Protein AF-0000000079067329 (afdb_homodimer)

Organism: Streptomyces microflavus (NCBI:txid1919)

pLDDT: mean 88.13, std 10.64, range [53.41, 98.62]

Solvent-accessible surface area (backbone atoms only — not comparable to full-atom values): 29256 Å² total; per-residue (Å²): 102,68,38,48,52,32,36,52,42,24,53,51,49,38,21,49,51,13,26,51,37,46,73,70,42,62,38,49,94,55,27,45,59,27,30,35,30,38,20,53,66,47,13,36,13,28,32,38,17,58,58,32,32,71,40,70,74,80,58,54,78,34,72,60,43,52,26,51,51,49,18,28,49,51,27,21,46,54,43,37,50,47,33,45,74,74,64,60,47,53,68,41,46,35,46,54,46,16,42,47,8,33,40,49,23,37,72,76,46,30,33,43,30,22,40,56,70,66,68,37,49,71,73,32,51,43,56,45,47,48,39,51,67,45,52,46,37,53,49,50,37,50,43,63,68,52,53,97,76,73,83,68,49,69,64,50,62,67,44,40,40,67,65,33,46,45,34,41,19,26,52,51,8,40,51,34,27,74,68,67,56,76,75,55,62,51,64,45,49,35,34,48,44,39,14,46,28,15,64,43,28,39,34,26,28,52,14,25,57,57,51,85,49,72,69,80,66,72,54,99,56,36,69,59,40,50,48,27,26,43,27,19,32,47,48,16,18,49,41,17,40,48,41,24,42,66,77,66,59,38,54,59,66,62,31,39,51,43,23,52,56,35,19,33,23,27,32,65,62,52,37,41,51,18,53,73,69,69,34,56,41,68,58,38,48,46,32,28,53,50,12,47,62,51,14,51,63,43,42,52,49,48,42,66,71,40,67,111,100,68,38,48,52,34,36,53,43,23,54,52,48,39,20,50,49,14,27,50,36,45,72,70,42,61,37,49,92,54,28,46,61,28,29,36,30,36,20,53,66,46,13,36,12,28,30,38,17,56,57,31,31,72,41,68,73,81,57,55,76,35,72,60,42,52,26,49,51,48,16,29,49,50,26,22,47,53,43,37,50,47,32,44,73,74,64,61,48,53,68,40,46,34,47,55,46,16,41,47,8,33,40,48,23,37,71,74,45,29,33,45,30,22,40,57,70,67,68,39,49,71,74,34,51,43,56,46,47,47,41,51,66,46,49,45,36,53,48,52,38,51,43,64,68,51,52,96,75,71,82,68,49,69,63,50,62,66,44,40,40,67,64,34,45,46,35,42,20,26,52,51,8,42,51,34,27,74,68,67,55,76,75,54,62,52,65,44,48,35,34,48,43,38,14,46,30,16,64,42,28,39,34,26,27,52,14,25,57,55,50,87,51,71,71,80,67,73,56,101,54,36,67,59,39,51,49,26,26,42,26,19,32,48,48,16,18,49,42,16,40,48,40,25,41,67,74,66,60,38,54,57,67,62,32,38,50,43,23,51,56,34,18,32,22,26,33,65,61,52,38,42,52,19,52,74,70,70,35,53,42,68,58,40,49,46,32,29,52,49,12,46,62,51,15,52,63,43,41,51,48,48,44,66,72,41,65,110

Radius of gyration: 26.15 Å; Cα contacts (8 Å, |Δi|>4): 1042; chains: 2; bounding box: 50×71×67 Å

InterPro domains:
  IPR004776 Membrane transport PIN-like [PF03547] (11-299)

Structure (mmCIF, N/CA/C/O backbone):
data_AF-0000000079067329-model_v1
#
loop_
_entity.id
_entity.type
_entity.pdbx_description
1 polymer 'AEC family transporter'
#
loop_
_atom_site.group_PDB
_atom_site.id
_atom_site.type_symbol
_atom_site.label_atom_id
_atom_site.label_alt_id
_atom_site.label_comp_id
_atom_site.label_asym_id
_atom_site.label_entity_id
_atom_site.label_seq_id
_atom_site.pdbx_PDB_ins_code
_atom_site.Cartn_x
_atom_site.Cartn_y
_atom_site.Cartn_z
_atom_site.occupancy
_atom_site.B_iso_or_equiv
_atom_site.auth_seq_id
_atom_site.auth_comp_id
_atom_site.auth_asym_id
_atom_site.auth_atom_id
_atom_site.pdbx_PDB_model_num
ATOM 1 N N . MET A 1 1 ? 18.953 -20.828 3.828 1 66 1 MET A N 1
ATOM 2 C CA . MET A 1 1 ? 17.688 -21.438 4.246 1 66 1 MET A CA 1
ATOM 3 C C . MET A 1 1 ? 16.891 -20.469 5.117 1 66 1 MET A C 1
ATOM 5 O O . MET A 1 1 ? 15.664 -20.391 4.988 1 66 1 MET A O 1
ATOM 9 N N . GLN A 1 2 ? 17.625 -19.625 5.762 1 69.31 2 GLN A N 1
ATOM 10 C CA . GLN A 1 2 ? 16.969 -18.625 6.605 1 69.31 2 GLN A CA 1
ATOM 11 C C . GLN A 1 2 ? 16.219 -17.594 5.762 1 69.31 2 GLN A C 1
ATOM 13 O O . GLN A 1 2 ? 15.117 -17.188 6.113 1 69.31 2 GLN A O 1
ATOM 18 N N . GLY A 1 3 ? 16.766 -17.359 4.621 1 68.38 3 GLY A N 1
ATOM 19 C CA . GLY A 1 3 ? 16.109 -16.406 3.734 1 68.38 3 GLY A CA 1
ATOM 20 C C . GLY A 1 3 ? 14.812 -16.938 3.152 1 68.38 3 GLY A C 1
ATOM 21 O O . GLY A 1 3 ? 13.836 -16.203 3.033 1 68.38 3 GLY A O 1
ATOM 22 N N . VAL A 1 4 ? 14.836 -18.234 2.893 1 74.12 4 VAL A N 1
ATOM 23 C CA . VAL A 1 4 ? 13.648 -18.875 2.354 1 74.12 4 VAL A CA 1
ATOM 24 C C . VAL A 1 4 ? 12.523 -18.828 3.387 1 74.12 4 VAL A C 1
ATOM 26 O O . VAL A 1 4 ? 11.398 -18.422 3.074 1 74.12 4 VAL A O 1
ATOM 29 N N . LEU A 1 5 ? 12.867 -19.109 4.562 1 81.19 5 LEU A N 1
ATOM 30 C CA . LEU A 1 5 ? 11.867 -19.172 5.625 1 81.19 5 LEU A CA 1
ATOM 31 C C . LEU A 1 5 ? 11.344 -17.766 5.953 1 81.19 5 LEU A C 1
ATOM 33 O O . LEU A 1 5 ? 10.164 -17.609 6.297 1 81.19 5 LEU A O 1
ATOM 37 N N . THR A 1 6 ? 12.203 -16.797 5.746 1 79.62 6 THR A N 1
ATOM 38 C CA . THR A 1 6 ? 11.797 -15.414 6 1 79.62 6 THR A CA 1
ATOM 39 C C . THR A 1 6 ? 10.711 -14.984 5.02 1 79.62 6 THR A C 1
ATOM 41 O O . THR A 1 6 ? 9.703 -14.398 5.418 1 79.62 6 THR A O 1
ATOM 44 N N . GLY A 1 7 ? 10.891 -15.328 3.771 1 81.94 7 GLY A N 1
ATOM 45 C CA . GLY A 1 7 ? 9.891 -14.984 2.773 1 81.94 7 GLY A CA 1
ATOM 46 C C . GLY A 1 7 ? 8.539 -15.617 3.043 1 81.94 7 GLY A C 1
ATOM 47 O O . GLY A 1 7 ? 7.508 -14.945 2.975 1 81.94 7 GLY A O 1
ATOM 48 N N . PHE A 1 8 ? 8.617 -16.844 3.424 1 89.19 8 PHE A N 1
ATOM 49 C CA . PHE A 1 8 ? 7.383 -17.578 3.699 1 89.19 8 PHE A CA 1
ATOM 50 C C . PHE A 1 8 ? 6.703 -17.031 4.953 1 89.19 8 PHE A C 1
ATOM 52 O O . PHE A 1 8 ? 5.477 -16.938 5.008 1 89.19 8 PHE A O 1
ATOM 59 N N . THR A 1 9 ? 7.488 -16.703 5.879 1 88.19 9 THR A N 1
ATOM 60 C CA . THR A 1 9 ? 6.941 -16.188 7.129 1 88.19 9 THR A CA 1
ATOM 61 C C . THR A 1 9 ? 6.281 -14.828 6.902 1 88.19 9 THR A C 1
ATOM 63 O O . THR A 1 9 ? 5.23 -14.539 7.477 1 88.19 9 THR A O 1
ATOM 66 N N . VAL A 1 10 ? 6.871 -14 6.07 1 88 10 VAL A N 1
ATOM 67 C CA . VAL A 1 10 ? 6.324 -12.68 5.766 1 88 10 VAL A CA 1
ATOM 68 C C . VAL A 1 10 ? 4.945 -12.828 5.129 1 88 10 VAL A C 1
ATOM 70 O O . VAL A 1 10 ? 3.98 -12.195 5.562 1 88 10 VAL A O 1
ATOM 73 N N . ILE A 1 11 ? 4.832 -13.68 4.191 1 89.5 11 ILE A N 1
ATOM 74 C CA . ILE A 1 11 ? 3.578 -13.914 3.482 1 89.5 11 ILE A CA 1
ATOM 75 C C . ILE A 1 11 ? 2.537 -14.477 4.445 1 89.5 11 ILE A C 1
ATOM 77 O O . ILE A 1 11 ? 1.407 -13.984 4.504 1 89.5 11 ILE A O 1
ATOM 81 N N . ALA A 1 12 ? 2.973 -15.469 5.203 1 91.31 12 ALA A N 1
ATOM 82 C CA . ALA A 1 12 ? 2.066 -16.109 6.156 1 91.31 12 ALA A CA 1
ATOM 83 C C . ALA A 1 12 ? 1.552 -15.102 7.184 1 91.31 12 ALA A C 1
ATOM 85 O O . ALA A 1 12 ? 0.375 -15.133 7.551 1 91.31 12 ALA A O 1
ATOM 86 N N . THR A 1 13 ? 2.389 -14.25 7.59 1 92.94 13 THR A N 1
ATOM 87 C CA . THR A 1 13 ? 2.016 -13.266 8.602 1 92.94 13 THR A CA 1
ATOM 88 C C . THR A 1 13 ? 0.999 -12.273 8.047 1 92.94 13 THR A C 1
ATOM 90 O O . THR A 1 13 ? -0.002 -11.969 8.695 1 92.94 13 THR A O 1
ATOM 93 N N . VAL A 1 14 ? 1.204 -11.766 6.863 1 93.75 14 VAL A N 1
ATOM 94 C CA . VAL A 1 14 ? 0.284 -10.797 6.277 1 93.75 14 VAL A CA 1
ATOM 95 C C . VAL A 1 14 ? -1.066 -11.453 6.016 1 93.75 14 VAL A C 1
ATOM 97 O O . VAL A 1 14 ? -2.117 -10.844 6.234 1 93.75 14 VAL A O 1
ATOM 100 N N . ILE A 1 15 ? -1.042 -12.711 5.582 1 93.5 15 ILE A N 1
ATOM 101 C CA . ILE A 1 15 ? -2.273 -13.461 5.375 1 93.5 15 ILE A CA 1
ATOM 102 C C . ILE A 1 15 ? -3.002 -13.633 6.707 1 93.5 15 ILE A C 1
ATOM 104 O O . ILE A 1 15 ? -4.223 -13.469 6.777 1 93.5 15 ILE A O 1
ATOM 108 N N . ALA A 1 16 ? -2.25 -13.945 7.75 1 94.5 16 ALA A N 1
ATOM 109 C CA . ALA A 1 16 ? -2.838 -14.094 9.078 1 94.5 16 ALA A CA 1
ATOM 110 C C . ALA A 1 16 ? -3.479 -12.789 9.539 1 94.5 16 ALA A C 1
ATOM 112 O O . ALA A 1 16 ? -4.559 -12.797 10.141 1 94.5 16 ALA A O 1
ATOM 113 N N . VAL A 1 17 ? -2.84 -11.695 9.289 1 94.88 17 VAL A N 1
ATOM 114 C CA . VAL A 1 17 ? -3.41 -10.391 9.609 1 94.88 17 VAL A CA 1
ATOM 115 C C . VAL A 1 17 ? -4.711 -10.188 8.828 1 94.88 17 VAL A C 1
ATOM 117 O O . VAL A 1 17 ? -5.703 -9.711 9.383 1 94.88 17 VAL A O 1
ATOM 120 N N . GLY A 1 18 ? -4.648 -10.555 7.559 1 95.19 18 GLY A N 1
ATOM 121 C CA . GLY A 1 18 ? -5.875 -10.508 6.777 1 95.19 18 GLY A CA 1
ATOM 122 C C . GLY A 1 18 ? -6.996 -11.336 7.379 1 95.19 18 GLY A C 1
ATOM 123 O O . GLY A 1 18 ? -8.148 -10.891 7.414 1 95.19 18 GLY A O 1
ATOM 124 N N . TYR A 1 19 ? -6.645 -12.484 7.832 1 94.94 19 TYR A N 1
ATOM 125 C CA . TYR A 1 19 ? -7.625 -13.359 8.461 1 94.94 19 TYR A CA 1
ATOM 126 C C . TYR A 1 19 ? -8.227 -12.703 9.703 1 94.94 19 TYR A C 1
ATOM 128 O O . TYR A 1 19 ? -9.445 -12.719 9.891 1 94.94 19 TYR A O 1
ATOM 136 N N . VAL A 1 20 ? -7.449 -12.109 10.5 1 95 20 VAL A N 1
ATOM 137 C CA . VAL A 1 20 ? -7.898 -11.438 11.719 1 95 20 VAL A CA 1
ATOM 138 C C . VAL A 1 20 ? -8.773 -10.242 11.359 1 95 20 VAL A C 1
ATOM 140 O O . VAL A 1 20 ? -9.797 -10 11.992 1 95 20 VAL A O 1
ATOM 143 N N . ILE A 1 21 ? -8.367 -9.492 10.398 1 94.38 21 ILE A N 1
ATOM 144 C CA . ILE A 1 21 ? -9.133 -8.352 9.922 1 94.38 21 ILE A CA 1
ATOM 145 C C . ILE A 1 21 ? -10.523 -8.805 9.492 1 94.38 21 ILE A C 1
ATOM 147 O O . ILE A 1 21 ? -11.523 -8.148 9.805 1 94.38 21 ILE A O 1
ATOM 151 N N . GLY A 1 22 ? -10.555 -9.906 8.75 1 93.12 22 GLY A N 1
ATOM 152 C CA . GLY A 1 22 ? -11.836 -10.461 8.344 1 93.12 22 GLY A CA 1
ATOM 153 C C . GLY A 1 22 ? -12.695 -10.914 9.508 1 93.12 22 GLY A C 1
ATOM 154 O O . GLY A 1 22 ? -13.898 -10.664 9.539 1 93.12 22 GLY A O 1
ATOM 155 N N . ARG A 1 23 ? -12.117 -11.531 10.461 1 92.75 23 ARG A N 1
ATOM 156 C CA . ARG A 1 23 ? -12.828 -12.055 11.617 1 92.75 23 ARG A CA 1
ATOM 157 C C . ARG A 1 23 ? -13.375 -10.922 12.484 1 92.75 23 ARG A C 1
ATOM 159 O O . ARG A 1 23 ? -14.477 -11.023 13.023 1 92.75 23 ARG A O 1
ATOM 166 N N . ARG A 1 24 ? -12.672 -9.82 12.586 1 92.69 24 ARG A N 1
ATOM 167 C CA . ARG A 1 24 ? -13.047 -8.711 13.469 1 92.69 24 ARG A CA 1
ATOM 168 C C . ARG A 1 24 ? -13.875 -7.676 12.719 1 92.69 24 ARG A C 1
ATOM 170 O O . ARG A 1 24 ? -14.445 -6.77 13.328 1 92.69 24 ARG A O 1
ATOM 177 N N . GLY A 1 25 ? -13.812 -7.758 11.469 1 91.44 25 GLY A N 1
ATOM 178 C CA . GLY A 1 25 ? -14.609 -6.852 10.656 1 91.44 25 GLY A CA 1
ATOM 179 C C . GLY A 1 25 ? -14.031 -5.453 10.586 1 91.44 25 GLY A C 1
ATOM 180 O O . GLY A 1 25 ? -14.773 -4.473 10.5 1 91.44 25 GLY A O 1
ATOM 181 N N . TYR A 1 26 ? -12.797 -5.332 10.625 1 90.25 26 TYR A N 1
ATOM 182 C CA . TYR A 1 26 ? -12.125 -4.039 10.711 1 90.25 26 TYR A CA 1
ATOM 183 C C . TYR A 1 26 ? -12.312 -3.246 9.422 1 90.25 26 TYR A C 1
ATOM 185 O O . TYR A 1 26 ? -12.188 -2.02 9.422 1 90.25 26 TYR A O 1
ATOM 193 N N . LEU A 1 27 ? -12.562 -3.898 8.266 1 93.5 27 LEU A N 1
ATOM 194 C CA . LEU A 1 27 ? -12.711 -3.199 6.996 1 93.5 27 LEU A CA 1
ATOM 195 C C . LEU A 1 27 ? -14.164 -3.211 6.535 1 93.5 27 LEU A C 1
ATOM 197 O O . LEU A 1 27 ? -14.484 -2.697 5.461 1 93.5 27 LEU A O 1
ATOM 201 N N . GLY A 1 28 ? -15.047 -3.814 7.352 1 89.94 28 GLY A N 1
ATOM 202 C CA . GLY A 1 28 ? -16.453 -3.934 6.98 1 89.94 28 GLY A CA 1
ATOM 203 C C . GLY A 1 28 ? -16.719 -5.098 6.047 1 89.94 28 GLY A C 1
ATOM 204 O O . GLY A 1 28 ? -15.805 -5.848 5.695 1 89.94 28 GLY A O 1
ATOM 205 N N . GLN A 1 29 ? -17.922 -5.219 5.551 1 89.06 29 GLN A N 1
ATOM 206 C CA . GLN A 1 29 ? -18.375 -6.359 4.762 1 89.06 29 GLN A CA 1
ATOM 207 C C . GLN A 1 29 ? -17.781 -6.332 3.359 1 89.06 29 GLN A C 1
ATOM 209 O O . GLN A 1 29 ? -17.578 -7.379 2.744 1 89.06 29 GLN A O 1
ATOM 214 N N . ASP A 1 30 ? -17.406 -5.164 2.932 1 92.81 30 ASP A N 1
ATOM 215 C CA . ASP A 1 30 ? -16.938 -5.031 1.556 1 92.81 30 ASP A CA 1
ATOM 216 C C . ASP A 1 30 ? -15.406 -4.969 1.499 1 92.81 30 ASP A C 1
ATOM 218 O O . ASP A 1 30 ? -14.828 -4.703 0.441 1 92.81 30 ASP A O 1
ATOM 222 N N . GLY A 1 31 ? -14.82 -5.199 2.611 1 94.75 31 GLY A N 1
ATOM 223 C CA . GLY A 1 31 ? -13.367 -5.074 2.686 1 94.75 31 GLY A CA 1
ATOM 224 C C . GLY A 1 31 ? -12.641 -5.926 1.666 1 94.75 31 GLY A C 1
ATOM 225 O O . GLY A 1 31 ? -11.773 -5.438 0.945 1 94.75 31 GLY A O 1
ATOM 226 N N . ARG A 1 32 ? -13.031 -7.195 1.583 1 93.56 32 ARG A N 1
ATOM 227 C CA . ARG A 1 32 ? -12.383 -8.125 0.666 1 93.56 32 ARG A CA 1
ATOM 228 C C . ARG A 1 32 ? -12.57 -7.688 -0.783 1 93.56 32 ARG A C 1
ATOM 230 O O . ARG A 1 32 ? -11.609 -7.656 -1.558 1 93.56 32 ARG A O 1
ATOM 237 N N . ALA A 1 33 ? -13.758 -7.309 -1.135 1 94.19 33 ALA A N 1
ATOM 238 C CA . ALA A 1 33 ? -14.086 -6.926 -2.504 1 94.19 33 ALA A CA 1
ATOM 239 C C . ALA A 1 33 ? -13.328 -5.668 -2.92 1 94.19 33 ALA A C 1
ATOM 241 O O . ALA A 1 33 ? -12.789 -5.602 -4.027 1 94.19 33 ALA A O 1
ATOM 242 N N . VAL A 1 34 ? -13.258 -4.727 -2.062 1 95.44 34 VAL A N 1
ATOM 243 C CA . VAL A 1 34 ? -12.602 -3.461 -2.375 1 95.44 34 VAL A CA 1
ATOM 244 C C . VAL A 1 34 ? -11.094 -3.672 -2.502 1 95.44 34 VAL A C 1
ATOM 246 O O . VAL A 1 34 ? -10.453 -3.109 -3.393 1 95.44 34 VAL A O 1
ATOM 249 N N . LEU A 1 35 ? -10.555 -4.473 -1.579 1 95.75 35 LEU A N 1
ATOM 250 C CA . LEU A 1 35 ? -9.125 -4.766 -1.672 1 95.75 35 LEU A CA 1
ATOM 251 C C . LEU A 1 35 ? -8.805 -5.492 -2.975 1 95.75 35 LEU A C 1
ATOM 253 O O . LEU A 1 35 ? -7.77 -5.234 -3.594 1 95.75 35 LEU A O 1
ATOM 257 N N . THR A 1 36 ? -9.648 -6.375 -3.363 1 92.88 36 THR A N 1
ATOM 258 C CA . THR A 1 36 ? -9.461 -7.102 -4.613 1 92.88 36 THR A CA 1
ATOM 259 C C . THR A 1 36 ? -9.531 -6.156 -5.809 1 92.88 36 THR A C 1
ATOM 261 O O . THR A 1 36 ? -8.688 -6.211 -6.699 1 92.88 36 THR A O 1
ATOM 264 N N . ARG A 1 37 ? -10.477 -5.309 -5.816 1 94.5 37 ARG A N 1
ATOM 265 C CA . ARG A 1 37 ? -10.625 -4.332 -6.891 1 94.5 37 ARG A CA 1
ATOM 266 C C . ARG A 1 37 ? -9.438 -3.373 -6.918 1 94.5 37 ARG A C 1
ATOM 268 O O . ARG A 1 37 ? -8.945 -3.018 -7.988 1 94.5 37 ARG A O 1
ATOM 275 N N . LEU A 1 38 ? -9.055 -2.975 -5.758 1 95.44 38 LEU A N 1
ATOM 276 C CA . LEU A 1 38 ? -7.887 -2.105 -5.652 1 95.44 38 LEU A CA 1
ATOM 277 C C . LEU A 1 38 ? -6.652 -2.773 -6.254 1 95.44 38 LEU A C 1
ATOM 279 O O . LEU A 1 38 ? -5.922 -2.154 -7.027 1 95.44 38 LEU A O 1
ATOM 283 N N . ALA A 1 39 ? -6.457 -4.02 -5.824 1 93.81 39 ALA A N 1
ATOM 284 C CA . ALA A 1 39 ? -5.297 -4.762 -6.312 1 93.81 39 ALA A CA 1
ATOM 285 C C . ALA A 1 39 ? -5.359 -4.941 -7.824 1 93.81 39 ALA A C 1
ATOM 287 O O . ALA A 1 39 ? -4.387 -4.676 -8.531 1 93.81 39 ALA A O 1
ATOM 288 N N . PHE A 1 40 ? -6.492 -5.27 -8.352 1 91.56 40 PHE A N 1
ATOM 289 C CA . PHE A 1 40 ? -6.633 -5.633 -9.75 1 91.56 40 PHE A CA 1
ATOM 290 C C . PHE A 1 40 ? -6.66 -4.391 -10.633 1 91.56 40 PHE A C 1
ATOM 292 O O . PHE A 1 40 ? -6.008 -4.352 -11.68 1 91.56 40 PHE A O 1
ATOM 299 N N . ASN A 1 41 ? -7.363 -3.363 -10.25 1 92.44 41 ASN A N 1
ATOM 300 C CA . ASN A 1 41 ? -7.656 -2.244 -11.133 1 92.44 41 ASN A CA 1
ATOM 301 C C . ASN A 1 41 ? -6.621 -1.132 -10.992 1 92.44 41 ASN A C 1
ATOM 303 O O . ASN A 1 41 ? -6.449 -0.318 -11.906 1 92.44 41 ASN A O 1
ATOM 307 N N . VAL A 1 42 ? -5.945 -1.112 -9.859 1 94.62 42 VAL A N 1
ATOM 308 C CA . VAL A 1 42 ? -5.18 0.104 -9.609 1 94.62 42 VAL A CA 1
ATOM 309 C C . VAL A 1 42 ? -3.748 -0.257 -9.211 1 94.62 42 VAL A C 1
ATOM 311 O O . VAL A 1 42 ? -2.801 0.058 -9.938 1 94.62 42 VAL A O 1
ATOM 314 N N . ALA A 1 43 ? -3.59 -1.027 -8.141 1 94.75 43 ALA A N 1
ATOM 315 C CA . ALA A 1 43 ? -2.289 -1.201 -7.496 1 94.75 43 ALA A CA 1
ATOM 316 C C . ALA A 1 43 ? -1.395 -2.127 -8.312 1 94.75 43 ALA A C 1
ATOM 318 O O . ALA A 1 43 ? -0.216 -1.834 -8.523 1 94.75 43 ALA A O 1
ATOM 319 N N . THR A 1 44 ? -1.936 -3.217 -8.758 1 92 44 THR A N 1
ATOM 320 C CA . THR A 1 44 ? -1.108 -4.184 -9.469 1 92 44 THR A CA 1
ATOM 321 C C . THR A 1 44 ? -0.687 -3.633 -10.828 1 92 44 THR A C 1
ATOM 323 O O . THR A 1 44 ? 0.467 -3.785 -11.234 1 92 44 THR A O 1
ATOM 326 N N . PRO A 1 45 ? -1.575 -2.998 -11.562 1 92.31 45 PRO A N 1
ATOM 327 C CA . PRO A 1 45 ? -1.13 -2.363 -12.805 1 92.31 45 PRO A CA 1
ATOM 328 C C . PRO A 1 45 ? 0.013 -1.375 -12.586 1 92.31 45 PRO A C 1
ATOM 330 O O . PRO A 1 45 ? 0.956 -1.33 -13.375 1 92.31 45 PRO A O 1
ATOM 333 N N . ALA A 1 46 ? -0.105 -0.605 -11.547 1 94.19 46 ALA A N 1
ATOM 334 C CA . ALA A 1 46 ? 0.966 0.336 -11.227 1 94.19 46 ALA A CA 1
ATOM 335 C C . ALA A 1 46 ? 2.258 -0.399 -10.883 1 94.19 46 ALA A C 1
ATOM 337 O O . ALA A 1 46 ? 3.344 0.015 -11.297 1 94.19 46 ALA A O 1
ATOM 338 N N . LEU A 1 47 ? 2.168 -1.443 -10.141 1 91.12 47 LEU A N 1
ATOM 339 C CA . LEU A 1 47 ? 3.328 -2.248 -9.773 1 91.12 47 LEU A CA 1
ATOM 340 C C . LEU A 1 47 ? 3.982 -2.852 -11.016 1 91.12 47 LEU A C 1
ATOM 342 O O . LEU A 1 47 ? 5.203 -2.793 -11.164 1 91.12 47 LEU A O 1
ATOM 346 N N . LEU A 1 48 ? 3.121 -3.424 -11.875 1 88.31 48 LEU A N 1
ATOM 347 C CA . LEU A 1 48 ? 3.635 -4.027 -13.094 1 88.31 48 LEU A CA 1
ATOM 348 C C . LEU A 1 48 ? 4.344 -2.99 -13.961 1 88.31 48 LEU A C 1
ATOM 350 O O . LEU A 1 48 ? 5.41 -3.262 -14.516 1 88.31 48 LEU A O 1
ATOM 354 N N . PHE A 1 49 ? 3.754 -1.831 -14.094 1 92.44 49 PHE A N 1
ATOM 355 C CA . PHE A 1 49 ? 4.375 -0.753 -14.852 1 92.44 49 PHE A CA 1
ATOM 356 C C . PHE A 1 49 ? 5.762 -0.434 -14.305 1 92.44 49 PHE A C 1
ATOM 358 O O . PHE A 1 49 ? 6.734 -0.382 -15.055 1 92.44 49 PHE A O 1
ATOM 365 N N . THR A 1 50 ? 5.863 -0.249 -13.023 1 91.19 50 THR A N 1
ATOM 366 C CA . THR A 1 50 ? 7.129 0.163 -12.43 1 91.19 50 THR A CA 1
ATOM 367 C C . THR A 1 50 ? 8.164 -0.957 -12.523 1 91.19 50 THR A C 1
ATOM 369 O O . THR A 1 50 ? 9.344 -0.698 -12.742 1 91.19 50 THR A O 1
ATOM 372 N N . MET A 1 51 ? 7.738 -2.148 -12.352 1 84.12 51 MET A N 1
ATOM 373 C CA . MET A 1 51 ? 8.641 -3.295 -12.445 1 84.12 51 MET A CA 1
ATOM 374 C C . MET A 1 51 ? 9.195 -3.441 -13.859 1 84.12 51 MET A C 1
ATOM 376 O O . MET A 1 51 ? 10.383 -3.711 -14.039 1 84.12 51 MET A O 1
ATOM 380 N N . LEU A 1 52 ? 8.359 -3.199 -14.82 1 86.25 52 LEU A N 1
ATOM 381 C CA . LEU A 1 52 ? 8.734 -3.461 -16.203 1 86.25 52 LEU A CA 1
ATOM 382 C C . LEU A 1 52 ? 9.43 -2.25 -16.812 1 86.25 52 LEU A C 1
ATOM 384 O O . LEU A 1 52 ? 10.273 -2.398 -17.703 1 86.25 52 LEU A O 1
ATOM 388 N N . ALA A 1 53 ? 9.047 -1.09 -16.359 1 88.62 53 ALA A N 1
ATOM 389 C CA . ALA A 1 53 ? 9.648 0.126 -16.891 1 88.62 53 ALA A CA 1
ATOM 390 C C . ALA A 1 53 ? 11.156 0.148 -16.625 1 88.62 53 ALA A C 1
ATOM 392 O O . ALA A 1 53 ? 11.914 0.733 -17.406 1 88.62 53 ALA A O 1
ATOM 393 N N . GLY A 1 54 ? 11.617 -0.49 -15.609 1 83 54 GLY A N 1
ATOM 394 C CA . GLY A 1 54 ? 13.039 -0.519 -15.289 1 83 54 GLY A CA 1
ATOM 395 C C . GLY A 1 54 ? 13.711 -1.823 -15.68 1 83 54 GLY A C 1
ATOM 396 O O . GLY A 1 54 ? 14.875 -2.051 -15.344 1 83 54 GLY A O 1
ATOM 397 N N . ALA A 1 55 ? 13.039 -2.652 -16.375 1 79.5 55 ALA A N 1
ATOM 398 C CA . ALA A 1 55 ? 13.547 -3.982 -16.688 1 79.5 55 ALA A CA 1
ATOM 399 C C . ALA A 1 55 ? 14.516 -3.936 -1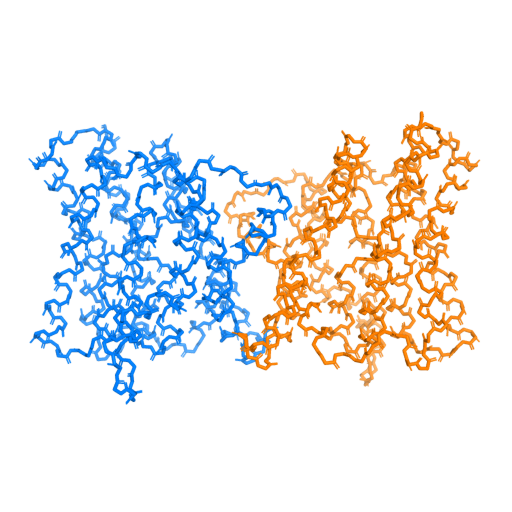7.859 1 79.5 55 ALA A C 1
ATOM 401 O O . ALA A 1 55 ? 14.367 -3.104 -18.766 1 79.5 55 ALA A O 1
ATOM 402 N N . ASP A 1 56 ? 15.539 -4.77 -17.734 1 79.25 56 ASP A N 1
ATOM 403 C CA . ASP A 1 56 ? 16.422 -5.016 -18.875 1 79.25 56 ASP A CA 1
ATOM 404 C C . ASP A 1 56 ? 15.828 -6.082 -19.797 1 79.25 56 ASP A C 1
ATOM 406 O O . ASP A 1 56 ? 15.898 -7.277 -19.5 1 79.25 56 ASP A O 1
ATOM 410 N N . LEU A 1 57 ? 15.328 -5.664 -20.906 1 77.31 57 LEU A N 1
ATOM 411 C CA . LEU A 1 57 ? 14.609 -6.555 -21.812 1 77.31 57 LEU A CA 1
ATOM 412 C C . LEU A 1 57 ? 15.586 -7.461 -22.562 1 77.31 57 LEU A C 1
ATOM 414 O O . LEU A 1 57 ? 15.172 -8.445 -23.172 1 77.31 57 LEU A O 1
ATOM 418 N N . SER A 1 58 ? 16.891 -7.156 -22.453 1 74.19 58 SER A N 1
ATOM 419 C CA . SER A 1 58 ? 17.875 -7.953 -23.172 1 74.19 58 SER A CA 1
ATOM 420 C C . SER A 1 58 ? 18.062 -9.312 -22.5 1 74.19 58 SER A C 1
ATOM 422 O O . SER A 1 58 ? 18.562 -10.25 -23.141 1 74.19 58 SER A O 1
ATOM 424 N N . VAL A 1 59 ? 17.625 -9.344 -21.281 1 66.12 59 VAL A N 1
ATOM 425 C CA . VAL A 1 59 ? 17.844 -10.57 -20.531 1 66.12 59 VAL A CA 1
ATOM 426 C C . VAL A 1 59 ? 16.734 -11.57 -20.828 1 66.12 59 VAL A C 1
ATOM 428 O O . VAL A 1 59 ? 16.844 -12.75 -20.484 1 66.12 59 VAL A O 1
ATOM 431 N N . VAL A 1 60 ? 15.648 -11.219 -21.422 1 63.16 60 VAL A N 1
ATOM 432 C CA . VAL A 1 60 ? 14.477 -12.055 -21.672 1 63.16 60 VAL A CA 1
ATOM 433 C C . VAL A 1 60 ? 14.852 -13.242 -22.547 1 63.16 60 VAL A C 1
ATOM 435 O O . VAL A 1 60 ? 14.297 -14.336 -22.391 1 63.16 60 VAL A O 1
ATOM 438 N N . LEU A 1 61 ? 15.914 -13.195 -23.203 1 68.25 61 LEU A N 1
ATOM 439 C CA . LEU A 1 61 ? 16.156 -14.328 -24.094 1 68.25 61 LEU A CA 1
ATOM 440 C C . LEU A 1 61 ? 17.312 -15.18 -23.578 1 68.25 61 LEU A C 1
ATOM 442 O O . LEU A 1 61 ? 18.188 -15.57 -24.359 1 68.25 61 LEU A O 1
ATOM 446 N N . SER A 1 62 ? 17.203 -15.57 -22.438 1 81.38 62 SER A N 1
ATOM 447 C CA . SER A 1 62 ? 18.234 -16.422 -21.859 1 81.38 62 SER A CA 1
ATOM 448 C C . SER A 1 62 ? 17.781 -17.875 -21.797 1 81.38 62 SER A C 1
ATOM 450 O O . SER A 1 62 ? 16.578 -18.172 -21.938 1 81.38 62 SER A O 1
ATOM 452 N N . GLN A 1 63 ? 18.719 -18.797 -21.781 1 85.5 63 GLN A N 1
ATOM 453 C CA . GLN A 1 63 ? 18.422 -20.219 -21.641 1 85.5 63 GLN A CA 1
ATOM 454 C C . GLN A 1 63 ? 17.609 -20.5 -20.375 1 85.5 63 GLN A C 1
ATOM 456 O O . GLN A 1 63 ? 16.734 -21.359 -20.391 1 85.5 63 GLN A O 1
ATOM 461 N N . ARG A 1 64 ? 17.875 -19.734 -19.422 1 87.25 64 ARG A N 1
ATOM 462 C CA . ARG A 1 64 ? 17.156 -19.891 -18.172 1 87.25 64 ARG A CA 1
ATOM 463 C C . ARG A 1 64 ? 15.672 -19.578 -18.344 1 87.25 64 ARG A C 1
ATOM 465 O O . ARG A 1 64 ? 14.812 -20.281 -17.812 1 87.25 64 ARG A O 1
ATOM 472 N N . LEU A 1 65 ? 15.453 -18.594 -19.141 1 89.25 65 LEU A N 1
ATOM 473 C CA . LEU A 1 65 ? 14.062 -18.203 -19.375 1 89.25 65 LEU A CA 1
ATOM 474 C C . LEU A 1 65 ? 13.336 -19.266 -20.188 1 89.25 65 LEU A C 1
ATOM 476 O O . LEU A 1 65 ? 12.148 -19.516 -19.953 1 89.25 65 LEU A O 1
ATOM 480 N N . LEU A 1 66 ? 14.047 -19.812 -21.109 1 91.69 66 LEU A N 1
ATOM 481 C CA . LEU A 1 66 ? 13.445 -20.844 -21.922 1 91.69 66 LEU A CA 1
ATOM 482 C C . LEU A 1 66 ? 13.07 -22.062 -21.078 1 91.69 66 LEU A C 1
ATOM 484 O O . LEU A 1 66 ? 12.023 -22.672 -21.281 1 91.69 66 LEU A O 1
ATOM 488 N N . VAL A 1 67 ? 13.906 -22.406 -20.156 1 94.56 67 VAL A N 1
ATOM 489 C CA . VAL A 1 67 ? 13.633 -23.516 -19.25 1 94.56 67 VAL A CA 1
ATOM 490 C C . VAL A 1 67 ? 12.391 -23.203 -18.422 1 94.56 67 VAL A C 1
ATOM 492 O O . VAL A 1 67 ? 11.5 -24.047 -18.281 1 94.56 67 VAL A O 1
ATOM 495 N N . THR A 1 68 ? 12.352 -22 -17.922 1 93.44 68 THR A N 1
ATOM 496 C CA . THR A 1 68 ? 11.211 -21.578 -17.125 1 93.44 68 THR A CA 1
ATOM 497 C C . THR A 1 68 ? 9.93 -21.594 -17.953 1 93.44 68 THR A C 1
ATOM 499 O O . THR A 1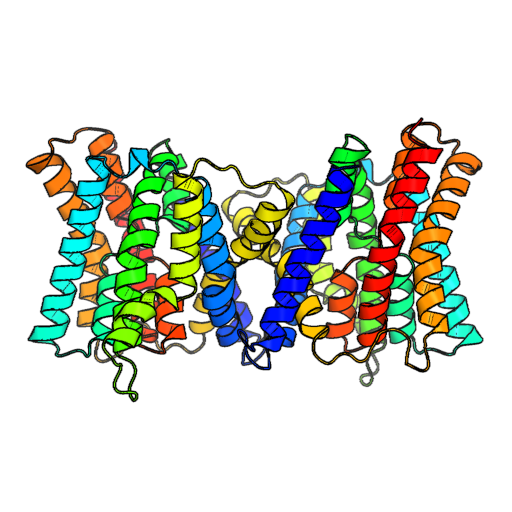 68 ? 8.891 -22.078 -17.5 1 93.44 68 THR A O 1
ATOM 502 N N . ALA A 1 69 ? 10.016 -21.094 -19.172 1 94.69 69 ALA A N 1
ATOM 503 C CA . ALA A 1 69 ? 8.867 -21.078 -20.078 1 94.69 69 ALA A CA 1
ATOM 504 C C . ALA A 1 69 ? 8.383 -22.484 -20.375 1 94.69 69 ALA A C 1
ATOM 506 O O . ALA A 1 69 ? 7.176 -22.75 -20.391 1 94.69 69 ALA A O 1
ATOM 507 N N . MET A 1 70 ? 9.305 -23.359 -20.578 1 96.31 70 MET A N 1
ATOM 508 C CA . MET A 1 70 ? 8.961 -24.75 -20.891 1 96.31 70 MET A CA 1
ATOM 509 C C . MET A 1 70 ? 8.305 -25.438 -19.688 1 96.31 70 MET A C 1
ATOM 511 O O . MET A 1 70 ? 7.316 -26.156 -19.844 1 96.31 70 MET A O 1
ATOM 515 N N . ALA A 1 71 ? 8.898 -25.219 -18.531 1 97.69 71 ALA A N 1
ATOM 516 C CA . ALA A 1 71 ? 8.336 -25.828 -17.328 1 97.69 71 ALA A CA 1
ATOM 517 C C . ALA A 1 71 ? 6.926 -25.297 -17.062 1 97.69 71 ALA A C 1
ATOM 519 O O . ALA A 1 71 ? 6.023 -26.062 -16.719 1 97.69 71 ALA A O 1
ATOM 520 N N . THR A 1 72 ? 6.738 -24 -17.219 1 97.38 72 THR A N 1
ATOM 521 C CA . THR A 1 72 ? 5.438 -23.359 -17.031 1 97.38 72 THR A CA 1
ATOM 522 C C . THR A 1 72 ? 4.43 -23.891 -18.047 1 97.38 72 THR A C 1
ATOM 524 O O . THR A 1 72 ? 3.314 -24.266 -17.688 1 97.38 72 THR A O 1
ATOM 527 N N . ALA A 1 73 ? 4.828 -23.922 -19.312 1 97.62 73 ALA A N 1
ATOM 528 C CA . ALA A 1 73 ? 3.951 -24.391 -20.375 1 97.62 73 ALA A CA 1
ATOM 529 C C . ALA A 1 73 ? 3.576 -25.859 -20.188 1 97.62 73 ALA A C 1
ATOM 531 O O . ALA A 1 73 ? 2.434 -26.25 -20.438 1 97.62 73 ALA A O 1
ATOM 532 N N . ALA A 1 74 ? 4.531 -26.641 -19.797 1 98.31 74 ALA A N 1
ATOM 533 C CA . ALA A 1 74 ? 4.297 -28.078 -19.609 1 98.31 74 ALA A CA 1
ATOM 534 C C . ALA A 1 74 ? 3.271 -28.328 -18.516 1 98.31 74 ALA A C 1
ATOM 536 O O . ALA A 1 74 ? 2.314 -29.078 -18.719 1 98.31 74 ALA A O 1
ATOM 537 N N . THR A 1 75 ? 3.436 -27.719 -17.391 1 98.5 75 THR A N 1
ATOM 538 C CA . THR A 1 75 ? 2.535 -27.953 -16.266 1 98.5 75 THR A CA 1
ATOM 539 C C . THR A 1 75 ? 1.168 -27.328 -16.531 1 98.5 75 THR A C 1
ATOM 541 O O . THR A 1 75 ? 0.137 -27.922 -16.203 1 98.5 75 THR A O 1
ATOM 544 N N . ALA A 1 76 ? 1.156 -26.125 -17.062 1 98.25 76 ALA A N 1
ATOM 545 C CA . ALA A 1 76 ? -0.116 -25.531 -17.469 1 98.25 76 ALA A CA 1
ATOM 546 C C . ALA A 1 76 ? -0.83 -26.406 -18.484 1 98.25 76 ALA A C 1
ATOM 548 O O . ALA A 1 76 ? -2.041 -26.625 -18.391 1 98.25 76 ALA A O 1
ATOM 549 N N . GLY A 1 77 ? -0.052 -26.891 -19.469 1 98.12 77 GLY A N 1
ATOM 550 C CA . GLY A 1 77 ? -0.613 -27.734 -20.5 1 98.12 77 GLY A CA 1
ATOM 551 C C . GLY A 1 77 ? -1.221 -29.016 -19.969 1 98.12 77 GLY A C 1
ATOM 552 O O . GLY A 1 77 ? -2.318 -29.406 -20.375 1 98.12 77 GLY A O 1
ATOM 553 N N . VAL A 1 78 ? -0.506 -29.719 -19.109 1 98.31 78 VAL A N 1
ATOM 554 C CA . VAL A 1 78 ? -1.018 -30.938 -18.516 1 98.31 78 VAL A CA 1
ATOM 555 C C . VAL A 1 78 ? -2.334 -30.656 -17.781 1 98.31 78 VAL A C 1
ATOM 557 O O . VAL A 1 78 ? -3.301 -31.406 -17.938 1 98.31 78 VAL A O 1
ATOM 560 N N . PHE A 1 79 ? -2.4 -29.594 -17 1 98.31 79 PHE A N 1
ATOM 561 C CA . PHE A 1 79 ? -3.621 -29.266 -16.266 1 98.31 79 PHE A CA 1
ATOM 562 C C . PHE A 1 79 ? -4.77 -28.984 -17.234 1 98.31 79 PHE A C 1
ATOM 564 O O . PHE A 1 79 ? -5.895 -29.438 -17.016 1 98.31 79 PHE A O 1
ATOM 571 N N . VAL A 1 80 ? -4.488 -28.219 -18.25 1 97.44 80 VAL A N 1
ATOM 572 C CA . VAL A 1 80 ? -5.516 -27.859 -19.234 1 97.44 80 VAL A CA 1
ATOM 573 C C . VAL A 1 80 ? -6.078 -29.125 -19.875 1 97.44 80 VAL A C 1
ATOM 575 O O . VAL A 1 80 ? -7.297 -29.281 -19.984 1 97.44 80 VAL A O 1
ATOM 578 N N . VAL A 1 81 ? -5.219 -30 -20.266 1 97.31 81 VAL A N 1
ATOM 579 C CA . VAL A 1 81 ? -5.641 -31.234 -20.922 1 97.31 81 VAL A CA 1
ATOM 580 C C . VAL A 1 81 ? -6.492 -32.062 -19.984 1 97.31 81 VAL A C 1
ATOM 582 O O . VAL A 1 81 ? -7.582 -32.531 -20.344 1 97.31 81 VAL A O 1
ATOM 585 N N . VAL A 1 82 ? -6.07 -32.219 -18.766 1 96.56 82 VAL A N 1
ATOM 586 C CA . VAL A 1 82 ? -6.797 -33.062 -17.797 1 96.56 82 VAL A CA 1
ATOM 587 C C . VAL A 1 82 ? -8.133 -32.406 -17.469 1 96.56 82 VAL A C 1
ATOM 589 O O . VAL A 1 82 ? -9.18 -33.031 -17.5 1 96.56 82 VAL A O 1
ATOM 592 N N . ALA A 1 83 ? -8.125 -31.109 -17.188 1 94.88 83 ALA A N 1
ATOM 593 C CA . ALA A 1 83 ? -9.32 -30.391 -16.75 1 94.88 83 ALA A CA 1
ATOM 594 C C . ALA A 1 83 ? -10.344 -30.312 -17.875 1 94.88 83 ALA A C 1
ATOM 596 O O . ALA A 1 83 ? -11.555 -30.422 -17.641 1 94.88 83 ALA A O 1
ATOM 597 N N . ARG A 1 84 ? -9.844 -30.094 -19.094 1 92.88 84 ARG A N 1
ATOM 598 C CA . ARG A 1 84 ? -10.758 -29.922 -20.203 1 92.88 84 ARG A CA 1
ATOM 599 C C . ARG A 1 84 ? -11.266 -31.266 -20.703 1 92.88 84 ARG A C 1
ATOM 601 O O . ARG A 1 84 ? -12.461 -31.438 -20.953 1 92.88 84 ARG A O 1
ATOM 608 N N . LEU A 1 85 ? -10.461 -32.188 -20.844 1 92.81 85 LEU A N 1
ATOM 609 C CA . LEU A 1 85 ? -10.812 -33.438 -21.516 1 92.81 85 LEU A CA 1
ATOM 610 C C . LEU A 1 85 ? -11.398 -34.438 -20.531 1 92.81 85 LEU A C 1
ATOM 612 O O . LEU A 1 85 ? -12.281 -35.219 -20.891 1 92.81 85 LEU A O 1
ATOM 616 N N . PHE A 1 86 ? -10.93 -34.438 -19.375 1 92.12 86 PHE A N 1
ATOM 617 C CA . PHE A 1 86 ? -11.352 -35.5 -18.453 1 92.12 86 PHE A CA 1
ATOM 618 C C . PHE A 1 86 ? -12.359 -34.938 -17.438 1 92.12 86 PHE A C 1
ATOM 620 O O . PHE A 1 86 ? -13.281 -35.656 -17.031 1 92.12 86 PHE A O 1
ATOM 627 N N . LEU A 1 87 ? -12.234 -33.688 -17.109 1 91.75 87 LEU A N 1
ATOM 628 C CA . LEU A 1 87 ? -13.102 -33.125 -16.078 1 91.75 87 LEU A CA 1
ATOM 629 C C . LEU A 1 87 ? -14.148 -32.188 -16.672 1 91.75 87 LEU A C 1
ATOM 631 O O . LEU A 1 87 ? -15.094 -31.812 -15.984 1 91.75 87 LEU A O 1
ATOM 635 N N . HIS A 1 88 ? -13.984 -31.781 -17.875 1 93.69 88 HIS A N 1
ATOM 636 C CA . HIS A 1 88 ? -14.93 -30.969 -18.641 1 93.69 88 HIS A CA 1
ATOM 637 C C . HIS A 1 88 ? -15.188 -29.625 -17.969 1 93.69 88 HIS A C 1
ATOM 639 O O . HIS A 1 88 ? -16.328 -29.188 -17.875 1 93.69 88 HIS A O 1
ATOM 645 N N . TRP A 1 89 ? -14.125 -29.094 -17.438 1 93.5 89 TRP A N 1
ATOM 646 C CA . TRP A 1 89 ? -14.227 -27.766 -16.844 1 93.5 89 TRP A CA 1
ATOM 647 C C . TRP A 1 89 ? -14.43 -26.703 -17.922 1 93.5 89 TRP A C 1
ATOM 649 O O . TRP A 1 89 ? -14.008 -26.891 -19.078 1 93.5 89 TRP A O 1
ATOM 659 N N . GLU A 1 90 ? -15.164 -25.656 -17.562 1 93.38 90 GLU A N 1
ATOM 660 C CA . GLU A 1 90 ? -15.305 -24.5 -18.438 1 93.38 90 GLU A CA 1
ATOM 661 C C . GLU A 1 90 ? -13.992 -23.719 -18.531 1 93.38 90 GLU A C 1
ATOM 663 O O . GLU A 1 90 ? -13.109 -23.875 -17.688 1 93.38 90 GLU A O 1
ATOM 668 N N . ALA A 1 91 ? -13.867 -22.891 -19.5 1 93.38 91 ALA A N 1
ATOM 669 C CA . ALA A 1 91 ? -12.633 -22.188 -19.859 1 93.38 91 ALA A CA 1
ATOM 670 C C . ALA A 1 91 ? -12.109 -21.375 -18.688 1 93.38 91 ALA A C 1
ATOM 672 O O . ALA A 1 91 ? -10.906 -21.344 -18.422 1 93.38 91 ALA A O 1
ATOM 673 N N . GLY A 1 92 ? -13.031 -20.703 -18.031 1 93.88 92 GLY A N 1
ATOM 674 C CA . GLY A 1 92 ? -12.617 -19.891 -16.891 1 93.88 92 GLY A CA 1
ATOM 675 C C . GLY A 1 92 ? -11.984 -20.688 -15.781 1 93.88 92 GLY A C 1
ATOM 676 O O . GLY A 1 92 ? -10.914 -20.328 -15.281 1 93.88 92 GLY A O 1
ATOM 677 N N . ARG A 1 93 ? -12.578 -21.75 -15.461 1 95.12 93 ARG A N 1
ATOM 678 C CA . ARG A 1 93 ? -12.078 -22.609 -14.398 1 95.12 93 ARG A CA 1
ATOM 679 C C . ARG A 1 93 ? -10.758 -23.25 -14.805 1 95.12 93 ARG A C 1
ATOM 681 O O . ARG A 1 93 ? -9.836 -23.359 -13.992 1 95.12 93 ARG A O 1
ATOM 688 N N . VAL A 1 94 ? -10.695 -23.656 -16.016 1 96.5 94 VAL A N 1
ATOM 689 C CA . VAL A 1 94 ? -9.484 -24.266 -16.547 1 96.5 94 VAL A CA 1
ATOM 690 C C . VAL A 1 94 ? -8.328 -23.266 -16.484 1 96.5 94 VAL A C 1
ATOM 692 O O . VAL A 1 94 ? -7.207 -23.625 -16.109 1 96.5 94 VAL A O 1
ATOM 695 N N . THR A 1 95 ? -8.578 -22.031 -16.797 1 97.06 95 THR A N 1
ATOM 696 C CA . THR A 1 95 ? -7.555 -20.984 -16.828 1 97.06 95 THR A CA 1
ATOM 697 C C . THR A 1 95 ? -6.996 -20.75 -15.422 1 97.06 95 THR A C 1
ATOM 699 O O . THR A 1 95 ? -5.781 -20.719 -15.234 1 97.06 95 THR A O 1
ATOM 702 N N . ILE A 1 96 ? -7.891 -20.625 -14.469 1 96.88 96 ILE A N 1
ATOM 703 C CA . ILE A 1 96 ? -7.453 -20.422 -13.094 1 96.88 96 ILE A CA 1
ATOM 704 C C . ILE A 1 96 ? -6.668 -21.625 -12.609 1 96.88 96 ILE A C 1
ATOM 706 O O . ILE A 1 96 ? -5.621 -21.484 -11.969 1 96.88 96 ILE A O 1
ATOM 710 N N . GLY A 1 97 ? -7.16 -22.781 -12.945 1 97.44 97 GLY A N 1
ATOM 711 C CA . GLY A 1 97 ? -6.457 -24 -12.555 1 97.44 97 GLY A CA 1
ATOM 712 C C . GLY A 1 97 ? -5.086 -24.125 -13.188 1 97.44 97 GLY A C 1
ATOM 713 O O . GLY A 1 97 ? -4.125 -24.531 -12.531 1 97.44 97 GLY A O 1
ATOM 714 N N . ALA A 1 98 ? -4.988 -23.812 -14.422 1 98.19 98 ALA A N 1
ATOM 715 C CA . ALA A 1 98 ? -3.717 -23.859 -15.141 1 98.19 98 ALA A CA 1
ATOM 716 C C . ALA A 1 98 ? -2.713 -22.891 -14.531 1 98.19 98 ALA A C 1
ATOM 718 O O . ALA A 1 98 ? -1.532 -23.203 -14.383 1 98.19 98 ALA A O 1
ATOM 719 N N . LEU A 1 99 ? -3.201 -21.719 -14.234 1 98 99 LEU A N 1
ATOM 720 C CA . LEU A 1 99 ? -2.348 -20.719 -13.594 1 98 99 LEU A CA 1
ATOM 721 C C . LEU A 1 99 ? -1.848 -21.203 -12.242 1 98 99 LEU A C 1
ATOM 723 O O . LEU A 1 99 ? -0.652 -21.125 -11.953 1 98 99 LEU A O 1
ATOM 727 N N . CYS A 1 100 ? -2.701 -21.781 -11.453 1 98.12 100 CYS A N 1
ATOM 728 C CA . CYS A 1 100 ? -2.338 -22.281 -10.133 1 98.12 100 CYS A CA 1
ATOM 729 C C . CYS A 1 100 ? -1.348 -23.438 -10.242 1 98.12 100 CYS A C 1
ATOM 731 O O . CYS A 1 100 ? -0.603 -23.703 -9.297 1 98.12 100 CYS A O 1
ATOM 733 N N . SER A 1 101 ? -1.274 -24.078 -11.375 1 98.44 101 SER A N 1
ATOM 734 C CA . SER A 1 101 ? -0.436 -25.25 -11.562 1 98.44 101 SER A CA 1
ATOM 735 C C . SER A 1 101 ? 0.913 -24.891 -12.172 1 98.44 101 SER A C 1
ATOM 737 O O . SER A 1 101 ? 1.781 -25.75 -12.344 1 98.44 101 SER A O 1
ATOM 739 N N . SER A 1 102 ? 1.067 -23.625 -12.508 1 98.31 102 SER A N 1
ATOM 740 C CA . SER A 1 102 ? 2.25 -23.344 -13.32 1 98.31 102 SER A CA 1
ATOM 741 C C . SER A 1 102 ? 2.838 -21.984 -13 1 98.31 102 SER A C 1
ATOM 743 O O . SER A 1 102 ? 4.031 -21.75 -13.203 1 98.31 102 SER A O 1
ATOM 745 N N . TYR A 1 103 ? 2.045 -21 -12.578 1 97.38 103 TYR A N 1
ATOM 746 C CA . TYR A 1 103 ? 2.457 -19.625 -12.328 1 97.38 103 TYR A CA 1
ATOM 747 C C . TYR A 1 103 ? 3.176 -19.5 -10.984 1 97.38 103 TYR A C 1
ATOM 749 O O . TYR A 1 103 ? 2.627 -19.859 -9.945 1 97.38 103 TYR A O 1
ATOM 757 N N . VAL A 1 104 ? 4.371 -19.031 -11.039 1 96.25 104 VAL A N 1
ATOM 758 C CA . VAL A 1 104 ? 5.199 -19.062 -9.836 1 96.25 104 VAL A CA 1
ATOM 759 C C . VAL A 1 104 ? 5.109 -17.719 -9.117 1 96.25 104 VAL A C 1
ATOM 761 O O . VAL A 1 104 ? 4.914 -16.672 -9.75 1 96.25 104 VAL A O 1
ATOM 764 N N . ASN A 1 105 ? 5.27 -17.703 -7.867 1 94.69 105 ASN A N 1
ATOM 765 C CA . ASN A 1 105 ? 5.336 -16.516 -7.039 1 94.69 105 ASN A CA 1
ATOM 766 C C . ASN A 1 105 ? 6.707 -15.844 -7.117 1 94.69 105 ASN A C 1
ATOM 768 O O . ASN A 1 105 ? 7.414 -15.75 -6.113 1 94.69 105 ASN A O 1
ATOM 772 N N . ALA A 1 106 ? 6.988 -15.367 -8.242 1 89.25 106 ALA A N 1
ATOM 773 C CA . ALA A 1 106 ? 8.312 -14.812 -8.531 1 89.25 106 ALA A CA 1
ATOM 774 C C . ALA A 1 106 ? 8.5 -13.469 -7.824 1 89.25 106 ALA A C 1
ATOM 776 O O . ALA A 1 106 ? 9.625 -13.117 -7.441 1 89.25 106 ALA A O 1
ATOM 777 N N . GLY A 1 107 ? 7.527 -12.781 -7.641 1 82.94 107 GLY A N 1
ATOM 778 C CA . GLY A 1 107 ? 7.621 -11.453 -7.059 1 82.94 107 GLY A CA 1
ATOM 779 C C . GLY A 1 107 ? 7.809 -11.469 -5.555 1 82.94 107 GLY A C 1
ATOM 780 O O . GLY A 1 107 ? 8.828 -11.008 -5.043 1 82.94 107 GLY A O 1
ATOM 781 N N . ASN A 1 108 ? 6.953 -12.055 -4.816 1 83.06 108 ASN A N 1
ATOM 782 C CA . ASN A 1 108 ? 6.93 -11.992 -3.357 1 83.06 108 ASN A CA 1
ATOM 783 C C . ASN A 1 108 ? 7.91 -12.992 -2.744 1 83.06 108 ASN A C 1
ATOM 785 O O . ASN A 1 108 ? 8.633 -12.656 -1.806 1 83.06 108 ASN A O 1
ATOM 789 N N . LEU A 1 109 ? 7.973 -14.156 -3.297 1 85.31 109 LEU A N 1
ATOM 790 C CA . LEU A 1 109 ? 8.836 -15.18 -2.715 1 85.31 109 LEU A CA 1
ATOM 791 C C . LEU A 1 109 ? 10.094 -15.375 -3.557 1 85.31 109 LEU A C 1
ATOM 793 O O . LEU A 1 109 ? 11.148 -15.734 -3.029 1 85.31 109 LEU A O 1
ATOM 797 N N . GLY A 1 110 ? 9.945 -15.102 -4.789 1 87.12 110 GLY A N 1
ATOM 798 C CA . GLY A 1 110 ? 11.07 -15.32 -5.68 1 87.12 110 GLY A CA 1
ATOM 799 C C . GLY A 1 110 ? 12.242 -14.391 -5.402 1 87.12 110 GLY A C 1
ATOM 800 O O . GLY A 1 110 ? 13.398 -14.82 -5.406 1 87.12 110 GLY A O 1
ATOM 801 N N . ILE A 1 111 ? 11.961 -13.219 -5.121 1 78.31 111 ILE A N 1
ATOM 802 C CA . ILE A 1 111 ? 13.016 -12.227 -4.945 1 78.31 111 ILE A CA 1
ATOM 803 C C . ILE A 1 111 ? 13.805 -12.531 -3.672 1 78.31 111 ILE A C 1
ATOM 805 O O . ILE A 1 111 ? 15.031 -12.672 -3.711 1 78.31 111 ILE A O 1
ATOM 809 N N . PRO A 1 112 ? 13.188 -12.711 -2.582 1 77.75 112 PRO A N 1
ATOM 810 C CA . PRO A 1 112 ? 13.961 -13.062 -1.389 1 77.75 112 PRO A CA 1
ATOM 811 C C . PRO A 1 112 ? 14.727 -14.375 -1.546 1 77.75 112 PRO A C 1
ATOM 813 O O . PRO A 1 112 ? 15.859 -14.484 -1.084 1 77.75 112 PRO A O 1
ATOM 816 N N . ILE A 1 113 ? 14.172 -15.281 -2.174 1 83.31 113 ILE A N 1
ATOM 817 C CA . ILE A 1 113 ? 14.828 -16.562 -2.354 1 83.31 113 ILE A CA 1
ATOM 818 C C . ILE A 1 113 ? 16.016 -16.406 -3.295 1 83.31 113 ILE A C 1
ATOM 820 O O . ILE A 1 113 ? 17.078 -17 -3.068 1 83.31 113 ILE A O 1
ATOM 824 N N . ALA A 1 114 ? 15.859 -15.609 -4.312 1 83.75 114 ALA A N 1
ATOM 825 C CA . ALA A 1 114 ? 16.969 -15.352 -5.238 1 83.75 114 ALA A CA 1
ATOM 826 C C . ALA A 1 114 ? 18.125 -14.648 -4.531 1 83.75 114 ALA A C 1
ATOM 828 O O . ALA A 1 114 ? 19.281 -14.969 -4.777 1 83.75 114 ALA A O 1
ATOM 829 N N . VAL A 1 115 ? 17.859 -13.844 -3.697 1 76.94 115 VAL A N 1
ATOM 830 C CA . VAL A 1 115 ? 18.891 -13.109 -2.979 1 76.94 115 VAL A CA 1
ATOM 831 C C . VAL A 1 115 ? 19.562 -14.016 -1.949 1 76.94 115 VAL A C 1
ATOM 833 O O . VAL A 1 115 ? 20.781 -14.156 -1.931 1 76.94 115 VAL A O 1
ATOM 836 N N . TYR A 1 116 ? 18.766 -14.75 -1.188 1 74.88 116 TYR A N 1
ATOM 837 C CA . TYR A 1 116 ? 19.312 -15.43 -0.018 1 74.88 116 TYR A CA 1
ATOM 838 C C . TYR A 1 116 ? 19.812 -16.812 -0.382 1 74.88 116 TYR A C 1
ATOM 840 O O . TYR A 1 116 ? 20.734 -17.328 0.256 1 74.88 116 TYR A O 1
ATOM 848 N N . VAL A 1 117 ? 19.188 -17.406 -1.382 1 75.62 117 VAL A N 1
ATOM 849 C CA . VAL A 1 117 ? 19.562 -18.781 -1.713 1 75.62 117 VAL A CA 1
ATOM 850 C C . VAL A 1 117 ? 20.453 -18.797 -2.949 1 75.62 117 VAL A C 1
ATOM 852 O O . VAL A 1 117 ? 21.453 -19.516 -2.992 1 75.62 117 VAL A O 1
ATOM 855 N N . LEU A 1 118 ? 20.172 -17.938 -3.85 1 80.75 118 LEU A N 1
ATOM 856 C CA . LEU A 1 118 ? 20.859 -18 -5.129 1 80.75 118 LEU A CA 1
ATOM 857 C C . LEU A 1 118 ? 21.922 -16.906 -5.223 1 80.75 118 LEU A C 1
ATOM 859 O O . LEU A 1 118 ? 22.797 -16.938 -6.098 1 80.75 118 LEU A O 1
ATOM 863 N N . GLY A 1 119 ? 21.859 -15.93 -4.348 1 74.81 119 GLY A N 1
ATOM 864 C CA . GLY A 1 119 ? 22.875 -14.891 -4.258 1 74.81 119 GLY A CA 1
ATOM 865 C C . GLY A 1 119 ? 22.703 -13.797 -5.293 1 74.81 119 GLY A C 1
ATOM 866 O O . GLY A 1 119 ? 23.547 -12.922 -5.43 1 74.81 119 GLY A O 1
ATOM 867 N N . ASP A 1 120 ? 21.578 -13.914 -6.098 1 78.94 120 ASP A N 1
ATOM 868 C CA . ASP A 1 120 ? 21.391 -12.961 -7.188 1 78.94 120 ASP A CA 1
ATOM 869 C C . ASP A 1 120 ? 19.906 -12.695 -7.438 1 78.94 120 ASP A C 1
ATOM 871 O O . ASP A 1 120 ? 19.234 -13.5 -8.094 1 78.94 120 ASP A O 1
ATOM 875 N N . ALA A 1 121 ? 19.484 -11.492 -7.078 1 75.62 121 ALA A N 1
ATOM 876 C CA . ALA A 1 121 ? 18.078 -11.109 -7.203 1 75.62 121 ALA A CA 1
ATOM 877 C C . ALA A 1 121 ? 17.672 -10.984 -8.672 1 75.62 121 ALA A C 1
ATOM 879 O O . ALA A 1 121 ? 16.484 -11.078 -9.008 1 75.62 121 ALA A O 1
ATOM 880 N N . SER A 1 122 ? 18.656 -10.758 -9.5 1 76.44 122 SER A N 1
ATOM 881 C CA . SER A 1 122 ? 18.359 -10.484 -10.906 1 76.44 122 SER A CA 1
ATOM 882 C C . SER A 1 122 ? 17.859 -11.734 -11.625 1 76.44 122 SER A C 1
ATOM 884 O O . SER A 1 122 ? 17.297 -11.641 -12.719 1 76.44 122 SER A O 1
ATOM 886 N N . LEU A 1 123 ? 18 -12.859 -11 1 80.5 123 LEU A N 1
ATOM 887 C CA . LEU A 1 123 ? 17.625 -14.125 -11.617 1 80.5 123 LEU A CA 1
ATOM 888 C C . LEU A 1 123 ? 16.109 -14.258 -11.742 1 80.5 123 LEU A C 1
ATOM 890 O O . LEU A 1 123 ? 15.617 -15.078 -12.516 1 80.5 123 LEU A O 1
ATOM 894 N N . VAL A 1 124 ? 15.367 -13.398 -11.023 1 85.88 124 VAL A N 1
ATOM 895 C CA . VAL A 1 124 ? 13.914 -13.523 -10.984 1 85.88 124 VAL A CA 1
ATOM 896 C C . VAL A 1 124 ? 13.281 -12.602 -12.031 1 85.88 124 VAL A C 1
ATOM 898 O O . VAL A 1 124 ? 12.141 -12.812 -12.445 1 85.88 124 VAL A O 1
ATOM 901 N N . ALA A 1 125 ? 14.062 -11.633 -12.477 1 78.62 125 ALA A N 1
ATOM 902 C CA . ALA A 1 125 ? 13.539 -10.586 -13.359 1 78.62 125 ALA A CA 1
ATOM 903 C C . ALA A 1 125 ? 13 -11.188 -14.648 1 78.62 125 ALA A C 1
ATOM 905 O O . ALA A 1 125 ? 11.875 -10.875 -15.062 1 78.62 125 ALA A O 1
ATOM 906 N N . PRO A 1 126 ? 13.664 -12.102 -15.281 1 81.56 126 PRO A N 1
ATOM 907 C CA . PRO A 1 126 ? 13.141 -12.656 -16.531 1 81.56 126 PRO A CA 1
ATOM 908 C C . PRO A 1 126 ? 11.844 -13.438 -16.328 1 81.56 126 PRO A C 1
ATOM 910 O O . PRO A 1 126 ? 10.969 -13.422 -17.203 1 81.56 126 PRO A O 1
ATOM 913 N N . VAL A 1 127 ? 11.711 -14.094 -15.258 1 88.88 127 VAL A N 1
ATOM 914 C CA . VAL A 1 127 ? 10.523 -14.875 -14.953 1 88.88 127 VAL A CA 1
ATOM 915 C C . VAL A 1 127 ? 9.328 -13.945 -14.75 1 88.88 127 VAL A C 1
ATOM 917 O O . VAL A 1 127 ? 8.227 -14.211 -15.234 1 88.88 127 VAL A O 1
ATOM 920 N N . LEU A 1 128 ? 9.625 -12.883 -14.039 1 86.06 128 LEU A N 1
ATOM 921 C CA . LEU A 1 128 ? 8.586 -11.883 -13.82 1 86.06 128 LEU A CA 1
ATOM 922 C C . LEU A 1 128 ? 8.109 -11.297 -15.148 1 86.06 128 LEU A C 1
ATOM 924 O O . LEU A 1 128 ? 6.906 -11.133 -15.359 1 86.06 128 LEU A O 1
ATOM 928 N N . LEU A 1 129 ? 9.047 -11.078 -15.992 1 82.75 129 LEU A N 1
ATOM 929 C CA . LEU A 1 129 ? 8.711 -10.508 -17.297 1 82.75 129 LEU A CA 1
ATOM 930 C C . LEU A 1 129 ? 7.879 -11.484 -18.109 1 82.75 129 LEU A C 1
ATOM 932 O O . LEU A 1 129 ? 6.863 -11.102 -18.703 1 82.75 129 LEU A O 1
ATOM 936 N N . LEU A 1 130 ? 8.289 -12.688 -18.141 1 87.81 130 LEU A N 1
ATOM 937 C CA . LEU A 1 130 ? 7.547 -13.703 -18.875 1 87.81 130 LEU A CA 1
ATOM 938 C C . LEU A 1 130 ? 6.113 -13.805 -18.375 1 87.81 130 LEU A C 1
ATOM 940 O O . LEU A 1 130 ? 5.168 -13.82 -19.156 1 87.81 130 LEU A O 1
ATOM 944 N N . GLN A 1 131 ? 5.977 -13.859 -17.125 1 91.62 131 GLN A N 1
ATOM 945 C CA . GLN A 1 131 ? 4.66 -14.023 -16.516 1 91.62 131 GLN A CA 1
ATOM 946 C C . GLN A 1 131 ? 3.793 -12.789 -16.75 1 91.62 131 GLN A C 1
ATOM 948 O O . GLN A 1 131 ? 2.621 -12.906 -17.109 1 91.62 131 GLN A O 1
ATOM 953 N N . GLN A 1 132 ? 4.363 -11.648 -16.641 1 84.88 132 GLN A N 1
ATOM 954 C CA . GLN A 1 132 ? 3.584 -10.414 -16.672 1 84.88 132 GLN A CA 1
ATOM 955 C C . GLN A 1 132 ? 3.338 -9.961 -18.109 1 84.88 132 GLN A C 1
ATOM 957 O O . GLN A 1 132 ? 2.336 -9.305 -18.391 1 84.88 132 GLN A O 1
ATOM 962 N N . ILE A 1 133 ? 4.184 -10.352 -19.016 1 83.12 133 ILE A N 1
ATOM 963 C CA . ILE A 1 133 ? 4.059 -9.883 -20.391 1 83.12 133 ILE A CA 1
ATOM 964 C C . ILE A 1 133 ? 3.293 -10.906 -21.219 1 83.12 133 ILE A C 1
ATOM 966 O O . ILE A 1 133 ? 2.561 -10.547 -22.156 1 83.12 133 ILE A O 1
ATOM 970 N N . LEU A 1 134 ? 3.412 -12.094 -20.875 1 88.75 134 LEU A N 1
ATOM 971 C CA . LEU A 1 134 ? 2.855 -13.125 -21.75 1 88.75 134 LEU A CA 1
ATOM 972 C C . LEU A 1 134 ? 1.775 -13.922 -21.016 1 88.75 134 LEU A C 1
ATOM 974 O O . LEU A 1 134 ? 0.602 -13.867 -21.391 1 88.75 134 LEU A O 1
ATOM 978 N N . VAL A 1 135 ? 2.105 -14.5 -19.953 1 92.88 135 VAL A N 1
ATOM 979 C CA . VAL A 1 135 ? 1.221 -15.469 -19.312 1 92.88 135 VAL A CA 1
ATOM 980 C C . VAL A 1 135 ? -0.023 -14.758 -18.781 1 92.88 135 VAL A C 1
ATOM 982 O O . VAL A 1 135 ? -1.15 -15.172 -19.078 1 92.88 135 VAL A O 1
ATOM 985 N N . THR A 1 136 ? 0.18 -13.68 -18.047 1 90.69 136 THR A N 1
ATOM 986 C CA . THR A 1 136 ? -0.927 -12.977 -17.391 1 90.69 136 THR A CA 1
ATOM 987 C C . THR A 1 136 ? -1.869 -12.383 -18.438 1 90.69 136 THR A C 1
ATOM 989 O O . THR A 1 136 ? -3.074 -12.648 -18.422 1 90.69 136 THR A O 1
ATOM 992 N N . PRO A 1 137 ? -1.393 -11.633 -19.391 1 86.06 137 PRO A N 1
ATOM 993 C CA . PRO A 1 137 ? -2.314 -11.094 -20.391 1 86.06 137 PRO A CA 1
ATOM 994 C C . PRO A 1 137 ? -3.072 -12.18 -21.156 1 86.06 137 PRO A C 1
ATOM 996 O O . PRO A 1 137 ? -4.262 -12.031 -21.438 1 86.06 137 PRO A O 1
ATOM 999 N N . LEU A 1 138 ? -2.432 -13.281 -21.469 1 89.31 138 LEU A N 1
ATOM 1000 C CA . LEU A 1 138 ? -3.1 -14.383 -22.156 1 89.31 138 LEU A CA 1
ATOM 1001 C C . LEU A 1 138 ? -4.195 -14.984 -21.281 1 89.31 138 LEU A C 1
ATOM 1003 O O . LEU A 1 138 ? -5.316 -15.211 -21.75 1 89.31 138 LEU A O 1
ATOM 1007 N N . ALA A 1 139 ? -3.844 -15.234 -20.062 1 92.94 139 ALA A N 1
ATOM 1008 C CA . ALA A 1 139 ? -4.805 -15.82 -19.125 1 92.94 139 ALA A CA 1
ATOM 1009 C C . ALA A 1 139 ? -5.996 -14.891 -18.922 1 92.94 139 ALA A C 1
ATOM 1011 O O . ALA A 1 139 ? -7.145 -15.328 -18.922 1 92.94 139 ALA A O 1
ATOM 1012 N N . LEU A 1 140 ? -5.746 -13.633 -18.719 1 89 140 LEU A N 1
ATOM 1013 C CA . LEU A 1 140 ? -6.816 -12.68 -18.469 1 89 140 LEU A CA 1
ATOM 1014 C C . LEU A 1 140 ? -7.695 -12.5 -19.703 1 89 140 LEU A C 1
ATOM 1016 O O . LEU A 1 140 ? -8.898 -12.281 -19.578 1 89 140 LEU A O 1
ATOM 1020 N N . THR A 1 141 ? -7.059 -12.594 -20.859 1 87.19 141 THR A N 1
ATOM 1021 C CA . THR A 1 141 ? -7.836 -12.547 -22.094 1 87.19 141 THR A CA 1
ATOM 1022 C C . THR A 1 141 ? -8.812 -13.719 -22.156 1 87.19 141 THR A C 1
ATOM 1024 O O . THR A 1 141 ? -9.984 -13.539 -22.5 1 87.19 141 THR A O 1
ATOM 1027 N N . VAL A 1 142 ? -8.367 -14.875 -21.812 1 90.31 142 VAL A N 1
ATOM 1028 C CA . VAL A 1 142 ? -9.234 -16.047 -21.797 1 90.31 142 VAL A CA 1
ATOM 1029 C C . VAL A 1 142 ? -10.359 -15.852 -20.781 1 90.31 142 VAL A C 1
ATOM 1031 O O . VAL A 1 142 ? -11.523 -16.156 -21.062 1 90.31 142 VAL A O 1
ATOM 1034 N N . LEU A 1 143 ? -10.039 -15.328 -19.641 1 90.06 143 LEU A N 1
ATOM 1035 C CA . LEU A 1 143 ? -11.023 -15.094 -18.594 1 90.06 143 LEU A CA 1
ATOM 1036 C C . LEU A 1 143 ? -12.055 -14.062 -19.031 1 90.06 143 LEU A C 1
ATOM 1038 O O . LEU A 1 143 ? -13.242 -14.203 -18.75 1 90.06 143 LEU A O 1
ATOM 1042 N N . ASP A 1 144 ? -11.609 -13.055 -19.734 1 85.38 144 ASP A N 1
ATOM 1043 C CA . ASP A 1 144 ? -12.5 -12.016 -20.234 1 85.38 144 ASP A CA 1
ATOM 1044 C C . ASP A 1 144 ? -13.469 -12.562 -21.266 1 85.38 144 ASP A C 1
ATOM 1046 O O . ASP A 1 144 ? -14.641 -12.18 -21.297 1 85.38 144 ASP A O 1
ATOM 1050 N N . LEU A 1 145 ? -12.961 -13.469 -22.016 1 84.31 145 LEU A N 1
ATOM 1051 C CA . LEU A 1 145 ? -13.758 -14.016 -23.109 1 84.31 145 LEU A CA 1
ATOM 1052 C C . LEU A 1 145 ? -14.695 -15.109 -22.594 1 84.31 145 LEU A C 1
ATOM 1054 O O . LEU A 1 145 ? -15.664 -15.469 -23.266 1 84.31 145 LEU A O 1
ATOM 1058 N N . SER A 1 146 ? -14.414 -15.664 -21.469 1 80.81 146 SER A N 1
ATOM 1059 C CA . SER A 1 146 ? -15.227 -16.75 -20.938 1 80.81 146 SER A CA 1
ATOM 1060 C C . SER A 1 146 ? -16.406 -16.219 -20.141 1 80.81 146 SER A C 1
ATOM 1062 O O . SER A 1 146 ? -17.25 -16.984 -19.656 1 80.81 146 SER A O 1
ATOM 1064 N N . ARG A 1 147 ? -16.594 -14.93 -19.891 1 73.44 147 ARG A N 1
ATOM 1065 C CA . ARG A 1 147 ? -17.719 -14.359 -19.156 1 73.44 147 ARG A CA 1
ATOM 1066 C C . ARG A 1 147 ? -19.016 -14.539 -19.938 1 73.44 147 ARG A C 1
ATOM 1068 O O . ARG A 1 147 ? -19.047 -14.383 -21.156 1 73.44 147 ARG A O 1
ATOM 1075 N N . PRO A 1 148 ? -20.172 -15.141 -18.969 1 60.19 148 PRO A N 1
ATOM 1076 C CA . PRO A 1 148 ? -21.484 -15.352 -19.562 1 60.19 148 PRO A CA 1
ATOM 1077 C C . PRO A 1 148 ? -22.125 -14.062 -20.078 1 60.19 148 PRO A C 1
ATOM 1079 O O . PRO A 1 148 ? -21.969 -13.008 -19.453 1 60.19 148 PRO A O 1
ATOM 1082 N N . GLY A 1 149 ? -22.422 -13.812 -21.578 1 56.66 149 GLY A N 1
ATOM 1083 C CA . GLY A 1 149 ? -23.312 -12.82 -22.156 1 56.66 149 GLY A CA 1
ATOM 1084 C C . GLY A 1 149 ? -22.922 -12.414 -23.562 1 56.66 149 GLY A C 1
ATOM 1085 O O . GLY A 1 149 ? -23.656 -12.68 -24.516 1 56.66 149 GLY A O 1
ATOM 1086 N N . GLU A 1 150 ? -22.141 -11.344 -23.688 1 53.41 150 GLU A N 1
ATOM 1087 C CA . GLU A 1 150 ? -22.234 -10.664 -24.984 1 53.41 150 GLU A CA 1
ATOM 1088 C C . GLU A 1 150 ? -21.359 -11.352 -26.031 1 53.41 150 GLU A C 1
ATOM 1090 O O . GLU A 1 150 ? -20.266 -11.82 -25.719 1 53.41 150 GLU A O 1
ATOM 1095 N N . PRO A 1 151 ? -21.984 -11.82 -27.062 1 55.53 151 PRO A N 1
ATOM 1096 C CA . PRO A 1 151 ? -21.234 -12.242 -28.25 1 55.53 151 PRO A CA 1
ATOM 1097 C C . PRO A 1 151 ? -20.031 -11.359 -28.516 1 55.53 151 PRO A C 1
ATOM 1099 O O . PRO A 1 151 ? -20.141 -10.125 -28.5 1 55.53 151 PRO A O 1
ATOM 1102 N N . VAL A 1 152 ? -18.938 -11.773 -28.062 1 59.69 152 VAL A N 1
ATOM 1103 C CA . VAL A 1 152 ? -17.766 -10.898 -28.141 1 59.69 152 VAL A CA 1
ATOM 1104 C C . VAL A 1 152 ? -17.266 -10.828 -29.594 1 59.69 152 VAL A C 1
ATOM 1106 O O . VAL A 1 152 ? -17.016 -11.859 -30.203 1 59.69 152 VAL A O 1
ATOM 1109 N N . SER A 1 153 ? -17.594 -9.812 -30.312 1 60.44 153 SER A N 1
ATOM 1110 C CA . SER A 1 153 ? -17.031 -9.539 -31.625 1 60.44 153 SER A CA 1
ATOM 1111 C C . SER A 1 153 ? -15.516 -9.742 -31.625 1 60.44 153 SER A C 1
ATOM 1113 O O . SER A 1 153 ? -14.875 -9.688 -30.578 1 60.44 153 SER A O 1
ATOM 1115 N N . VAL A 1 154 ? -15.031 -10.242 -32.688 1 59.69 154 VAL A N 1
ATOM 1116 C CA . VAL A 1 154 ? -13.609 -10.477 -32.906 1 59.69 154 VAL A CA 1
ATOM 1117 C C . VAL A 1 154 ? -12.812 -9.266 -32.406 1 59.69 154 VAL A C 1
ATOM 1119 O O . VAL A 1 154 ? -11.742 -9.414 -31.812 1 59.69 154 VAL A O 1
ATOM 1122 N N . VAL A 1 155 ? -13.359 -8.125 -32.656 1 60.28 155 VAL A N 1
ATOM 1123 C CA . VAL A 1 155 ? -12.688 -6.887 -32.281 1 60.28 155 VAL A CA 1
ATOM 1124 C C . VAL A 1 155 ? -12.602 -6.793 -30.75 1 60.28 155 VAL A C 1
ATOM 1126 O O . VAL A 1 155 ? -11.57 -6.402 -30.203 1 60.28 155 VAL A O 1
ATOM 1129 N N . ARG A 1 156 ? -13.594 -7.152 -30.203 1 61.12 156 ARG A N 1
ATOM 1130 C CA . ARG A 1 156 ? -13.609 -7.121 -28.75 1 61.12 156 ARG A CA 1
ATOM 1131 C C . ARG A 1 156 ? -12.633 -8.141 -28.172 1 61.12 156 ARG A C 1
ATOM 1133 O O . ARG A 1 156 ? -11.953 -7.867 -27.172 1 61.12 156 ARG A O 1
ATOM 1140 N N . ARG A 1 157 ? -12.578 -9.234 -28.859 1 60.88 157 ARG A N 1
ATOM 1141 C CA . ARG A 1 157 ? -11.648 -10.273 -28.438 1 60.88 157 ARG A CA 1
ATOM 1142 C C . ARG A 1 157 ? -10.203 -9.789 -28.547 1 60.88 157 ARG A C 1
ATOM 1144 O O . ARG A 1 157 ? -9.375 -10.094 -27.688 1 60.88 157 ARG A O 1
ATOM 1151 N N . LEU A 1 158 ? -10.039 -8.992 -29.594 1 62.62 158 LEU A N 1
ATOM 1152 C CA . LEU A 1 158 ? -8.672 -8.555 -29.844 1 62.62 158 LEU A CA 1
ATOM 1153 C C . LEU A 1 158 ? -8.32 -7.348 -28.984 1 62.62 158 LEU A C 1
ATOM 1155 O O . LEU A 1 158 ? -7.148 -7.121 -28.672 1 62.62 158 LEU A O 1
ATOM 1159 N N . THR A 1 159 ? -9.297 -6.645 -28.594 1 66.94 159 THR A N 1
ATOM 1160 C CA . THR A 1 159 ? -9.008 -5.418 -27.859 1 66.94 159 THR A CA 1
ATOM 1161 C C . THR A 1 159 ? -9.148 -5.641 -26.359 1 66.94 159 THR A C 1
ATOM 1163 O O . THR A 1 159 ? -8.789 -4.773 -25.562 1 66.94 159 THR A O 1
ATOM 1166 N N . THR A 1 160 ? -9.586 -6.789 -26.078 1 62.53 160 THR A N 1
ATOM 1167 C CA . THR A 1 160 ? -9.844 -7.102 -24.672 1 62.53 160 THR A CA 1
ATOM 1168 C C . THR A 1 160 ? -8.555 -7.023 -23.859 1 62.53 160 THR A C 1
ATOM 1170 O O . THR A 1 160 ? -8.539 -6.445 -22.766 1 62.53 160 THR A O 1
ATOM 1173 N N . PRO A 1 161 ? -7.523 -7.648 -24.484 1 62.84 161 PRO A N 1
ATOM 1174 C CA . PRO A 1 161 ? -6.301 -7.523 -23.688 1 62.84 161 PRO A CA 1
ATOM 1175 C C . PRO A 1 161 ? -5.91 -6.066 -23.438 1 62.84 161 PRO A C 1
ATOM 1177 O O . PRO A 1 161 ? -5.285 -5.762 -22.406 1 62.84 161 PRO A O 1
ATOM 1180 N N . LEU A 1 162 ? -6.297 -5.285 -24.281 1 70.25 162 LEU A N 1
ATOM 1181 C CA . LEU A 1 162 ? -5.898 -3.887 -24.172 1 70.25 162 LEU A CA 1
ATOM 1182 C C . LEU A 1 162 ? -6.812 -3.143 -23.203 1 70.25 162 LEU A C 1
ATOM 1184 O O . LEU A 1 162 ? -6.527 -2.004 -22.828 1 70.25 162 LEU A O 1
ATOM 1188 N N . ARG A 1 163 ? -7.746 -3.807 -22.859 1 76.88 163 ARG A N 1
ATOM 1189 C CA . ARG A 1 163 ? -8.664 -3.146 -21.938 1 76.88 163 ARG A CA 1
ATOM 1190 C C . ARG A 1 163 ? -8.422 -3.609 -20.5 1 76.88 163 ARG A C 1
ATOM 1192 O O . ARG A 1 163 ? -8.961 -3.027 -19.547 1 76.88 163 ARG A O 1
ATOM 1199 N N . ASN A 1 164 ? -7.703 -4.648 -20.375 1 83.75 164 ASN A N 1
ATOM 1200 C CA . ASN A 1 164 ? -7.34 -5.152 -19.062 1 83.75 164 ASN A CA 1
ATOM 1201 C C . ASN A 1 164 ? -6.289 -4.273 -18.391 1 83.75 164 ASN A C 1
ATOM 1203 O O . ASN A 1 164 ? -5.219 -4.039 -18.953 1 83.75 164 ASN A O 1
ATOM 1207 N N . PRO A 1 165 ? -6.641 -3.756 -17.234 1 87 165 PRO A N 1
ATOM 1208 C CA . PRO A 1 165 ? -5.711 -2.826 -16.578 1 87 165 PRO A CA 1
ATOM 1209 C C . PRO A 1 165 ? -4.328 -3.434 -16.359 1 87 165 PRO A C 1
ATOM 1211 O O . PRO A 1 165 ? -3.32 -2.73 -16.438 1 87 165 PRO A O 1
ATOM 1214 N N . MET A 1 166 ? -4.305 -4.68 -16.078 1 86.31 166 MET A N 1
ATOM 1215 C CA . MET A 1 166 ? -3.018 -5.332 -15.859 1 86.31 166 MET A CA 1
ATOM 1216 C C . MET A 1 166 ? -2.201 -5.375 -17.141 1 86.31 166 MET A C 1
ATOM 1218 O O . MET A 1 166 ? -0.992 -5.141 -17.125 1 86.31 166 MET A O 1
ATOM 1222 N N . ALA A 1 167 ? -2.895 -5.668 -18.188 1 83.81 167 ALA A N 1
ATOM 1223 C CA . ALA A 1 167 ? -2.23 -5.668 -19.5 1 83.81 167 ALA A CA 1
ATOM 1224 C C . ALA A 1 167 ? -1.735 -4.27 -19.859 1 83.81 167 ALA A C 1
ATOM 1226 O O . ALA A 1 167 ? -0.611 -4.105 -20.344 1 83.81 167 ALA A O 1
ATOM 1227 N N . ILE A 1 168 ? -2.529 -3.311 -19.594 1 88.56 168 ILE A N 1
ATOM 1228 C CA . ILE A 1 168 ? -2.174 -1.93 -19.891 1 88.56 168 ILE A CA 1
ATOM 1229 C C . ILE A 1 168 ? -0.943 -1.523 -19.078 1 88.56 168 ILE A C 1
ATOM 1231 O O . ILE A 1 168 ? -0.001 -0.941 -19.625 1 88.56 168 ILE A O 1
ATOM 1235 N N . GLY A 1 169 ? -0.958 -1.813 -17.797 1 89.94 169 GLY A N 1
ATOM 1236 C CA . GLY A 1 169 ? 0.191 -1.51 -16.953 1 89.94 169 GLY A CA 1
ATOM 1237 C C . GLY A 1 169 ? 1.466 -2.188 -17.422 1 89.94 169 GLY A C 1
ATOM 1238 O O . GLY A 1 169 ? 2.523 -1.559 -17.484 1 89.94 169 GLY A O 1
ATOM 1239 N N . SER A 1 170 ? 1.342 -3.424 -17.781 1 86.69 170 SER A N 1
ATOM 1240 C CA . SER A 1 170 ? 2.5 -4.195 -18.219 1 86.69 170 SER A CA 1
ATOM 1241 C C . SER A 1 170 ? 3.025 -3.684 -19.562 1 86.69 170 SER A C 1
ATOM 1243 O O . SER A 1 170 ? 4.227 -3.443 -19.703 1 86.69 170 SER A O 1
ATOM 1245 N N . LEU A 1 171 ? 2.162 -3.486 -20.5 1 87 171 LEU A N 1
ATOM 1246 C CA . LEU A 1 171 ? 2.561 -3.059 -21.828 1 87 171 LEU A CA 1
ATOM 1247 C C . LEU A 1 171 ? 3.129 -1.644 -21.797 1 87 171 LEU A C 1
ATOM 1249 O O . LEU A 1 171 ? 4.09 -1.342 -22.516 1 87 171 LEU A O 1
ATOM 1253 N N . ALA A 1 172 ? 2.557 -0.785 -21 1 92.25 172 ALA A N 1
ATOM 1254 C CA . ALA A 1 172 ? 3.096 0.565 -20.859 1 92.25 172 ALA A CA 1
ATOM 1255 C C . ALA A 1 172 ? 4.496 0.535 -20.25 1 92.25 172 ALA A C 1
ATOM 1257 O O . ALA A 1 172 ? 5.383 1.271 -20.688 1 92.25 172 ALA A O 1
ATOM 1258 N N . GLY A 1 173 ? 4.668 -0.283 -19.25 1 91.19 173 GLY A N 1
ATOM 1259 C CA . GLY A 1 173 ? 5.992 -0.44 -18.656 1 91.19 173 GLY A CA 1
ATOM 1260 C C . GLY A 1 173 ? 7.023 -0.945 -19.641 1 91.19 173 GLY A C 1
ATOM 1261 O O . GLY A 1 173 ? 8.141 -0.428 -19.703 1 91.19 173 GLY A O 1
ATOM 1262 N N . VAL A 1 174 ? 6.656 -1.906 -20.453 1 87.44 174 VAL A N 1
ATOM 1263 C CA . VAL A 1 174 ? 7.543 -2.467 -21.469 1 87.44 174 VAL A CA 1
ATOM 1264 C C . VAL A 1 174 ? 7.883 -1.397 -22.5 1 87.44 174 VAL A C 1
ATOM 1266 O O . VAL A 1 174 ? 9.023 -1.305 -22.953 1 87.44 174 VAL A O 1
ATOM 1269 N N . ALA A 1 175 ? 6.855 -0.633 -22.875 1 92 175 ALA A N 1
ATOM 1270 C CA . ALA A 1 175 ? 7.074 0.44 -23.844 1 92 175 ALA A CA 1
ATOM 1271 C C . ALA A 1 175 ? 8.109 1.438 -23.328 1 92 175 ALA A C 1
ATOM 1273 O O . ALA A 1 175 ? 8.984 1.878 -24.078 1 92 175 ALA A O 1
ATOM 1274 N N . VAL A 1 176 ? 8.055 1.725 -22.094 1 93.19 176 VAL A N 1
ATOM 1275 C CA . VAL A 1 176 ? 9.016 2.643 -21.5 1 93.19 176 VAL A CA 1
ATOM 1276 C C . VAL A 1 176 ? 10.398 1.991 -21.453 1 93.19 176 VAL A C 1
ATOM 1278 O O . VAL A 1 176 ? 11.398 2.621 -21.812 1 93.19 176 VAL A O 1
ATOM 1281 N N . ALA A 1 177 ? 10.461 0.769 -21.062 1 89.12 177 ALA A N 1
ATOM 1282 C CA . ALA A 1 177 ? 11.727 0.046 -21.016 1 89.12 177 ALA A CA 1
ATOM 1283 C C . ALA A 1 177 ? 12.367 -0.036 -22.406 1 89.12 177 ALA A C 1
ATOM 1285 O O . ALA A 1 177 ? 13.578 0.156 -22.547 1 89.12 177 ALA A O 1
ATOM 1286 N N . ALA A 1 178 ? 11.609 -0.286 -23.406 1 89 178 ALA A N 1
ATOM 1287 C CA . ALA A 1 178 ? 12.094 -0.446 -24.781 1 89 178 ALA A CA 1
ATOM 1288 C C . ALA A 1 178 ? 12.555 0.887 -25.344 1 89 178 ALA A C 1
ATOM 1290 O O . ALA A 1 178 ? 13.461 0.926 -26.188 1 89 178 ALA A O 1
ATOM 1291 N N . SER A 1 179 ? 11.93 1.938 -24.922 1 92 179 SER A N 1
ATOM 1292 C CA . SER A 1 179 ? 12.281 3.256 -25.438 1 92 179 SER A CA 1
ATOM 1293 C C . SER A 1 179 ? 13.594 3.75 -24.844 1 92 179 SER A C 1
ATOM 1295 O O . SER A 1 179 ? 14.211 4.676 -25.375 1 92 179 SER A O 1
ATOM 1297 N N . GLY A 1 180 ? 13.984 3.152 -23.75 1 87.56 180 GLY A N 1
ATOM 1298 C CA . GLY A 1 180 ? 15.18 3.604 -23.062 1 87.56 180 GLY A CA 1
ATOM 1299 C C . GLY A 1 180 ? 14.953 4.859 -22.234 1 87.56 180 GLY A C 1
ATOM 1300 O O . GLY A 1 180 ? 15.891 5.402 -21.656 1 87.56 180 GLY A O 1
ATOM 1301 N N . TRP A 1 181 ? 13.727 5.285 -22.203 1 88 181 TRP A N 1
ATOM 1302 C CA . TRP A 1 181 ? 13.391 6.5 -21.469 1 88 181 TRP A CA 1
ATOM 1303 C C . TRP A 1 181 ? 13.367 6.238 -19.953 1 88 181 TRP A C 1
ATOM 1305 O O . TRP A 1 181 ? 12.844 5.215 -19.516 1 88 181 TRP A O 1
ATOM 1315 N N . THR A 1 182 ? 14.055 7.098 -19.219 1 86.44 182 THR A N 1
ATOM 1316 C CA . THR A 1 182 ? 13.961 7.047 -17.766 1 86.44 182 THR A CA 1
ATOM 1317 C C . THR A 1 182 ? 12.891 8.008 -17.25 1 86.44 182 THR A C 1
ATOM 1319 O O . THR A 1 182 ? 12.984 9.219 -17.453 1 86.44 182 THR A O 1
ATOM 1322 N N . LEU A 1 183 ? 11.914 7.488 -16.688 1 88 183 LEU A N 1
ATOM 1323 C CA . LEU A 1 183 ? 10.828 8.32 -16.188 1 88 183 LEU A CA 1
ATOM 1324 C C . LEU A 1 183 ? 11.305 9.211 -15.047 1 88 183 LEU A C 1
ATOM 1326 O O . LEU A 1 183 ? 12 8.75 -14.141 1 88 183 LEU A O 1
ATOM 1330 N N . PRO A 1 184 ? 10.914 10.477 -15.164 1 86.5 184 PRO A N 1
ATOM 1331 C CA . PRO A 1 184 ? 11.273 11.375 -14.062 1 86.5 184 PRO A CA 1
ATOM 1332 C C . PRO A 1 184 ? 10.602 11 -12.75 1 86.5 184 PRO A C 1
ATOM 1334 O O . PRO A 1 184 ? 9.547 10.359 -12.75 1 86.5 184 PRO A O 1
ATOM 1337 N N . GLY A 1 185 ? 11.125 11.367 -11.656 1 82.75 185 GLY A N 1
ATOM 1338 C CA . GLY A 1 185 ? 10.695 11.062 -10.305 1 82.75 185 GLY A CA 1
ATOM 1339 C C . GLY A 1 185 ? 9.234 11.383 -10.055 1 82.75 185 GLY A C 1
ATOM 1340 O O . GLY A 1 185 ? 8.477 10.531 -9.586 1 82.75 185 GLY A O 1
ATOM 1341 N N . PRO A 1 186 ? 8.828 12.555 -10.477 1 82.31 186 PRO A N 1
ATOM 1342 C CA . PRO A 1 186 ? 7.457 12.969 -10.195 1 82.31 186 PRO A CA 1
ATOM 1343 C C . PRO A 1 186 ? 6.418 12.078 -10.875 1 82.31 186 PRO A C 1
ATOM 1345 O O . PRO A 1 186 ? 5.262 12.031 -10.453 1 82.31 186 PRO A O 1
ATOM 1348 N N . LEU A 1 187 ? 6.797 11.398 -11.891 1 86 187 LEU A N 1
ATOM 1349 C CA . LEU A 1 187 ? 5.895 10.484 -12.578 1 86 187 LEU A CA 1
ATOM 1350 C C . LEU A 1 187 ? 6.023 9.07 -12.023 1 86 187 LEU A C 1
ATOM 1352 O O . LEU A 1 187 ? 5.027 8.352 -11.891 1 86 187 LEU A O 1
ATOM 1356 N N . LEU A 1 188 ? 7.195 8.695 -11.664 1 90.38 188 LEU A N 1
ATOM 1357 C CA . LEU A 1 188 ? 7.473 7.328 -11.227 1 90.38 188 LEU A CA 1
ATOM 1358 C C . LEU A 1 188 ? 7.066 7.137 -9.766 1 90.38 188 LEU A C 1
ATOM 1360 O O . LEU A 1 188 ? 6.512 6.094 -9.406 1 90.38 188 LEU A O 1
ATOM 1364 N N . GLU A 1 189 ? 7.227 8.117 -8.992 1 90.12 189 GLU A N 1
ATOM 1365 C CA . GLU A 1 189 ? 7.035 7.984 -7.555 1 90.12 189 GLU A CA 1
ATOM 1366 C C . GLU A 1 189 ? 5.574 7.703 -7.215 1 90.12 189 GLU A C 1
ATOM 1368 O O . GLU A 1 189 ? 5.281 6.832 -6.395 1 90.12 189 GLU A O 1
ATOM 1373 N N . PRO A 1 190 ? 4.645 8.422 -7.875 1 92.56 190 PRO A N 1
ATOM 1374 C CA . PRO A 1 190 ? 3.246 8.07 -7.602 1 92.56 190 PRO A CA 1
ATOM 1375 C C . PRO A 1 190 ? 2.916 6.625 -7.961 1 92.56 190 PRO A C 1
ATOM 1377 O O . PRO A 1 190 ? 2.158 5.965 -7.246 1 92.56 190 PRO A O 1
ATOM 1380 N N . LEU A 1 191 ? 3.477 6.191 -9.039 1 94.25 191 LEU A N 1
ATOM 1381 C CA . LEU A 1 191 ? 3.234 4.82 -9.477 1 94.25 191 LEU A CA 1
ATOM 1382 C C . LEU A 1 191 ? 3.846 3.82 -8.5 1 94.25 191 LEU A C 1
ATOM 1384 O O . LEU A 1 191 ? 3.252 2.775 -8.227 1 94.25 191 LEU A O 1
ATOM 1388 N N . VAL A 1 192 ? 4.941 4.164 -7.98 1 92.19 192 VAL A N 1
ATOM 1389 C CA . VAL A 1 192 ? 5.594 3.314 -6.988 1 92.19 192 VAL A CA 1
ATOM 1390 C C . VAL A 1 192 ? 4.77 3.287 -5.707 1 92.19 192 VAL A C 1
ATOM 1392 O O . VAL A 1 192 ? 4.531 2.221 -5.137 1 92.19 192 VAL A O 1
ATOM 1395 N N . LEU A 1 193 ? 4.348 4.449 -5.332 1 91.44 193 LEU A N 1
ATOM 1396 C CA . LEU A 1 193 ? 3.547 4.57 -4.117 1 91.44 193 LEU A CA 1
ATOM 1397 C C . LEU A 1 193 ? 2.277 3.73 -4.219 1 91.44 193 LEU A C 1
ATOM 1399 O O . LEU A 1 193 ? 1.959 2.965 -3.307 1 91.44 193 LEU A O 1
ATOM 1403 N N . ILE A 1 194 ? 1.611 3.799 -5.258 1 95.38 194 ILE A N 1
ATOM 1404 C CA . ILE A 1 194 ? 0.373 3.061 -5.48 1 95.38 194 ILE A CA 1
ATOM 1405 C C . ILE A 1 194 ? 0.684 1.575 -5.656 1 95.38 194 ILE A C 1
ATOM 1407 O O . ILE A 1 194 ? -0.019 0.718 -5.117 1 95.38 194 ILE A O 1
ATOM 1411 N N . GLY A 1 195 ? 1.704 1.29 -6.434 1 94.81 195 GLY A N 1
ATOM 1412 C CA . GLY A 1 195 ? 2.1 -0.088 -6.676 1 94.81 195 GLY A CA 1
ATOM 1413 C C . GLY A 1 195 ? 2.434 -0.846 -5.406 1 94.81 195 GLY A C 1
ATOM 1414 O O . GLY A 1 195 ? 2.217 -2.057 -5.324 1 94.81 195 GLY A O 1
ATOM 1415 N N . ASN A 1 196 ? 2.916 -0.146 -4.41 1 92.38 196 ASN A N 1
ATOM 1416 C CA . ASN A 1 196 ? 3.299 -0.769 -3.148 1 92.38 196 ASN A CA 1
ATOM 1417 C C . ASN A 1 196 ? 2.086 -1.31 -2.398 1 92.38 196 ASN A C 1
ATOM 1419 O O . ASN A 1 196 ? 2.229 -2.094 -1.458 1 92.38 196 ASN A O 1
ATOM 1423 N N . MET A 1 197 ? 0.958 -0.95 -2.838 1 95.19 197 MET A N 1
ATOM 1424 C CA . MET A 1 197 ? -0.257 -1.452 -2.203 1 95.19 197 MET A CA 1
ATOM 1425 C C . MET A 1 197 ? -0.619 -2.834 -2.736 1 95.19 197 MET A C 1
ATOM 1427 O O . MET A 1 197 ? -1.445 -3.535 -2.15 1 95.19 197 MET A O 1
ATOM 1431 N N . SER A 1 198 ? -0.055 -3.199 -3.857 1 93.94 198 SER A N 1
ATOM 1432 C CA . SER A 1 198 ? -0.496 -4.391 -4.57 1 93.94 198 SER A CA 1
ATOM 1433 C C . SER A 1 198 ? -0.298 -5.645 -3.727 1 93.94 198 SER A C 1
ATOM 1435 O O . SER A 1 198 ? -1.264 -6.332 -3.389 1 93.94 198 SER A O 1
ATOM 1437 N N . VAL A 1 199 ? 0.883 -5.898 -3.244 1 92.38 199 VAL A N 1
ATOM 1438 C CA . VAL A 1 199 ? 1.238 -7.145 -2.572 1 92.38 199 VAL A CA 1
ATOM 1439 C C . VAL A 1 199 ? 0.443 -7.277 -1.275 1 92.38 199 VAL A C 1
ATOM 1441 O O . VAL A 1 199 ? -0.255 -8.273 -1.066 1 92.38 199 VAL A O 1
ATOM 1444 N N . PRO A 1 200 ? 0.472 -6.273 -0.454 1 94.81 200 PRO A N 1
ATOM 1445 C CA . PRO A 1 200 ? -0.287 -6.445 0.787 1 94.81 200 PRO A CA 1
ATOM 1446 C C . PRO A 1 200 ? -1.796 -6.48 0.556 1 94.81 200 PRO A C 1
ATOM 1448 O O . PRO A 1 200 ? -2.521 -7.156 1.294 1 94.81 200 PRO A O 1
ATOM 1451 N N . ALA A 1 201 ? -2.307 -5.738 -0.405 1 95.69 201 ALA A N 1
ATOM 1452 C CA . ALA A 1 201 ? -3.736 -5.809 -0.694 1 95.69 201 ALA A CA 1
ATOM 1453 C C . ALA A 1 201 ? -4.148 -7.223 -1.092 1 95.69 201 ALA A C 1
ATOM 1455 O O . ALA A 1 201 ? -5.168 -7.734 -0.621 1 95.69 201 ALA A O 1
ATOM 1456 N N . VAL A 1 202 ? -3.375 -7.855 -1.921 1 93.19 202 VAL A N 1
ATOM 1457 C CA . VAL A 1 202 ? -3.656 -9.211 -2.389 1 93.19 202 VAL A CA 1
ATOM 1458 C C . VAL A 1 202 ? -3.6 -10.188 -1.215 1 93.19 202 VAL A C 1
ATOM 1460 O O . VAL A 1 202 ? -4.496 -11.016 -1.043 1 93.19 202 VAL A O 1
ATOM 1463 N N . LEU A 1 203 ? -2.607 -10.07 -0.373 1 94.19 203 LEU A N 1
ATOM 1464 C CA . LEU A 1 203 ? -2.404 -10.984 0.741 1 94.19 203 LEU A CA 1
ATOM 1465 C C . LEU A 1 203 ? -3.48 -10.797 1.805 1 94.19 203 LEU A C 1
ATOM 1467 O O . LEU A 1 203 ? -3.98 -11.773 2.367 1 94.19 203 LEU A O 1
ATOM 1471 N N . LEU A 1 204 ? -3.816 -9.539 2.074 1 95.44 204 LEU A N 1
ATOM 1472 C CA . LEU A 1 204 ? -4.871 -9.273 3.047 1 95.44 204 LEU A CA 1
ATOM 1473 C C . LEU A 1 204 ? -6.215 -9.789 2.545 1 95.44 204 LEU A C 1
ATOM 1475 O O . LEU A 1 204 ? -6.977 -10.398 3.303 1 95.44 204 LEU A O 1
ATOM 1479 N N . ALA A 1 205 ? -6.523 -9.469 1.272 1 94.31 205 ALA A N 1
ATOM 1480 C CA . ALA A 1 205 ? -7.762 -9.984 0.698 1 94.31 205 ALA A CA 1
ATOM 1481 C C . ALA A 1 205 ? -7.812 -11.508 0.78 1 94.31 205 ALA A C 1
ATOM 1483 O O . ALA A 1 205 ? -8.852 -12.086 1.102 1 94.31 205 ALA A O 1
ATOM 1484 N N . PHE A 1 206 ? -6.695 -12.141 0.476 1 92.88 206 PHE A N 1
ATOM 1485 C CA . PHE A 1 206 ? -6.57 -13.586 0.587 1 92.88 206 PHE A CA 1
ATOM 1486 C C . PHE A 1 206 ? -6.848 -14.047 2.014 1 92.88 206 PHE A C 1
ATOM 1488 O O . PHE A 1 206 ? -7.637 -14.969 2.23 1 92.88 206 PHE A O 1
ATOM 1495 N N . GLY A 1 207 ? -6.246 -13.43 2.959 1 93.88 207 GLY A N 1
ATOM 1496 C CA . GLY A 1 207 ? -6.457 -13.758 4.359 1 93.88 207 GLY A CA 1
ATOM 1497 C C . GLY A 1 207 ? -7.902 -13.602 4.801 1 93.88 207 GLY A C 1
ATOM 1498 O O . GLY A 1 207 ? -8.438 -14.453 5.516 1 93.88 207 GLY A O 1
ATOM 1499 N N . ILE A 1 208 ? -8.492 -12.508 4.43 1 94.31 208 ILE A N 1
ATOM 1500 C CA . ILE A 1 208 ? -9.891 -12.266 4.762 1 94.31 208 ILE A CA 1
ATOM 1501 C C . ILE A 1 208 ? -10.758 -13.383 4.195 1 94.31 208 ILE A C 1
ATOM 1503 O O . ILE A 1 208 ? -11.727 -13.805 4.832 1 94.31 208 ILE A O 1
ATOM 1507 N N . SER A 1 209 ? -10.445 -13.883 3.018 1 91.69 209 SER A N 1
ATOM 1508 C CA . SER A 1 209 ? -11.242 -14.898 2.34 1 91.69 209 SER A CA 1
ATOM 1509 C C . SER A 1 209 ? -11.188 -16.234 3.088 1 91.69 209 SER A C 1
ATOM 1511 O O . SER A 1 209 ? -12.016 -17.109 2.848 1 91.69 209 SER A O 1
ATOM 1513 N N . LEU A 1 210 ? -10.195 -16.406 3.873 1 90.75 210 LEU A N 1
ATOM 1514 C CA . LEU A 1 210 ? -10.047 -17.656 4.613 1 90.75 210 LEU A CA 1
ATOM 1515 C C . LEU A 1 210 ? -11.094 -17.75 5.719 1 90.75 210 LEU A C 1
ATOM 1517 O O . LEU A 1 210 ? -11.336 -18.844 6.242 1 90.75 210 LEU A O 1
ATOM 1521 N N . ARG A 1 211 ? -11.633 -16.5 5.965 1 83.06 211 ARG A N 1
ATOM 1522 C CA . ARG A 1 211 ? -12.672 -16.516 6.992 1 83.06 211 ARG A CA 1
ATOM 1523 C C . ARG A 1 211 ? -13.914 -17.25 6.508 1 83.06 211 ARG A C 1
ATOM 1525 O O . ARG A 1 211 ? -14.445 -16.953 5.434 1 83.06 211 ARG A O 1
ATOM 1532 N N . GLY A 1 212 ? -14.367 -18.219 7.254 1 67.81 212 GLY A N 1
ATOM 1533 C CA . GLY A 1 212 ? -15.586 -18.953 6.941 1 67.81 212 GLY A CA 1
ATOM 1534 C C . GLY A 1 212 ? -15.375 -20.047 5.91 1 67.81 212 GLY A C 1
ATOM 1535 O O . GLY A 1 212 ? -16.344 -20.641 5.426 1 67.81 212 GLY A O 1
ATOM 1536 N N . GLY A 1 213 ? -14.219 -19.938 5.34 1 61.72 213 GLY A N 1
ATOM 1537 C CA . GLY A 1 213 ? -13.961 -20.969 4.344 1 61.72 213 GLY A CA 1
ATOM 1538 C C . GLY A 1 213 ? -14.031 -22.375 4.91 1 61.72 213 GLY A C 1
ATOM 1539 O O . GLY A 1 213 ? -13.805 -22.578 6.102 1 61.72 213 GLY A O 1
ATOM 1540 N N . GLU A 1 214 ? -14.781 -23.188 4.293 1 58.25 214 GLU A N 1
ATOM 1541 C CA . GLU A 1 214 ? -14.797 -24.609 4.648 1 58.25 214 GLU A CA 1
ATOM 1542 C C . GLU A 1 214 ? -13.398 -25.219 4.535 1 58.25 214 GLU A C 1
ATOM 1544 O O . GLU A 1 214 ? -12.539 -24.672 3.84 1 58.25 214 GLU A O 1
ATOM 1549 N N . ARG A 1 215 ? -13.109 -26.141 5.406 1 56.94 215 ARG A N 1
ATOM 1550 C CA . ARG A 1 215 ? -11.836 -26.844 5.418 1 56.94 215 ARG A CA 1
ATOM 1551 C C . ARG A 1 215 ? -11.406 -27.234 4.008 1 56.94 215 ARG A C 1
ATOM 1553 O O . ARG A 1 215 ? -12.234 -27.688 3.205 1 56.94 215 ARG A O 1
ATOM 1560 N N . PRO A 1 216 ? -10.102 -26.922 3.744 1 56.78 216 PRO A N 1
ATOM 1561 C CA . PRO A 1 216 ? -9.555 -27.328 2.443 1 56.78 216 PRO A CA 1
ATOM 1562 C C . PRO A 1 216 ? -9.844 -28.781 2.107 1 56.78 216 PRO A C 1
ATOM 1564 O O . PRO A 1 216 ? -9.844 -29.641 3 1 56.78 216 PRO A O 1
ATOM 1567 N N . GLY A 1 217 ? -10.156 -29.25 0.928 1 54.06 217 GLY A N 1
ATOM 1568 C CA . GLY A 1 217 ? -10.227 -30.625 0.488 1 54.06 217 GLY A CA 1
ATOM 1569 C C . GLY A 1 217 ? -11.633 -31.203 0.545 1 54.06 217 GLY A C 1
ATOM 1570 O O . GLY A 1 217 ? -11.844 -32.375 0.217 1 54.06 217 GLY A O 1
ATOM 1571 N N . ARG A 1 218 ? -12.531 -30.641 1.242 1 55.53 218 ARG A N 1
ATOM 1572 C CA . ARG A 1 218 ? -13.812 -31.312 1.438 1 55.53 218 ARG A CA 1
ATOM 1573 C C . ARG A 1 218 ? -14.719 -31.109 0.225 1 55.53 218 ARG A C 1
ATOM 1575 O O . ARG A 1 218 ? -15.789 -31.719 0.141 1 55.53 218 ARG A O 1
ATOM 1582 N N . GLY A 1 219 ? -14.273 -30.375 -0.661 1 56.66 219 GLY A N 1
ATOM 1583 C CA . GLY A 1 219 ? -15.242 -30.266 -1.741 1 56.66 219 GLY A CA 1
ATOM 1584 C C . GLY A 1 219 ? -14.977 -31.25 -2.875 1 56.66 219 GLY A C 1
ATOM 1585 O O . GLY A 1 219 ? -14.023 -32.031 -2.822 1 56.66 219 GLY A O 1
ATOM 1586 N N . GLU A 1 220 ? -15.914 -31.516 -3.834 1 59.91 220 GLU A N 1
ATOM 1587 C CA . GLU A 1 220 ? -15.953 -32.406 -5 1 59.91 220 GLU A CA 1
ATOM 1588 C C . GLU A 1 220 ? -14.695 -32.25 -5.848 1 59.91 220 GLU A C 1
ATOM 1590 O O . GLU A 1 220 ? -14.328 -33.156 -6.594 1 59.91 220 GLU A O 1
ATOM 1595 N N . ASP A 1 221 ? -13.727 -31.281 -5.527 1 79.06 221 ASP A N 1
ATOM 1596 C CA . ASP A 1 221 ? -12.625 -31.031 -6.457 1 79.06 221 ASP A CA 1
ATOM 1597 C C . ASP A 1 221 ?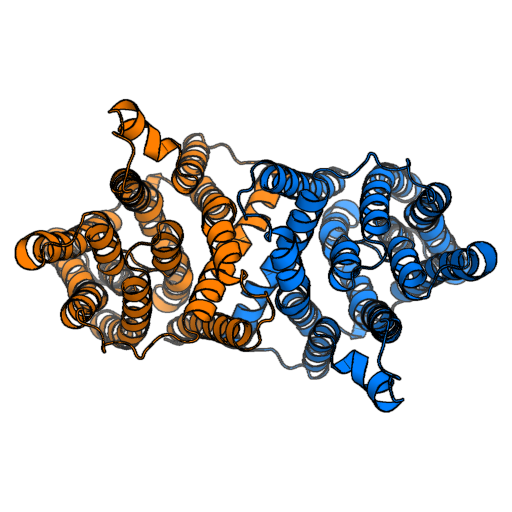 -11.273 -31.266 -5.777 1 79.06 221 ASP A C 1
ATOM 1599 O O . ASP A 1 221 ? -10.281 -30.625 -6.129 1 79.06 221 ASP A O 1
ATOM 1603 N N . ARG A 1 222 ? -11.273 -32.281 -4.852 1 86.69 222 ARG A N 1
ATOM 1604 C CA . ARG A 1 222 ? -10.039 -32.531 -4.121 1 86.69 222 ARG A CA 1
ATOM 1605 C C . ARG A 1 222 ? -8.945 -33.062 -5.047 1 86.69 222 ARG A C 1
ATOM 1607 O O . ARG A 1 222 ? -7.789 -32.656 -4.949 1 86.69 222 ARG A O 1
ATOM 1614 N N . GLY A 1 223 ? -9.312 -33.969 -5.895 1 90.94 223 GLY A N 1
ATOM 1615 C CA . GLY A 1 223 ? -8.359 -34.531 -6.836 1 90.94 223 GLY A CA 1
ATOM 1616 C C . GLY A 1 223 ? -7.703 -33.469 -7.711 1 90.94 223 GLY A C 1
ATOM 1617 O O . GLY A 1 223 ? -6.488 -33.5 -7.918 1 90.94 223 GLY A O 1
ATOM 1618 N N . THR A 1 224 ? -8.508 -32.594 -8.148 1 93.88 224 THR A N 1
ATOM 1619 C CA . THR A 1 224 ? -8.016 -31.547 -9.016 1 93.88 224 THR A CA 1
ATOM 1620 C C . THR A 1 224 ? -7.113 -30.578 -8.242 1 93.88 224 THR A C 1
ATOM 1622 O O . THR A 1 224 ? -6.145 -30.047 -8.797 1 93.88 224 THR A O 1
ATOM 1625 N N . LEU A 1 225 ? -7.477 -30.422 -7.02 1 94.75 225 LEU A N 1
ATOM 1626 C CA . LEU A 1 225 ? -6.66 -29.594 -6.145 1 94.75 225 LEU A CA 1
ATOM 1627 C C . LEU A 1 225 ? -5.27 -30.188 -5.961 1 94.75 225 LEU A C 1
ATOM 1629 O O . LEU A 1 225 ? -4.262 -29.5 -6.086 1 94.75 225 LEU A O 1
ATOM 1633 N N . TYR A 1 226 ? -5.25 -31.484 -5.727 1 95.5 226 TYR A N 1
ATOM 1634 C CA . TYR A 1 226 ? -3.973 -32.156 -5.547 1 95.5 226 TYR A CA 1
ATOM 1635 C C . TYR A 1 226 ? -3.189 -32.188 -6.855 1 95.5 226 TYR A C 1
ATOM 1637 O O . TYR A 1 226 ? -1.96 -32.094 -6.852 1 95.5 226 TYR A O 1
ATOM 1645 N N . LEU A 1 227 ? -3.91 -32.344 -7.891 1 96.38 227 LEU A N 1
ATOM 1646 C CA . LEU A 1 227 ? -3.256 -32.312 -9.195 1 96.38 227 LEU A CA 1
ATOM 1647 C C . LEU A 1 227 ? -2.553 -30.953 -9.406 1 96.38 227 LEU A C 1
ATOM 1649 O O . LEU A 1 227 ? -1.391 -30.922 -9.812 1 96.38 227 LEU A O 1
ATOM 1653 N N . SER A 1 228 ? -3.262 -29.906 -9.156 1 97.56 228 SER A N 1
ATOM 1654 C CA . SER A 1 228 ? -2.697 -28.578 -9.297 1 97.56 228 SER A CA 1
ATOM 1655 C C . SER A 1 228 ? -1.462 -28.391 -8.422 1 97.56 228 SER A C 1
ATOM 1657 O O . SER A 1 228 ? -0.434 -27.891 -8.883 1 97.56 228 SER A O 1
ATOM 1659 N N . ALA A 1 229 ? -1.557 -28.844 -7.199 1 97.25 229 ALA A N 1
ATOM 1660 C CA . ALA A 1 229 ? -0.464 -28.688 -6.246 1 97.25 229 ALA A CA 1
ATOM 1661 C C . ALA A 1 229 ? 0.754 -29.5 -6.66 1 97.25 229 ALA A C 1
ATOM 1663 O O . ALA A 1 229 ? 1.889 -29.031 -6.574 1 97.25 229 ALA A O 1
ATOM 1664 N N . VAL A 1 230 ? 0.538 -30.688 -7.102 1 97.62 230 VAL A N 1
ATOM 1665 C CA . VAL A 1 230 ? 1.624 -31.578 -7.496 1 97.62 230 VAL A CA 1
ATOM 1666 C C . VAL A 1 230 ? 2.289 -31.062 -8.766 1 97.62 230 VAL A C 1
ATOM 1668 O O . VAL A 1 230 ? 3.514 -31.109 -8.898 1 97.62 230 VAL A O 1
ATOM 1671 N N . LEU A 1 231 ? 1.498 -30.609 -9.688 1 98.5 231 LEU A N 1
ATOM 1672 C CA . LEU A 1 231 ? 2.053 -30.031 -10.906 1 98.5 231 LEU A CA 1
ATOM 1673 C C . LEU A 1 231 ? 2.916 -28.812 -10.586 1 98.5 231 LEU A C 1
ATOM 1675 O O . LEU A 1 231 ? 4.023 -28.672 -11.102 1 98.5 231 LEU A O 1
ATOM 1679 N N . LYS A 1 232 ? 2.449 -28 -9.68 1 98.44 232 LYS A N 1
ATOM 1680 C CA . LYS A 1 232 ? 3.131 -26.75 -9.352 1 98.44 232 LYS A CA 1
ATOM 1681 C C . LYS A 1 232 ? 4.402 -27.016 -8.547 1 98.44 232 LYS A C 1
ATOM 1683 O O . LYS A 1 232 ? 5.43 -26.375 -8.773 1 98.44 232 LYS A O 1
ATOM 1688 N N . THR A 1 233 ? 4.383 -27.969 -7.637 1 98 233 THR A N 1
ATOM 1689 C CA . THR A 1 233 ? 5.449 -28.031 -6.641 1 98 233 THR A CA 1
ATOM 1690 C C . THR A 1 233 ? 6.418 -29.156 -6.957 1 98 233 THR A C 1
ATOM 1692 O O . THR A 1 233 ? 7.57 -29.141 -6.527 1 98 233 THR A O 1
ATOM 1695 N N . VAL A 1 234 ? 5.992 -30.125 -7.68 1 97.94 234 VAL A N 1
ATOM 1696 C CA . VAL A 1 234 ? 6.855 -31.266 -7.945 1 97.94 234 VAL A CA 1
ATOM 1697 C C . VAL A 1 234 ? 7.141 -31.375 -9.445 1 97.94 234 VAL A C 1
ATOM 1699 O O . VAL A 1 234 ? 8.297 -31.344 -9.867 1 97.94 234 VAL A O 1
ATOM 1702 N N . ALA A 1 235 ? 6.117 -31.406 -10.25 1 98.62 235 ALA A N 1
ATOM 1703 C CA . ALA A 1 235 ? 6.289 -31.625 -11.68 1 98.62 235 ALA A CA 1
ATOM 1704 C C . ALA A 1 235 ? 7.055 -30.469 -12.32 1 98.62 235 ALA A C 1
ATOM 1706 O O . ALA A 1 235 ? 7.945 -30.688 -13.148 1 98.62 235 ALA A O 1
ATOM 1707 N N . GLN A 1 236 ? 6.68 -29.25 -11.984 1 98.56 236 GLN A N 1
ATOM 1708 C CA . GLN A 1 236 ? 7.285 -28.094 -12.617 1 98.56 236 GLN A CA 1
ATOM 1709 C C . GLN A 1 236 ? 8.789 -28.031 -12.344 1 98.56 236 GLN A C 1
ATOM 1711 O O . GLN A 1 236 ? 9.586 -27.891 -13.273 1 98.56 236 GLN A O 1
ATOM 1716 N N . PRO A 1 237 ? 9.25 -28.172 -11.094 1 98.19 237 PRO A N 1
ATOM 1717 C CA . PRO A 1 237 ? 10.703 -28.188 -10.875 1 98.19 237 PRO A CA 1
ATOM 1718 C C . PRO A 1 237 ? 11.383 -29.391 -11.531 1 98.19 237 PRO A C 1
ATOM 1720 O O . PRO A 1 237 ? 12.523 -29.281 -11.977 1 98.19 237 PRO A O 1
ATOM 1723 N N . VAL A 1 238 ? 10.727 -30.516 -11.602 1 98.31 238 VAL A N 1
ATOM 1724 C CA . VAL A 1 238 ? 11.305 -31.688 -12.258 1 98.31 238 VAL A CA 1
ATOM 1725 C C . VAL A 1 238 ? 11.461 -31.422 -13.75 1 98.31 238 VAL A C 1
ATOM 1727 O O . VAL A 1 238 ? 12.484 -31.781 -14.344 1 98.31 238 VAL A O 1
ATOM 1730 N N . VAL A 1 239 ? 10.445 -30.828 -14.344 1 98.38 239 VAL A N 1
ATOM 1731 C CA . VAL A 1 239 ? 10.516 -30.484 -15.758 1 98.38 239 VAL A CA 1
ATOM 1732 C C . VAL A 1 239 ? 11.633 -29.453 -15.984 1 98.38 239 VAL A C 1
ATOM 1734 O O . VAL A 1 239 ? 12.375 -29.547 -16.969 1 98.38 239 VAL A O 1
ATOM 1737 N N . ALA A 1 240 ? 11.688 -28.453 -15.117 1 97.94 240 ALA A N 1
ATOM 1738 C CA . ALA A 1 240 ? 12.766 -27.469 -15.219 1 97.94 240 ALA A CA 1
ATOM 1739 C C . ALA A 1 240 ? 14.133 -28.141 -15.133 1 97.94 240 ALA A C 1
ATOM 1741 O O . ALA A 1 240 ? 15.047 -27.797 -15.883 1 97.94 240 ALA A O 1
ATOM 1742 N N . TRP A 1 241 ? 14.234 -29.078 -14.219 1 97.69 241 TRP A N 1
ATOM 1743 C CA . TRP A 1 241 ? 15.484 -29.812 -14.07 1 97.69 241 TRP A CA 1
ATOM 1744 C C . TRP A 1 241 ? 15.805 -30.594 -15.336 1 97.69 241 TRP A C 1
ATOM 1746 O O . TRP A 1 241 ? 16.938 -30.547 -15.844 1 97.69 241 TRP A O 1
ATOM 1756 N N . ALA A 1 242 ? 14.844 -31.344 -15.82 1 98 242 ALA A N 1
ATOM 1757 C CA . ALA A 1 242 ? 15.039 -32.188 -17 1 98 242 ALA A CA 1
ATOM 1758 C C . ALA A 1 242 ? 15.391 -31.328 -18.219 1 98 242 ALA A C 1
ATOM 1760 O O . ALA A 1 242 ? 16.297 -31.672 -18.984 1 98 242 ALA A O 1
ATOM 1761 N N . ALA A 1 243 ? 14.664 -30.266 -18.422 1 97.38 243 ALA A N 1
ATOM 1762 C CA . ALA A 1 243 ? 14.93 -29.375 -19.547 1 97.38 243 ALA A CA 1
ATOM 1763 C C . ALA A 1 243 ? 16.266 -28.672 -19.391 1 97.38 243 ALA A C 1
ATOM 1765 O O . ALA A 1 243 ? 17.047 -28.578 -20.344 1 97.38 243 ALA A O 1
ATOM 1766 N N . GLY A 1 244 ? 16.5 -28.125 -18.203 1 96.69 244 GLY A N 1
ATOM 1767 C CA . GLY A 1 244 ? 17.75 -27.422 -17.938 1 96.69 244 GLY A CA 1
ATOM 1768 C C . GLY A 1 244 ? 18.984 -28.312 -18.094 1 96.69 244 GLY A C 1
ATOM 1769 O O . GLY A 1 244 ? 19.906 -27.969 -18.844 1 96.69 244 GLY A O 1
ATOM 1770 N N . ALA A 1 245 ? 18.953 -29.469 -17.453 1 96.19 245 ALA A N 1
ATOM 1771 C CA . ALA A 1 245 ? 20.094 -30.375 -17.484 1 96.19 245 ALA A CA 1
ATOM 1772 C C . ALA A 1 245 ? 20.156 -31.125 -18.812 1 96.19 245 ALA A C 1
ATOM 1774 O O . ALA A 1 245 ? 21.234 -31.297 -19.375 1 96.19 245 ALA A O 1
ATOM 1775 N N . GLY A 1 246 ? 19.078 -31.562 -19.25 1 96.5 246 GLY A N 1
ATOM 1776 C CA . GLY A 1 246 ? 19.047 -32.438 -20.391 1 96.5 246 GLY A CA 1
ATOM 1777 C C . GLY A 1 246 ? 19.094 -31.719 -21.719 1 96.5 246 GLY A C 1
ATOM 1778 O O . GLY A 1 246 ? 19.922 -32.031 -22.578 1 96.5 246 GLY A O 1
ATOM 1779 N N . LEU A 1 247 ? 18.203 -30.766 -21.938 1 94.94 247 LEU A N 1
ATOM 1780 C CA . LEU A 1 247 ? 18.062 -30.109 -23.219 1 94.94 247 LEU A CA 1
ATOM 1781 C C . LEU A 1 247 ? 19.078 -28.969 -23.359 1 94.94 247 LEU A C 1
ATOM 1783 O O . LEU A 1 247 ? 19.609 -28.734 -24.453 1 94.94 247 LEU A O 1
ATOM 1787 N N . PHE A 1 248 ? 19.406 -28.312 -22.25 1 94.81 248 PHE A N 1
ATOM 1788 C CA . PHE A 1 248 ? 20.219 -27.109 -22.375 1 94.81 248 PHE A CA 1
ATOM 1789 C C . PHE A 1 248 ? 21.578 -27.312 -21.719 1 94.81 248 PHE A C 1
ATOM 1791 O O . PHE A 1 248 ? 22.453 -26.438 -21.797 1 94.81 248 PHE A O 1
ATOM 1798 N N . GLY A 1 249 ? 21.75 -28.344 -21.016 1 94.94 249 GLY A N 1
ATOM 1799 C CA . GLY A 1 249 ? 23.047 -28.688 -20.438 1 94.94 249 GLY A CA 1
ATOM 1800 C C . GLY A 1 249 ? 23.422 -27.781 -19.266 1 94.94 249 GLY A C 1
ATOM 1801 O O . GLY A 1 249 ? 24.609 -27.531 -19.047 1 94.94 249 GLY A O 1
ATOM 1802 N N . LEU A 1 250 ? 22.469 -27.25 -18.625 1 94.5 250 LEU A N 1
ATOM 1803 C CA . LEU A 1 250 ? 22.766 -26.422 -17.469 1 94.5 250 LEU A CA 1
ATOM 1804 C C . LEU A 1 250 ? 23.328 -27.281 -16.312 1 94.5 250 LEU A C 1
ATOM 1806 O O . LEU A 1 250 ? 22.891 -28.406 -16.125 1 94.5 250 LEU A O 1
ATOM 1810 N N . ARG A 1 251 ? 24.344 -26.688 -15.688 1 93.69 251 ARG A N 1
ATOM 1811 C CA . ARG A 1 251 ? 24.953 -27.359 -14.539 1 93.69 251 ARG A CA 1
ATOM 1812 C C . ARG A 1 251 ? 25.188 -26.375 -13.391 1 93.69 251 ARG A C 1
ATOM 1814 O O . ARG A 1 251 ? 25.062 -25.172 -13.57 1 93.69 251 ARG A O 1
ATOM 1821 N N . GLY A 1 252 ? 25.375 -26.938 -12.234 1 92.19 252 GLY A N 1
ATOM 1822 C CA . GLY A 1 252 ? 25.75 -26.125 -11.086 1 92.19 252 GLY A CA 1
ATOM 1823 C C . GLY A 1 252 ? 24.719 -25.094 -10.719 1 92.19 252 GLY A C 1
ATOM 1824 O O . GLY A 1 252 ? 23.531 -25.422 -10.562 1 92.19 252 GLY A O 1
ATOM 1825 N N . GLU A 1 253 ? 25.219 -23.844 -10.68 1 90.62 253 GLU A N 1
ATOM 1826 C CA . GLU A 1 253 ? 24.391 -22.75 -10.195 1 90.62 253 GLU A CA 1
ATOM 1827 C C . GLU A 1 253 ? 23.25 -22.438 -11.172 1 90.62 253 GLU A C 1
ATOM 1829 O O . GLU A 1 253 ? 22.141 -22.109 -10.758 1 90.62 253 GLU A O 1
ATOM 1834 N N . ALA A 1 254 ? 23.609 -22.562 -12.383 1 91.38 254 ALA A N 1
ATOM 1835 C CA . ALA A 1 254 ? 22.594 -22.25 -13.398 1 91.38 254 ALA A CA 1
ATOM 1836 C C . ALA A 1 254 ? 21.422 -23.219 -13.312 1 91.38 254 ALA A C 1
ATOM 1838 O O . ALA A 1 254 ? 20.266 -22.812 -13.438 1 91.38 254 ALA A O 1
ATOM 1839 N N . LEU A 1 255 ? 21.734 -24.5 -13.109 1 94.62 255 LEU A N 1
ATOM 1840 C CA . LEU A 1 255 ? 20.688 -25.5 -12.961 1 94.62 255 LEU A CA 1
ATOM 1841 C C . LEU A 1 255 ? 19.922 -25.297 -11.664 1 94.62 255 LEU A C 1
ATOM 1843 O O . LEU A 1 255 ? 18.688 -25.406 -11.648 1 94.62 255 LEU A O 1
ATOM 1847 N N . LEU A 1 256 ? 20.625 -24.984 -10.625 1 94.25 256 LEU A N 1
ATOM 1848 C CA . LEU A 1 256 ? 19.984 -24.703 -9.344 1 94.25 256 LEU A CA 1
ATOM 1849 C C . LEU A 1 256 ? 19.016 -23.531 -9.469 1 94.25 256 LEU A C 1
ATOM 1851 O O . LEU A 1 256 ? 17.906 -23.578 -8.93 1 94.25 256 LEU A O 1
ATOM 1855 N N . ASP A 1 257 ? 19.422 -22.516 -10.188 1 92.31 257 ASP A N 1
ATOM 1856 C CA . ASP A 1 257 ? 18.625 -21.297 -10.344 1 92.31 257 ASP A CA 1
ATOM 1857 C C . ASP A 1 257 ? 17.266 -21.625 -10.953 1 92.31 257 ASP A C 1
ATOM 1859 O O . ASP A 1 257 ? 16.219 -21.219 -10.406 1 92.31 257 ASP A O 1
ATOM 1863 N N . VAL A 1 258 ? 17.25 -22.328 -12.062 1 94.31 258 VAL A N 1
ATOM 1864 C CA . VAL A 1 258 ? 16.016 -22.547 -12.789 1 94.31 258 VAL A CA 1
ATOM 1865 C C . VAL A 1 258 ? 15.117 -23.516 -12.023 1 94.31 258 VAL A C 1
ATOM 1867 O O . VAL A 1 258 ? 13.891 -23.391 -12.039 1 94.31 258 VAL A O 1
ATOM 1870 N N . VAL A 1 259 ? 15.664 -24.422 -11.281 1 96.62 259 VAL A N 1
ATOM 1871 C CA . VAL A 1 259 ? 14.883 -25.406 -10.547 1 96.62 259 VAL A CA 1
ATOM 1872 C C . VAL A 1 259 ? 14.289 -24.766 -9.297 1 96.62 259 VAL A C 1
ATOM 1874 O O . VAL A 1 259 ? 13.125 -25.016 -8.953 1 96.62 259 VAL A O 1
ATOM 1877 N N . VAL A 1 260 ? 15.031 -23.969 -8.656 1 94.19 260 VAL A N 1
ATOM 1878 C CA . VAL A 1 260 ? 14.555 -23.266 -7.465 1 94.19 260 VAL A CA 1
ATOM 1879 C C . VAL A 1 260 ? 13.398 -22.344 -7.84 1 94.19 260 VAL A C 1
ATOM 1881 O O . VAL A 1 260 ? 12.383 -22.297 -7.148 1 94.19 260 VAL A O 1
ATOM 1884 N N . ILE A 1 261 ? 13.547 -21.656 -8.898 1 94.06 261 ILE A N 1
ATOM 1885 C CA . ILE A 1 261 ? 12.508 -20.734 -9.344 1 94.06 261 ILE A CA 1
ATOM 1886 C C . ILE A 1 261 ? 11.242 -21.516 -9.688 1 94.06 261 ILE A C 1
ATOM 1888 O O . ILE A 1 261 ? 10.141 -21.094 -9.336 1 94.06 261 ILE A O 1
ATOM 1892 N N . ALA A 1 262 ? 11.438 -22.656 -10.344 1 96.69 262 ALA A N 1
ATOM 1893 C CA . ALA A 1 262 ? 10.305 -23.484 -10.719 1 96.69 262 ALA A CA 1
ATOM 1894 C C . ALA A 1 262 ? 9.633 -24.094 -9.492 1 96.69 262 ALA A C 1
ATOM 1896 O O . ALA A 1 262 ? 8.461 -24.469 -9.539 1 96.69 262 ALA A O 1
ATOM 1897 N N . ALA A 1 263 ? 10.336 -24.172 -8.414 1 96.56 263 ALA A N 1
ATOM 1898 C CA . ALA A 1 263 ? 9.836 -24.797 -7.195 1 96.56 263 ALA A CA 1
ATOM 1899 C C . ALA A 1 263 ? 9.055 -23.797 -6.344 1 96.56 263 ALA A C 1
ATOM 1901 O O . ALA A 1 263 ? 8.484 -24.172 -5.312 1 96.56 263 ALA A O 1
ATOM 1902 N N . LEU A 1 264 ? 9.047 -22.547 -6.762 1 95.31 264 LEU A N 1
ATOM 1903 C CA . LEU A 1 264 ? 8.25 -21.547 -6.059 1 95.31 264 LEU A CA 1
ATOM 1904 C C . LEU A 1 264 ? 6.77 -21.906 -6.113 1 95.31 264 LEU A C 1
ATOM 1906 O O . LEU A 1 264 ? 6.309 -22.531 -7.07 1 95.31 264 LEU A O 1
ATOM 1910 N N . PRO A 1 265 ? 5.992 -21.547 -5.086 1 96.5 265 PRO A N 1
ATOM 1911 C CA . PRO A 1 265 ? 4.559 -21.828 -5.086 1 96.5 265 PRO A CA 1
ATOM 1912 C C . PRO A 1 265 ? 3.777 -20.953 -6.059 1 96.5 265 PRO A C 1
ATOM 1914 O O . PRO A 1 265 ? 4.348 -20.047 -6.668 1 96.5 265 PRO A O 1
ATOM 1917 N N . ALA A 1 266 ? 2.514 -21.328 -6.16 1 96.62 266 ALA A N 1
ATOM 1918 C CA . ALA A 1 266 ? 1.612 -20.516 -6.965 1 96.62 266 ALA A CA 1
ATOM 1919 C C . ALA A 1 266 ? 1.505 -19.094 -6.395 1 96.62 266 ALA A C 1
ATOM 1921 O O . ALA A 1 266 ? 1.451 -18.922 -5.176 1 96.62 266 ALA A O 1
ATOM 1922 N N . ALA A 1 267 ? 1.459 -18.109 -7.266 1 93.69 267 ALA A N 1
ATOM 1923 C CA . ALA A 1 267 ? 1.428 -16.688 -6.883 1 93.69 267 ALA A CA 1
ATOM 1924 C C . ALA A 1 267 ? 0.096 -16.328 -6.234 1 93.69 267 ALA A C 1
ATOM 1926 O O . ALA A 1 267 ? -0.961 -16.797 -6.668 1 93.69 267 ALA A O 1
ATOM 1927 N N . GLN A 1 268 ? 0.121 -15.5 -5.281 1 90.44 268 GLN A N 1
ATOM 1928 C CA . GLN A 1 268 ? -1.084 -15.109 -4.562 1 90.44 268 GLN A CA 1
ATOM 1929 C C . GLN A 1 268 ? -1.982 -14.227 -5.43 1 90.44 268 GLN A C 1
ATOM 1931 O O . GLN A 1 268 ? -3.191 -14.156 -5.199 1 90.44 268 GLN A O 1
ATOM 1936 N N . ASN A 1 269 ? -1.468 -13.531 -6.387 1 91.19 269 ASN A N 1
ATOM 1937 C CA . ASN A 1 269 ? -2.266 -12.672 -7.258 1 91.19 269 ASN A CA 1
ATOM 1938 C C . ASN A 1 269 ? -3.283 -13.477 -8.062 1 91.19 269 ASN A C 1
ATOM 1940 O O . ASN A 1 269 ? -4.242 -12.922 -8.594 1 91.19 269 ASN A O 1
ATOM 1944 N N . LEU A 1 270 ? -3.051 -14.766 -8.148 1 95.25 270 LEU A N 1
ATOM 1945 C CA . LEU A 1 270 ? -4.012 -15.617 -8.844 1 95.25 270 LEU A CA 1
ATOM 1946 C C . LEU A 1 270 ? -5.359 -15.609 -8.125 1 95.25 270 LEU A C 1
ATOM 1948 O O . LEU A 1 270 ? -6.402 -15.758 -8.766 1 95.25 270 LEU A O 1
ATOM 1952 N N . PHE A 1 271 ? -5.328 -15.492 -6.816 1 93.62 271 PHE A N 1
ATOM 1953 C CA . PHE A 1 271 ? -6.574 -15.359 -6.07 1 93.62 271 PHE A CA 1
ATOM 1954 C C . PHE A 1 271 ? -7.32 -14.094 -6.484 1 93.62 271 PHE A C 1
ATOM 1956 O O . PHE A 1 271 ? -8.547 -14.094 -6.574 1 93.62 271 PHE A O 1
ATOM 1963 N N . THR A 1 272 ? -6.586 -13.008 -6.668 1 92.06 272 THR A N 1
ATOM 1964 C CA . THR A 1 272 ? -7.184 -11.75 -7.117 1 92.06 272 THR A CA 1
ATOM 1965 C C . THR A 1 272 ? -7.863 -11.93 -8.469 1 92.06 272 THR A C 1
ATOM 1967 O O . THR A 1 272 ? -8.945 -11.391 -8.703 1 92.06 272 THR A O 1
ATOM 1970 N N . TYR A 1 273 ? -7.246 -12.688 -9.375 1 93.81 273 TYR A N 1
ATOM 1971 C CA . TYR A 1 273 ? -7.859 -12.961 -10.664 1 93.81 273 TYR A CA 1
ATOM 1972 C C . TYR A 1 273 ? -9.141 -13.766 -10.508 1 93.81 273 TYR A C 1
ATOM 1974 O O . TYR A 1 273 ? -10.188 -13.398 -11.047 1 93.81 273 TYR A O 1
ATOM 1982 N N . ALA A 1 274 ? -9.016 -14.805 -9.734 1 94.56 274 ALA A N 1
ATOM 1983 C CA . ALA A 1 274 ? -10.172 -15.664 -9.484 1 94.56 274 ALA A CA 1
ATOM 1984 C C . ALA A 1 274 ? -11.312 -14.875 -8.859 1 94.56 274 ALA A C 1
ATOM 1986 O O . ALA A 1 274 ? -12.477 -15.031 -9.242 1 94.56 274 ALA A O 1
ATOM 1987 N N . SER A 1 275 ? -10.93 -14.031 -7.93 1 92.69 275 SER A N 1
ATOM 1988 C CA . SER A 1 275 ? -11.922 -13.25 -7.199 1 92.69 275 SER A CA 1
ATOM 1989 C C . SER A 1 275 ? -12.539 -12.172 -8.086 1 92.69 275 SER A C 1
ATOM 1991 O O . SER A 1 275 ? -13.75 -11.977 -8.078 1 92.69 275 SER A O 1
ATOM 1993 N N . HIS A 1 276 ? -11.734 -11.508 -8.82 1 90.19 276 HIS A N 1
ATOM 1994 C CA . HIS A 1 276 ? -12.211 -10.445 -9.695 1 90.19 276 HIS A CA 1
ATOM 1995 C C . HIS A 1 276 ? -13.172 -10.992 -10.75 1 90.19 276 HIS A C 1
ATOM 1997 O O . HIS A 1 276 ? -14.195 -10.375 -11.039 1 90.19 276 HIS A O 1
ATOM 2003 N N . TYR A 1 277 ? -12.875 -12.125 -11.312 1 91.06 277 TYR A N 1
ATOM 2004 C CA . TYR A 1 277 ? -13.688 -12.719 -12.359 1 91.06 277 TYR A CA 1
ATOM 2005 C C . TYR A 1 277 ? -14.742 -13.656 -11.773 1 91.06 277 TYR A C 1
ATOM 2007 O O . TYR A 1 277 ? -15.578 -14.195 -12.5 1 91.06 277 TYR A O 1
ATOM 2015 N N . ARG A 1 278 ? -14.656 -13.836 -10.43 1 92.62 278 ARG A N 1
ATOM 2016 C CA . ARG A 1 278 ? -15.594 -14.695 -9.711 1 92.62 278 ARG A CA 1
ATOM 2017 C C . ARG A 1 278 ? -15.617 -16.094 -10.297 1 92.62 278 ARG A C 1
ATOM 2019 O O . ARG A 1 278 ? -16.688 -16.641 -10.586 1 92.62 278 ARG A O 1
ATOM 2026 N N . VAL A 1 279 ? -14.43 -16.609 -10.562 1 93.56 279 VAL A N 1
ATOM 2027 C CA . VAL A 1 279 ? -14.258 -17.938 -11.125 1 93.56 279 VAL A CA 1
ATOM 2028 C C . VAL A 1 279 ? -13.312 -18.75 -10.242 1 93.56 279 VAL A C 1
ATOM 2030 O O . VAL A 1 279 ? -12.195 -18.312 -9.945 1 93.56 279 VAL A O 1
ATOM 2033 N N . ALA A 1 280 ? -13.742 -19.922 -9.742 1 93.62 280 ALA A N 1
ATOM 2034 C CA . ALA A 1 280 ? -12.922 -20.922 -9.055 1 93.62 280 ALA A CA 1
ATOM 2035 C C . ALA A 1 280 ? -12.172 -20.297 -7.875 1 93.62 280 ALA A C 1
ATOM 2037 O O . ALA A 1 280 ? -10.984 -20.547 -7.688 1 93.62 280 ALA A O 1
ATOM 2038 N N . GLU A 1 281 ? -12.812 -19.438 -7.156 1 93.31 281 GLU A N 1
ATOM 2039 C CA . GLU A 1 281 ? -12.172 -18.719 -6.062 1 93.31 281 GLU A CA 1
ATOM 2040 C C . GLU A 1 281 ? -11.68 -19.656 -4.977 1 93.31 281 GLU A C 1
ATOM 2042 O O . GLU A 1 281 ? -10.539 -19.547 -4.516 1 93.31 281 GLU A O 1
ATOM 2047 N N . ARG A 1 282 ? -12.555 -20.547 -4.648 1 92.44 282 ARG A N 1
ATOM 2048 C CA . ARG A 1 282 ? -12.195 -21.5 -3.604 1 92.44 282 ARG A CA 1
ATOM 2049 C C . ARG A 1 282 ? -11.016 -22.375 -4.035 1 92.44 282 ARG A C 1
ATOM 2051 O O . ARG A 1 282 ? -10.094 -22.609 -3.258 1 92.44 282 ARG A O 1
ATOM 2058 N N . PHE A 1 283 ? -11.086 -22.828 -5.246 1 93.56 283 PHE A N 1
ATOM 2059 C CA . PHE A 1 283 ? -10.008 -23.656 -5.789 1 93.56 283 PHE A CA 1
ATOM 2060 C C . PHE A 1 283 ? -8.688 -22.891 -5.766 1 93.56 283 PHE A C 1
ATOM 2062 O O . PHE A 1 283 ? -7.66 -23.438 -5.348 1 93.56 283 PHE A O 1
ATOM 2069 N N . ALA A 1 284 ? -8.68 -21.625 -6.242 1 95.19 284 ALA A N 1
ATOM 2070 C CA . ALA A 1 284 ? -7.473 -20.797 -6.27 1 95.19 284 ALA A CA 1
ATOM 2071 C C . ALA A 1 284 ? -6.895 -20.625 -4.867 1 95.19 284 ALA A C 1
ATOM 2073 O O . ALA A 1 284 ? -5.691 -20.812 -4.66 1 95.19 284 ALA A O 1
ATOM 2074 N N . ARG A 1 285 ? -7.746 -20.359 -3.957 1 93.69 285 ARG A N 1
ATOM 2075 C CA . ARG A 1 285 ? -7.324 -20.141 -2.578 1 93.69 285 ARG A CA 1
ATOM 2076 C C . ARG A 1 285 ? -6.656 -21.375 -2.004 1 93.69 285 ARG A C 1
ATOM 2078 O O . ARG A 1 285 ? -5.551 -21.297 -1.459 1 93.69 285 ARG A O 1
ATOM 2085 N N . GLU A 1 286 ? -7.262 -22.484 -2.152 1 94 286 GLU A N 1
ATOM 2086 C CA . GLU A 1 286 ? -6.754 -23.734 -1.593 1 94 286 GLU A CA 1
ATOM 2087 C C . GLU A 1 286 ? -5.492 -24.188 -2.318 1 94 286 GLU A C 1
ATOM 2089 O O . GLU A 1 286 ? -4.57 -24.719 -1.695 1 94 286 GLU A O 1
ATOM 2094 N N . SER A 1 287 ? -5.492 -24.016 -3.596 1 95.94 287 SER A N 1
ATOM 2095 C CA . SER A 1 287 ? -4.324 -24.391 -4.383 1 95.94 287 SER A CA 1
ATOM 2096 C C . SER A 1 287 ? -3.102 -23.578 -3.996 1 95.94 287 SER A C 1
ATOM 2098 O O . SER A 1 287 ? -2.006 -24.109 -3.844 1 95.94 287 SER A O 1
ATOM 2100 N N . ILE A 1 288 ? -3.293 -22.281 -3.838 1 95.88 288 ILE A N 1
ATOM 2101 C CA . ILE A 1 288 ? -2.213 -21.375 -3.463 1 95.88 288 ILE A CA 1
ATOM 2102 C C . ILE A 1 288 ? -1.686 -21.75 -2.078 1 95.88 288 ILE A C 1
ATOM 2104 O O . ILE A 1 288 ? -0.473 -21.844 -1.873 1 95.88 288 ILE A O 1
ATOM 2108 N N . LEU A 1 289 ? -2.604 -22.031 -1.201 1 93.56 289 LEU A N 1
ATOM 2109 C CA . LEU A 1 289 ? -2.211 -22.391 0.155 1 93.56 289 LEU A CA 1
ATOM 2110 C C . LEU A 1 289 ? -1.439 -23.703 0.159 1 93.56 289 LEU A C 1
ATOM 2112 O O . LEU A 1 289 ? -0.38 -23.812 0.782 1 93.56 289 LEU A O 1
ATOM 2116 N N . LEU A 1 290 ? -1.958 -24.641 -0.526 1 94.81 290 LEU A N 1
ATOM 2117 C CA . LEU A 1 290 ? -1.345 -25.969 -0.558 1 94.81 290 LEU A CA 1
ATOM 2118 C C . LEU A 1 290 ? 0.027 -25.906 -1.222 1 94.81 290 LEU A C 1
ATOM 2120 O O . LEU A 1 290 ? 0.986 -26.5 -0.723 1 94.81 290 LEU A O 1
ATOM 2124 N N . SER A 1 291 ? 0.106 -25.219 -2.328 1 96.75 291 SER A N 1
ATOM 2125 C CA . SER A 1 291 ? 1.396 -25.109 -3.004 1 96.75 291 SER A CA 1
ATOM 2126 C C . SER A 1 291 ? 2.408 -24.359 -2.156 1 96.75 291 SER A C 1
ATOM 2128 O O . SER A 1 291 ? 3.605 -24.656 -2.191 1 96.75 291 SER A O 1
ATOM 2130 N N . THR A 1 292 ? 1.934 -23.359 -1.438 1 94.12 292 THR A N 1
ATOM 2131 C CA . THR A 1 292 ? 2.818 -22.609 -0.56 1 94.12 292 THR A CA 1
ATOM 2132 C C . THR A 1 292 ? 3.396 -23.5 0.529 1 94.12 292 THR A C 1
ATOM 2134 O O . THR A 1 292 ? 4.602 -23.484 0.784 1 94.12 292 THR A O 1
ATOM 2137 N N . LEU A 1 293 ? 2.607 -24.328 1.113 1 93.56 293 LEU A N 1
ATOM 2138 C CA . LEU A 1 293 ? 3.049 -25.234 2.162 1 93.56 293 LEU A CA 1
ATOM 2139 C C . LEU A 1 293 ? 3.992 -26.297 1.603 1 93.56 293 LEU A C 1
ATOM 2141 O O . LEU A 1 293 ? 5.023 -26.609 2.209 1 93.56 293 LEU A O 1
ATOM 2145 N N . LEU A 1 294 ? 3.717 -26.781 0.464 1 95.94 294 LEU A N 1
ATOM 2146 C CA . LEU A 1 294 ? 4.48 -27.875 -0.127 1 95.94 294 LEU A CA 1
ATOM 2147 C C . LEU A 1 294 ? 5.801 -27.375 -0.697 1 95.94 294 LEU A C 1
ATOM 2149 O O . LEU A 1 294 ? 6.762 -28.141 -0.822 1 95.94 294 LEU A O 1
ATOM 2153 N N . SER A 1 295 ? 5.824 -26.109 -1.073 1 95.44 295 SER A N 1
ATOM 2154 C CA . SER A 1 295 ? 7.02 -25.562 -1.706 1 95.44 295 SER A CA 1
ATOM 2155 C C . SER A 1 295 ? 8.188 -25.516 -0.729 1 95.44 295 SER A C 1
ATOM 2157 O O . SER A 1 295 ? 9.352 -25.609 -1.137 1 95.44 295 SER A O 1
ATOM 2159 N N . VAL A 1 296 ? 7.887 -25.438 0.565 1 92.81 296 VAL A N 1
ATOM 2160 C CA . VAL A 1 296 ? 8.945 -25.328 1.566 1 92.81 296 VAL A CA 1
ATOM 2161 C C . VAL A 1 296 ? 9.789 -26.594 1.562 1 92.81 296 VAL A C 1
ATOM 2163 O O . VAL A 1 296 ? 10.992 -26.547 1.297 1 92.81 296 VAL A O 1
ATOM 2166 N N . PRO A 1 297 ? 9.258 -27.75 1.794 1 93.94 297 PRO A N 1
ATOM 2167 C CA . PRO A 1 297 ? 10.086 -28.953 1.746 1 93.94 297 PRO A CA 1
ATOM 2168 C C . PRO A 1 297 ? 10.688 -29.203 0.364 1 93.94 297 PRO A C 1
ATOM 2170 O O . PRO A 1 297 ? 11.781 -29.75 0.253 1 93.94 297 PRO A O 1
ATOM 2173 N N . VAL A 1 298 ? 10.031 -28.844 -0.707 1 95.56 298 VAL A N 1
ATOM 2174 C CA . VAL A 1 298 ? 10.539 -29.031 -2.061 1 95.56 298 VAL A CA 1
ATOM 2175 C C . VAL A 1 298 ? 11.781 -28.172 -2.271 1 95.56 298 VAL A C 1
ATOM 2177 O O . VAL A 1 298 ? 12.789 -28.641 -2.799 1 95.56 298 VAL A O 1
ATOM 2180 N N . LEU A 1 299 ? 11.719 -26.938 -1.855 1 93.06 299 LEU A N 1
ATOM 2181 C CA . LEU A 1 299 ? 12.852 -26.047 -1.994 1 93.06 299 LEU A CA 1
ATOM 2182 C C . LEU A 1 299 ? 14.039 -26.531 -1.177 1 93.06 299 LEU A C 1
ATOM 2184 O O . LEU A 1 299 ? 15.188 -26.469 -1.631 1 93.06 299 LEU A O 1
ATOM 2188 N N . ILE A 1 300 ? 13.742 -27.016 0.009 1 90.25 300 ILE A N 1
ATOM 2189 C CA . ILE A 1 300 ? 14.797 -27.562 0.851 1 90.25 300 ILE A CA 1
ATOM 2190 C C . ILE A 1 300 ? 15.438 -28.766 0.16 1 90.25 300 ILE A C 1
ATOM 2192 O O . ILE A 1 300 ? 16.656 -28.891 0.128 1 90.25 300 ILE A O 1
ATOM 2196 N N . THR A 1 301 ? 14.656 -29.562 -0.381 1 93.56 301 THR A N 1
ATOM 2197 C CA . THR A 1 301 ? 15.141 -30.75 -1.074 1 93.56 301 THR A CA 1
ATOM 2198 C C . THR A 1 301 ? 15.969 -30.375 -2.297 1 93.56 301 THR A C 1
ATOM 2200 O O . THR A 1 301 ? 17.047 -30.922 -2.521 1 93.56 301 THR A O 1
ATOM 2203 N N . VAL A 1 302 ? 15.461 -29.422 -3.092 1 94 302 VAL A N 1
ATOM 2204 C CA . VAL A 1 302 ? 16.172 -28.969 -4.285 1 94 302 VAL A CA 1
ATOM 2205 C C . VAL A 1 302 ? 17.516 -28.375 -3.895 1 94 302 VAL A C 1
ATOM 2207 O O . VAL A 1 302 ? 18.531 -28.656 -4.527 1 94 302 VAL A O 1
ATOM 2210 N N . ALA A 1 303 ? 17.516 -27.578 -2.889 1 87.69 303 ALA A N 1
ATOM 2211 C CA . ALA A 1 303 ? 18.766 -26.953 -2.418 1 87.69 303 ALA A CA 1
ATOM 2212 C C . ALA A 1 303 ? 19.75 -28.016 -1.934 1 87.69 303 ALA A C 1
ATOM 2214 O O . ALA A 1 303 ? 20.953 -27.891 -2.17 1 87.69 303 ALA A O 1
ATOM 2215 N N . ALA A 1 304 ? 19.281 -29 -1.265 1 87.69 304 ALA A N 1
ATOM 2216 C CA . ALA A 1 304 ? 20.125 -30.062 -0.741 1 87.69 304 ALA A CA 1
ATOM 2217 C C . ALA A 1 304 ? 20.703 -30.906 -1.872 1 87.69 304 ALA A C 1
ATOM 2219 O O . ALA A 1 304 ? 21.859 -31.312 -1.815 1 87.69 304 ALA A O 1
ATOM 2220 N N . LEU A 1 305 ? 19.922 -31.094 -2.887 1 91.25 305 LEU A N 1
ATOM 2221 C CA . LEU A 1 305 ? 20.328 -31.984 -3.971 1 91.25 305 LEU A CA 1
ATOM 2222 C C . LEU A 1 305 ? 21.219 -31.25 -4.961 1 91.25 305 LEU A C 1
ATOM 2224 O O . LEU A 1 305 ? 22.188 -31.844 -5.48 1 91.25 305 LEU A O 1
ATOM 2228 N N . LEU A 1 306 ? 20.875 -29.984 -5.191 1 90.56 306 LEU A N 1
ATOM 2229 C CA . LEU A 1 306 ? 21.547 -29.297 -6.281 1 90.56 306 LEU A CA 1
ATOM 2230 C C . LEU A 1 306 ? 22.5 -28.219 -5.742 1 90.56 306 LEU A C 1
ATOM 2232 O O . LEU A 1 306 ? 23.344 -27.703 -6.48 1 90.56 306 LEU A O 1
ATOM 2236 N N . GLY A 1 307 ? 22.203 -27.75 -4.496 1 77.56 307 GLY A N 1
ATOM 2237 C CA . GLY A 1 307 ? 23 -26.672 -3.928 1 77.56 307 GLY A CA 1
ATOM 2238 C C . GLY A 1 307 ? 24.391 -27.109 -3.502 1 77.56 307 GLY A C 1
ATOM 2239 O O . GLY A 1 307 ? 25.109 -26.375 -2.822 1 77.56 307 GLY A O 1
ATOM 2240 N N . ARG A 1 308 ? 24.969 -28.391 -3.812 1 62.59 308 ARG A N 1
ATOM 2241 C CA . ARG A 1 308 ? 26.328 -28.828 -3.488 1 62.59 308 ARG A CA 1
ATOM 2242 C C . ARG A 1 308 ? 27.328 -28.312 -4.52 1 62.59 308 ARG A C 1
ATOM 2244 O O . ARG A 1 308 ? 26.984 -28.125 -5.688 1 62.59 308 ARG A O 1
ATOM 2251 N N . MET B 1 1 ? 14.617 23.422 -5.023 1 66.12 1 MET B N 1
ATOM 2252 C CA . MET B 1 1 ? 13.242 23.797 -5.34 1 66.12 1 MET B CA 1
ATOM 2253 C C . MET B 1 1 ? 12.555 22.719 -6.168 1 66.12 1 MET B C 1
ATOM 2255 O O . MET B 1 1 ? 11.383 22.406 -5.961 1 66.12 1 MET B O 1
ATOM 2259 N N . GLN B 1 2 ? 13.398 22 -6.863 1 69.19 2 GLN B N 1
ATOM 2260 C CA . GLN B 1 2 ? 12.867 20.906 -7.668 1 69.19 2 GLN B CA 1
ATOM 2261 C C . GLN B 1 2 ? 12.375 19.766 -6.785 1 69.19 2 GLN B C 1
ATOM 2263 O O . GLN B 1 2 ? 11.336 19.156 -7.066 1 69.19 2 GLN B O 1
ATOM 2268 N N . GLY B 1 3 ? 13.023 19.625 -5.688 1 68.31 3 GLY B N 1
ATOM 2269 C CA . GLY B 1 3 ? 12.609 18.578 -4.766 1 68.31 3 GLY B CA 1
ATOM 2270 C C . GLY B 1 3 ? 11.281 18.875 -4.098 1 68.31 3 GLY B C 1
ATOM 2271 O O . GLY B 1 3 ? 10.461 17.969 -3.916 1 68.31 3 GLY B O 1
ATOM 2272 N N . VAL B 1 4 ? 11.094 20.156 -3.836 1 74.12 4 VAL B N 1
ATOM 2273 C CA . VAL B 1 4 ? 9.844 20.578 -3.215 1 74.12 4 VAL B CA 1
ATOM 2274 C C . VAL B 1 4 ? 8.68 20.328 -4.172 1 74.12 4 VAL B C 1
ATOM 2276 O O . VAL B 1 4 ? 7.668 19.734 -3.787 1 74.12 4 VAL B O 1
ATOM 2279 N N . LEU B 1 5 ? 8.891 20.656 -5.363 1 81.25 5 LEU B N 1
ATOM 2280 C CA . LEU B 1 5 ? 7.828 20.531 -6.359 1 81.25 5 LEU B CA 1
ATOM 2281 C C . LEU B 1 5 ? 7.539 19.062 -6.66 1 81.25 5 LEU B C 1
ATOM 2283 O O . LEU B 1 5 ? 6.391 18.703 -6.922 1 81.25 5 LEU B O 1
ATOM 2287 N N . THR B 1 6 ? 8.57 18.266 -6.516 1 79.5 6 THR B N 1
ATOM 2288 C CA . THR B 1 6 ? 8.398 16.828 -6.746 1 79.5 6 THR B CA 1
ATOM 2289 C C . THR B 1 6 ? 7.477 16.219 -5.699 1 79.5 6 THR B C 1
ATOM 2291 O O . THR B 1 6 ? 6.562 15.461 -6.035 1 79.5 6 THR B O 1
ATOM 2294 N N . GLY B 1 7 ? 7.676 16.594 -4.465 1 81.94 7 GLY B N 1
ATOM 2295 C CA . GLY B 1 7 ? 6.816 16.094 -3.404 1 81.94 7 GLY B CA 1
ATOM 2296 C C . GLY B 1 7 ? 5.359 16.469 -3.586 1 81.94 7 GLY B C 1
ATOM 2297 O O . GLY B 1 7 ? 4.473 15.625 -3.451 1 81.94 7 GLY B O 1
ATOM 2298 N N . PHE B 1 8 ? 5.191 17.688 -3.967 1 89.06 8 PHE B N 1
ATOM 2299 C CA . PHE B 1 8 ? 3.832 18.172 -4.16 1 89.06 8 PHE B CA 1
ATOM 2300 C C . PHE B 1 8 ? 3.182 17.516 -5.367 1 89.06 8 PHE B C 1
ATOM 2302 O O . PHE B 1 8 ? 1.99 17.203 -5.348 1 89.06 8 PHE B O 1
ATOM 2309 N N . THR B 1 9 ? 3.957 17.328 -6.352 1 88.19 9 THR B N 1
ATOM 2310 C CA . THR B 1 9 ? 3.438 16.719 -7.566 1 88.19 9 THR B CA 1
ATOM 2311 C C . THR B 1 9 ? 3.047 15.258 -7.301 1 88.19 9 THR B C 1
ATOM 2313 O O . THR B 1 9 ? 2.029 14.781 -7.812 1 88.19 9 THR B O 1
ATOM 2316 N N . VAL B 1 10 ? 3.82 14.555 -6.512 1 87.94 10 VAL B N 1
ATOM 2317 C CA . VAL B 1 10 ? 3.541 13.156 -6.176 1 87.94 10 VAL B CA 1
ATOM 2318 C C . VAL B 1 10 ? 2.201 13.062 -5.449 1 87.94 10 VAL B C 1
ATOM 2320 O O . VAL B 1 10 ? 1.343 12.258 -5.824 1 87.94 10 VAL B O 1
ATOM 2323 N N . ILE B 1 11 ? 1.998 13.883 -4.504 1 89.5 11 ILE B N 1
ATOM 2324 C CA . ILE B 1 11 ? 0.772 13.891 -3.711 1 89.5 11 ILE B CA 1
ATOM 2325 C C . ILE B 1 11 ? -0.415 14.25 -4.602 1 89.5 11 ILE B C 1
ATOM 2327 O O . ILE B 1 11 ? -1.438 13.562 -4.594 1 89.5 11 ILE B O 1
ATOM 2331 N N . ALA B 1 12 ? -0.219 15.305 -5.391 1 91.25 12 ALA B N 1
ATOM 2332 C CA . ALA B 1 12 ? -1.285 15.758 -6.277 1 91.25 12 ALA B CA 1
ATOM 2333 C C . ALA B 1 12 ? -1.677 14.672 -7.273 1 91.25 12 ALA B C 1
ATOM 2335 O O . ALA B 1 12 ? -2.861 14.477 -7.559 1 91.25 12 ALA B O 1
ATOM 2336 N N . THR B 1 13 ? -0.728 13.977 -7.742 1 92.88 13 THR B N 1
ATOM 2337 C CA . THR B 1 13 ? -0.984 12.938 -8.734 1 92.88 13 THR B CA 1
ATOM 2338 C C . THR B 1 13 ? -1.765 11.781 -8.117 1 92.88 13 THR B C 1
ATOM 2340 O O . THR B 1 13 ? -2.734 11.297 -8.703 1 92.88 13 THR B O 1
ATOM 2343 N N . VAL B 1 14 ? -1.396 11.32 -6.949 1 93.75 14 VAL B N 1
ATOM 2344 C CA . VAL B 1 14 ? -2.086 10.203 -6.309 1 93.75 14 VAL B CA 1
ATOM 2345 C C . VAL B 1 14 ? -3.514 10.609 -5.953 1 93.75 14 VAL B C 1
ATOM 2347 O O . VAL B 1 14 ? -4.449 9.82 -6.105 1 93.75 14 VAL B O 1
ATOM 2350 N N . ILE B 1 15 ? -3.682 11.852 -5.516 1 93.31 15 ILE B N 1
ATOM 2351 C CA . ILE B 1 15 ? -5.012 12.375 -5.227 1 93.31 15 ILE B CA 1
ATOM 2352 C C . ILE B 1 15 ? -5.848 12.398 -6.508 1 93.31 15 ILE B C 1
ATOM 2354 O O . ILE B 1 15 ? -7.02 12.023 -6.5 1 93.31 15 ILE B O 1
ATOM 2358 N N . ALA B 1 16 ? -5.23 12.836 -7.598 1 94.38 16 ALA B N 1
ATOM 2359 C CA . ALA B 1 16 ? -5.918 12.867 -8.883 1 94.38 16 ALA B CA 1
ATOM 2360 C C . ALA B 1 16 ? -6.344 11.461 -9.312 1 94.38 16 ALA B C 1
ATOM 2362 O O . ALA B 1 16 ? -7.445 11.273 -9.828 1 94.38 16 ALA B O 1
ATOM 2363 N N . VAL B 1 17 ? -5.504 10.5 -9.102 1 94.81 17 VAL B N 1
ATOM 2364 C CA . VAL B 1 17 ? -5.848 9.109 -9.391 1 94.81 17 VAL B CA 1
ATOM 2365 C C . VAL B 1 17 ? -7.039 8.688 -8.531 1 94.81 17 VAL B C 1
ATOM 2367 O O . VAL B 1 17 ? -7.965 8.031 -9.016 1 94.81 17 VAL B O 1
ATOM 2370 N N . GLY B 1 18 ? -6.965 9.062 -7.254 1 95.19 18 GLY B N 1
ATOM 2371 C CA . GLY B 1 18 ? -8.109 8.805 -6.391 1 95.19 18 GLY B CA 1
ATOM 2372 C C . GLY B 1 18 ? -9.398 9.406 -6.914 1 95.19 18 GLY B C 1
ATOM 2373 O O . GLY B 1 18 ? -10.445 8.766 -6.879 1 95.19 18 GLY B O 1
ATOM 2374 N N . TYR B 1 19 ? -9.281 10.602 -7.387 1 94.88 19 TYR B N 1
ATOM 2375 C CA . TYR B 1 19 ? -10.445 11.281 -7.949 1 94.88 19 TYR B CA 1
ATOM 2376 C C . TYR B 1 19 ? -11 10.516 -9.141 1 94.88 19 TYR B C 1
ATOM 2378 O O . TYR B 1 19 ? -12.211 10.305 -9.25 1 94.88 19 TYR B O 1
ATOM 2386 N N . VAL B 1 20 ? -10.18 10.062 -10.008 1 95.06 20 VAL B N 1
ATOM 2387 C CA . VAL B 1 20 ? -10.578 9.312 -11.195 1 95.06 20 VAL B CA 1
ATOM 2388 C C . VAL B 1 20 ? -11.195 7.977 -10.789 1 95.06 20 VAL B C 1
ATOM 2390 O O . VAL B 1 20 ? -12.203 7.551 -11.352 1 95.06 20 VAL B O 1
ATOM 2393 N N . ILE B 1 21 ? -10.594 7.324 -9.859 1 94.38 21 ILE B N 1
ATOM 2394 C CA . ILE B 1 21 ? -11.109 6.062 -9.336 1 94.38 21 ILE B CA 1
ATOM 2395 C C . ILE B 1 21 ? -12.531 6.262 -8.812 1 94.38 21 ILE B C 1
ATOM 2397 O O . ILE B 1 21 ? -13.406 5.434 -9.062 1 94.38 21 ILE B O 1
ATOM 2401 N N . GLY B 1 22 ? -12.719 7.352 -8.062 1 93 22 GLY B N 1
ATOM 2402 C CA . GLY B 1 22 ? -14.047 7.668 -7.566 1 93 22 GLY B CA 1
ATOM 2403 C C . GLY B 1 22 ? -15.047 7.945 -8.672 1 93 22 GLY B C 1
ATOM 2404 O O . GLY B 1 22 ? -16.188 7.477 -8.625 1 93 22 GLY B O 1
ATOM 2405 N N . ARG B 1 23 ? -14.656 8.648 -9.656 1 92.75 23 ARG B N 1
ATOM 2406 C CA . ARG B 1 23 ? -15.531 9.023 -10.766 1 92.75 23 ARG B CA 1
ATOM 2407 C C . ARG B 1 23 ? -15.914 7.805 -11.594 1 92.75 23 ARG B C 1
ATOM 2409 O O . ARG B 1 23 ? -17.047 7.699 -12.062 1 92.75 23 ARG B O 1
ATOM 2416 N N . ARG B 1 24 ? -15.031 6.84 -11.75 1 92.69 24 ARG B N 1
ATOM 2417 C CA . ARG B 1 24 ? -15.258 5.68 -12.602 1 92.69 24 ARG B CA 1
ATOM 2418 C C . ARG B 1 24 ? -15.828 4.516 -11.805 1 92.69 24 ARG B C 1
ATOM 2420 O O . ARG B 1 24 ? -16.266 3.516 -12.375 1 92.69 24 ARG B O 1
ATOM 2427 N N . GLY B 1 25 ? -15.695 4.625 -10.555 1 91.38 25 GLY B N 1
ATOM 2428 C CA . GLY B 1 25 ? -16.25 3.596 -9.695 1 91.38 25 GLY B CA 1
ATOM 2429 C C . GLY B 1 25 ? -15.43 2.324 -9.672 1 91.38 25 GLY B C 1
ATOM 2430 O O . GLY B 1 25 ? -15.969 1.226 -9.539 1 91.38 25 GLY B O 1
ATOM 2431 N N . TYR B 1 26 ? -14.195 2.424 -9.805 1 90.38 26 TYR B N 1
ATOM 2432 C CA . TYR B 1 26 ? -13.305 1.277 -9.938 1 90.38 26 TYR B CA 1
ATOM 2433 C C . TYR B 1 26 ? -13.258 0.469 -8.648 1 90.38 26 TYR B C 1
ATOM 2435 O O . TYR B 1 26 ? -12.914 -0.716 -8.664 1 90.38 26 TYR B O 1
ATOM 2443 N N . LEU B 1 27 ? -13.539 1.069 -7.473 1 93.56 27 LEU B N 1
ATOM 2444 C CA . LEU B 1 27 ? -13.477 0.362 -6.199 1 93.56 27 LEU B CA 1
ATOM 2445 C C . LEU B 1 27 ? -14.875 0.106 -5.648 1 93.56 27 LEU B C 1
ATOM 2447 O O . LEU B 1 27 ? -15.023 -0.458 -4.559 1 93.56 27 LEU B O 1
ATOM 2451 N N . GLY B 1 28 ? -15.906 0.535 -6.395 1 89.94 28 GLY B N 1
ATOM 2452 C CA . GLY B 1 28 ? -17.281 0.399 -5.93 1 89.94 28 GLY B CA 1
ATOM 2453 C C . GLY B 1 28 ? -17.688 1.5 -4.973 1 89.94 28 GLY B C 1
ATOM 2454 O O . GLY B 1 28 ? -16.906 2.406 -4.68 1 89.94 28 GLY B O 1
ATOM 2455 N N . GLN B 1 29 ? -18.859 1.402 -4.41 1 89 29 GLN B N 1
ATOM 2456 C CA . GLN B 1 29 ? -19.469 2.445 -3.59 1 89 29 GLN B CA 1
ATOM 2457 C C . GLN B 1 29 ? -18.781 2.539 -2.227 1 89 29 GLN B C 1
ATOM 2459 O O . GLN B 1 29 ? -18.734 3.613 -1.623 1 89 29 GLN B O 1
ATOM 2464 N N . ASP B 1 30 ? -18.172 1.47 -1.827 1 92.81 30 ASP B N 1
ATOM 2465 C CA . ASP B 1 30 ? -17.609 1.437 -0.485 1 92.81 30 ASP B CA 1
ATOM 2466 C C . ASP B 1 30 ? -16.094 1.652 -0.526 1 92.81 30 ASP B C 1
ATOM 2468 O O . ASP B 1 30 ? -15.406 1.507 0.49 1 92.81 30 ASP B O 1
ATOM 2472 N N . GLY B 1 31 ? -15.625 1.978 -1.681 1 94.75 31 GLY B N 1
ATOM 2473 C CA . GLY B 1 31 ? -14.188 2.115 -1.85 1 94.75 31 GLY B CA 1
ATOM 2474 C C . GLY B 1 31 ? -13.562 3.098 -0.877 1 94.75 31 GLY B C 1
ATOM 2475 O O . GLY B 1 31 ? -12.562 2.781 -0.22 1 94.75 31 GLY B O 1
ATOM 2476 N N . ARG B 1 32 ? -14.172 4.273 -0.763 1 93.5 32 ARG B N 1
ATOM 2477 C CA . ARG B 1 32 ? -13.641 5.312 0.112 1 93.5 32 ARG B CA 1
ATOM 2478 C C . ARG B 1 32 ? -13.648 4.859 1.568 1 93.5 32 ARG B C 1
ATOM 2480 O O . ARG B 1 32 ? -12.648 5.008 2.275 1 93.5 32 ARG B O 1
ATOM 2487 N N . ALA B 1 33 ? -14.719 4.273 2.002 1 94.06 33 ALA B N 1
ATOM 2488 C CA . ALA B 1 33 ? -14.883 3.846 3.387 1 94.06 33 ALA B CA 1
ATOM 2489 C C . ALA B 1 33 ? -13.883 2.754 3.746 1 94.06 33 ALA B C 1
ATOM 2491 O O . ALA B 1 33 ? -13.266 2.793 4.816 1 94.06 33 ALA B O 1
ATOM 2492 N N . VAL B 1 34 ? -13.695 1.832 2.885 1 95.44 34 VAL B N 1
ATOM 2493 C CA . VAL B 1 34 ? -12.797 0.708 3.145 1 95.44 34 VAL B CA 1
ATOM 2494 C C . VAL B 1 34 ? -11.352 1.193 3.172 1 95.44 34 VAL B C 1
ATOM 2496 O O . VAL B 1 34 ? -10.562 0.764 4.016 1 95.44 34 VAL B O 1
ATOM 2499 N N . LEU B 1 35 ? -11.031 2.072 2.213 1 95.69 35 LEU B N 1
ATOM 2500 C CA . LEU B 1 35 ? -9.68 2.619 2.213 1 95.69 35 LEU B CA 1
ATOM 2501 C C . LEU B 1 35 ? -9.414 3.4 3.494 1 95.69 35 LEU B C 1
ATOM 2503 O O . LEU B 1 35 ? -8.305 3.34 4.039 1 95.69 35 LEU B O 1
ATOM 2507 N N . THR B 1 36 ? -10.375 4.121 3.947 1 92.75 36 THR B N 1
ATOM 2508 C CA . THR B 1 36 ? -10.242 4.883 5.184 1 92.75 36 THR B CA 1
ATOM 2509 C C . THR B 1 36 ? -10.055 3.945 6.375 1 92.75 36 THR B C 1
ATOM 2511 O O . THR B 1 36 ? -9.172 4.16 7.207 1 92.75 36 THR B O 1
ATOM 2514 N N . ARG B 1 37 ? -10.828 2.939 6.449 1 94.38 37 ARG B N 1
ATOM 2515 C CA . ARG B 1 37 ? -10.711 1.959 7.527 1 94.38 37 ARG B CA 1
ATOM 2516 C C . ARG B 1 37 ? -9.375 1.23 7.465 1 94.38 37 ARG B C 1
ATOM 2518 O O . ARG B 1 37 ? -8.75 0.979 8.5 1 94.38 37 ARG B O 1
ATOM 2525 N N . LEU B 1 38 ? -8.992 0.902 6.285 1 95.38 38 LEU B N 1
ATOM 2526 C CA . LEU B 1 38 ? -7.699 0.259 6.094 1 95.38 38 LEU B CA 1
ATOM 2527 C C . LEU B 1 38 ? -6.57 1.144 6.613 1 95.38 38 LEU B C 1
ATOM 2529 O O . LEU B 1 38 ? -5.688 0.673 7.332 1 95.38 38 LEU B O 1
ATOM 2533 N N . ALA B 1 39 ? -6.637 2.395 6.172 1 93.62 39 ALA B N 1
ATOM 2534 C CA . ALA B 1 39 ? -5.602 3.338 6.586 1 93.62 39 ALA B CA 1
ATOM 2535 C C . ALA B 1 39 ? -5.594 3.518 8.102 1 93.62 39 ALA B C 1
ATOM 2537 O O . ALA B 1 39 ? -4.539 3.441 8.734 1 93.62 39 ALA B O 1
ATOM 2538 N N . PHE B 1 40 ? -6.73 3.643 8.703 1 91.38 40 PHE B N 1
ATOM 2539 C CA . PHE B 1 40 ? -6.836 3.984 10.117 1 91.38 40 PHE B CA 1
ATOM 2540 C C . PHE B 1 40 ? -6.578 2.764 10.984 1 91.38 40 PHE B C 1
ATOM 2542 O O . PHE B 1 40 ? -5.859 2.846 11.984 1 91.38 40 PHE B O 1
ATOM 2549 N N . ASN B 1 41 ? -7.109 1.627 10.648 1 92.25 41 ASN B N 1
ATOM 2550 C CA . ASN B 1 41 ? -7.133 0.479 11.547 1 92.25 41 ASN B CA 1
ATOM 2551 C C . ASN B 1 41 ? -5.922 -0.425 11.336 1 92.25 41 ASN B C 1
ATOM 2553 O O . ASN B 1 41 ? -5.543 -1.186 12.227 1 92.25 41 ASN B O 1
ATOM 2557 N N . VAL B 1 42 ? -5.336 -0.331 10.156 1 94.56 42 VAL B N 1
ATOM 2558 C CA . VAL B 1 42 ? -4.379 -1.39 9.852 1 94.56 42 VAL B CA 1
ATOM 2559 C C . VAL B 1 42 ? -3.07 -0.775 9.359 1 94.56 42 VAL B C 1
ATOM 2561 O O . VAL B 1 42 ? -2.035 -0.905 10.023 1 94.56 42 VAL B O 1
ATOM 2564 N N . ALA B 1 43 ? -3.119 -0.002 8.273 1 94.69 43 ALA B N 1
ATOM 2565 C CA . ALA B 1 43 ? -1.919 0.402 7.551 1 94.69 43 ALA B CA 1
ATOM 2566 C C . ALA B 1 43 ? -1.155 1.481 8.312 1 94.69 43 ALA B C 1
ATOM 2568 O O . ALA B 1 43 ? 0.069 1.408 8.445 1 94.69 43 ALA B O 1
ATOM 2569 N N . THR B 1 44 ? -1.863 2.459 8.797 1 91.75 44 THR B N 1
ATOM 2570 C CA . THR B 1 44 ? -1.182 3.564 9.469 1 91.75 44 THR B CA 1
ATOM 2571 C C . THR B 1 44 ? -0.576 3.105 10.789 1 91.75 44 THR B C 1
ATOM 2573 O O . THR B 1 44 ? 0.558 3.465 11.117 1 91.75 44 THR B O 1
ATOM 2576 N N . PRO B 1 45 ? -1.275 2.314 11.57 1 92.12 45 PRO B N 1
ATOM 2577 C CA . PRO B 1 45 ? -0.639 1.779 12.781 1 92.12 45 PRO B CA 1
ATOM 2578 C C . PRO B 1 45 ? 0.646 1.013 12.477 1 92.12 45 PRO B C 1
ATOM 2580 O O . PRO B 1 45 ? 1.634 1.143 13.203 1 92.12 45 PRO B O 1
ATOM 2583 N N . ALA B 1 46 ? 0.601 0.228 11.445 1 94.06 46 ALA B N 1
ATOM 2584 C CA . ALA B 1 46 ? 1.8 -0.505 11.047 1 94.06 46 ALA B CA 1
ATOM 2585 C C . ALA B 1 46 ? 2.912 0.449 10.625 1 94.06 46 ALA B C 1
ATOM 2587 O O . ALA B 1 46 ? 4.082 0.24 10.953 1 94.06 46 ALA B O 1
ATOM 2588 N N . LEU B 1 47 ? 2.584 1.456 9.891 1 90.94 47 LEU B N 1
ATOM 2589 C CA . LEU B 1 47 ? 3.553 2.455 9.453 1 90.94 47 LEU B CA 1
ATOM 2590 C C . LEU B 1 47 ? 4.168 3.174 10.648 1 90.94 47 LEU B C 1
ATOM 2592 O O . LEU B 1 47 ? 5.387 3.338 10.719 1 90.94 47 LEU B O 1
ATOM 2596 N N . LEU B 1 48 ? 3.279 3.59 11.57 1 87.94 48 LEU B N 1
ATOM 2597 C CA . LEU B 1 48 ? 3.756 4.285 12.758 1 87.94 48 LEU B CA 1
ATOM 2598 C C . LEU B 1 48 ? 4.695 3.398 13.562 1 87.94 48 LEU B C 1
ATOM 2600 O O . LEU B 1 48 ? 5.734 3.861 14.047 1 87.94 48 LEU B O 1
ATOM 2604 N N . PHE B 1 49 ? 4.336 2.152 13.727 1 92.31 49 PHE B N 1
ATOM 2605 C CA . PHE B 1 49 ? 5.188 1.209 14.438 1 92.31 49 PHE B CA 1
ATOM 2606 C C . PHE B 1 49 ? 6.57 1.14 13.805 1 92.31 49 PHE B C 1
ATOM 2608 O O . PHE B 1 49 ? 7.586 1.271 14.492 1 92.31 49 PHE B O 1
ATOM 2615 N N . THR B 1 50 ? 6.621 0.965 12.523 1 91.06 50 THR B N 1
ATOM 2616 C CA . THR B 1 50 ? 7.898 0.784 11.844 1 91.06 50 THR B CA 1
ATOM 2617 C C . THR B 1 50 ? 8.711 2.074 11.875 1 91.06 50 THR B C 1
ATOM 2619 O O . THR B 1 50 ? 9.938 2.037 12.008 1 91.06 50 THR B O 1
ATOM 2622 N N . MET B 1 51 ? 8.07 3.168 11.734 1 83.94 51 MET B N 1
ATOM 2623 C CA . MET B 1 51 ? 8.75 4.461 11.773 1 83.94 51 MET B CA 1
ATOM 2624 C C . MET B 1 51 ? 9.367 4.711 13.141 1 83.94 51 MET B C 1
ATOM 2626 O O . MET B 1 51 ? 10.5 5.188 13.242 1 83.94 51 MET B O 1
ATOM 2630 N N . LEU B 1 52 ? 8.656 4.34 14.164 1 85.81 52 LEU B N 1
ATOM 2631 C CA . LEU B 1 52 ? 9.078 4.676 15.523 1 85.81 52 LEU B CA 1
ATOM 2632 C C . LEU B 1 52 ? 10.023 3.619 16.078 1 85.81 52 LEU B C 1
ATOM 2634 O O . LEU B 1 52 ? 10.883 3.924 16.906 1 85.81 52 LEU B O 1
ATOM 2638 N N . ALA B 1 53 ? 9.82 2.4 15.648 1 88.44 53 ALA B N 1
ATOM 2639 C CA . ALA B 1 53 ? 10.672 1.322 16.125 1 88.44 53 ALA B CA 1
ATOM 2640 C C . ALA B 1 53 ? 12.133 1.573 15.766 1 88.44 53 ALA B C 1
ATOM 2642 O O . ALA B 1 53 ? 13.039 1.145 16.469 1 88.44 53 ALA B O 1
ATOM 2643 N N . GLY B 1 54 ? 12.398 2.277 14.711 1 82.62 54 GLY B N 1
ATOM 2644 C CA . GLY B 1 54 ? 13.766 2.564 14.289 1 82.62 54 GLY B CA 1
ATOM 2645 C C . GLY B 1 54 ? 14.211 3.969 14.641 1 82.62 54 GLY B C 1
ATOM 2646 O O . GLY B 1 54 ? 15.289 4.402 14.234 1 82.62 54 GLY B O 1
ATOM 2647 N N . ALA B 1 55 ? 13.461 4.668 15.391 1 78.94 55 ALA B N 1
ATOM 2648 C CA . ALA B 1 55 ? 13.742 6.07 15.688 1 78.94 55 ALA B CA 1
ATOM 2649 C C . ALA B 1 55 ? 14.781 6.199 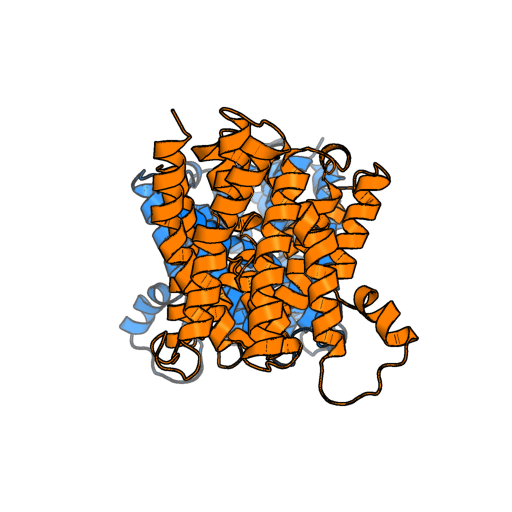16.797 1 78.94 55 ALA B C 1
ATOM 2651 O O . ALA B 1 55 ? 14.844 5.359 17.703 1 78.94 55 ALA B O 1
ATOM 2652 N N . ASP B 1 56 ? 15.617 7.203 16.594 1 78.62 56 ASP B N 1
ATOM 2653 C CA . ASP B 1 56 ? 16.516 7.605 17.688 1 78.62 56 ASP B CA 1
ATOM 2654 C C . ASP B 1 56 ? 15.812 8.547 18.656 1 78.62 56 ASP B C 1
ATOM 2656 O O . ASP B 1 56 ? 15.633 9.734 18.359 1 78.62 56 ASP B O 1
ATOM 2660 N N . LEU B 1 57 ? 15.469 8.055 19.781 1 76.75 57 LEU B N 1
ATOM 2661 C CA . LEU B 1 57 ? 14.672 8.805 20.75 1 76.75 57 LEU B CA 1
ATOM 2662 C C . LEU B 1 57 ? 15.508 9.875 21.438 1 76.75 57 LEU B C 1
ATOM 2664 O O . LEU B 1 57 ? 14.969 10.773 22.078 1 76.75 57 LEU B O 1
ATOM 2668 N N . SER B 1 58 ? 16.828 9.812 21.25 1 73.44 58 SER B N 1
ATOM 2669 C CA . SER B 1 58 ? 17.703 10.781 21.891 1 73.44 58 SER B CA 1
ATOM 2670 C C . SER B 1 58 ? 17.594 12.156 21.234 1 73.44 58 SER B C 1
ATOM 2672 O O . SER B 1 58 ? 17.953 13.164 21.844 1 73.44 58 SER B O 1
ATOM 2674 N N . VAL B 1 59 ? 17.078 12.094 20.047 1 65.25 59 VAL B N 1
ATOM 2675 C CA . VAL B 1 59 ? 17.016 13.336 19.281 1 65.25 59 VAL B CA 1
ATOM 2676 C C . VAL B 1 59 ? 15.758 14.117 19.672 1 65.25 59 VAL B C 1
ATOM 2678 O O . VAL B 1 59 ? 15.617 15.289 19.328 1 65.25 59 VAL B O 1
ATOM 2681 N N . VAL B 1 60 ? 14.773 13.562 20.328 1 62.66 60 VAL B N 1
ATOM 2682 C CA . VAL B 1 60 ? 13.484 14.156 20.656 1 62.66 60 VAL B CA 1
ATOM 2683 C C . VAL B 1 60 ? 13.695 15.398 21.531 1 62.66 60 VAL B C 1
ATOM 2685 O O . VAL B 1 60 ? 12.93 16.359 21.453 1 62.66 60 VAL B O 1
ATOM 2688 N N . LEU B 1 61 ? 14.805 15.555 22.078 1 67.62 61 LEU B N 1
ATOM 2689 C CA . LEU B 1 61 ? 14.891 16.719 22.969 1 67.62 61 LEU B CA 1
ATOM 2690 C C . LEU B 1 61 ? 15.828 17.766 22.391 1 67.62 61 LEU B C 1
ATOM 2692 O O . LEU B 1 61 ? 16.641 18.359 23.109 1 67.62 61 LEU B O 1
ATOM 2696 N N . SER B 1 62 ? 15.57 18.109 21.25 1 81.12 62 SER B N 1
ATOM 2697 C CA . SER B 1 62 ? 16.391 19.141 20.609 1 81.12 62 SER B CA 1
ATOM 2698 C C . SER B 1 62 ? 15.672 20.484 20.594 1 81.12 62 SER B C 1
ATOM 2700 O O . SER B 1 62 ? 14.453 20.562 20.812 1 81.12 62 SER B O 1
ATOM 2702 N N . GLN B 1 63 ? 16.422 21.578 20.516 1 85.31 63 GLN B N 1
ATOM 2703 C CA . GLN B 1 63 ? 15.867 22.922 20.422 1 85.31 63 GLN B CA 1
ATOM 2704 C C . GLN B 1 63 ? 14.938 23.031 19.219 1 85.31 63 GLN B C 1
ATOM 2706 O O . GLN B 1 63 ? 13.914 23.719 19.281 1 85.31 63 GLN B O 1
ATOM 2711 N N . ARG B 1 64 ? 15.258 22.328 18.25 1 87.25 64 ARG B N 1
ATOM 2712 C CA . ARG B 1 64 ? 14.438 22.344 17.047 1 87.25 64 ARG B CA 1
ATOM 2713 C C . ARG B 1 64 ? 13.047 21.766 17.312 1 87.25 64 ARG B C 1
ATOM 2715 O O . ARG B 1 64 ? 12.047 22.312 16.844 1 87.25 64 ARG B O 1
ATOM 2722 N N . LEU B 1 65 ? 13.078 20.766 18.109 1 89.12 65 LEU B N 1
ATOM 2723 C CA . LEU B 1 65 ? 11.805 20.125 18.438 1 89.12 65 LEU B CA 1
ATOM 2724 C C . LEU B 1 65 ? 10.945 21.047 19.297 1 89.12 65 LEU B C 1
ATOM 2726 O O . LEU B 1 65 ? 9.719 21.078 19.156 1 89.12 65 LEU B O 1
ATOM 2730 N N . LEU B 1 66 ? 11.609 21.703 20.172 1 91.62 66 LEU B N 1
ATOM 2731 C CA . LEU B 1 66 ? 10.883 22.625 21.047 1 91.62 66 LEU B CA 1
ATOM 2732 C C . LEU B 1 66 ? 10.242 23.75 20.234 1 91.62 66 LEU B C 1
ATOM 2734 O O . LEU B 1 66 ? 9.109 24.156 20.5 1 91.62 66 LEU B O 1
ATOM 2738 N N . VAL B 1 67 ? 10.938 24.25 19.25 1 94.56 67 VAL B N 1
ATOM 2739 C CA . VAL B 1 67 ? 10.406 25.281 18.375 1 94.56 67 VAL B CA 1
ATOM 2740 C C . VAL B 1 67 ? 9.188 24.75 17.625 1 94.56 67 VAL B C 1
ATOM 2742 O O . VAL B 1 67 ? 8.156 25.422 17.547 1 94.56 67 VAL B O 1
ATOM 2745 N N . THR B 1 68 ? 9.336 23.562 17.125 1 93.38 68 THR B N 1
ATOM 2746 C CA . THR B 1 68 ? 8.242 22.922 16.391 1 93.38 68 THR B CA 1
ATOM 2747 C C . THR B 1 68 ? 7.035 22.719 17.312 1 93.38 68 THR B C 1
ATOM 2749 O O . THR B 1 68 ? 5.898 22.984 16.922 1 93.38 68 THR B O 1
ATOM 2752 N N . ALA B 1 69 ? 7.289 22.234 18.5 1 94.62 69 ALA B N 1
ATOM 2753 C CA . ALA B 1 69 ? 6.227 22.016 19.484 1 94.62 69 ALA B CA 1
ATOM 2754 C C . ALA B 1 69 ? 5.516 23.328 19.828 1 94.62 69 ALA B C 1
ATOM 2756 O O . ALA B 1 69 ? 4.285 23.359 19.922 1 94.62 69 ALA B O 1
ATOM 2757 N N . MET B 1 70 ? 6.273 24.359 19.984 1 96.31 70 MET B N 1
ATOM 2758 C CA . MET B 1 70 ? 5.707 25.656 20.328 1 96.31 70 MET B CA 1
ATOM 2759 C C . MET B 1 70 ? 4.855 26.203 19.172 1 96.31 70 MET B C 1
ATOM 2761 O O . MET B 1 70 ? 3.77 26.734 19.406 1 96.31 70 MET B O 1
ATOM 2765 N N . ALA B 1 71 ? 5.398 26.109 17.984 1 97.69 71 ALA B N 1
ATOM 2766 C CA . ALA B 1 71 ? 4.656 26.594 16.828 1 97.69 71 ALA B CA 1
ATOM 2767 C C . ALA B 1 71 ? 3.352 25.828 16.656 1 97.69 71 ALA B C 1
ATOM 2769 O O . ALA B 1 71 ? 2.307 26.406 16.375 1 97.69 71 ALA B O 1
ATOM 2770 N N . THR B 1 72 ? 3.42 24.5 16.797 1 97.38 72 THR B N 1
ATOM 2771 C CA . THR B 1 72 ? 2.246 23.641 16.688 1 97.38 72 THR B CA 1
ATOM 2772 C C . THR B 1 72 ? 1.229 23.984 17.781 1 97.38 72 THR B C 1
ATOM 2774 O O . THR B 1 72 ? 0.043 24.156 17.5 1 97.38 72 THR B O 1
ATOM 2777 N N . ALA B 1 73 ? 1.691 24.094 19.016 1 97.62 73 ALA B N 1
ATOM 2778 C CA . ALA B 1 73 ? 0.818 24.406 20.141 1 97.62 73 ALA B CA 1
ATOM 2779 C C . ALA B 1 73 ? 0.172 25.781 19.984 1 97.62 73 ALA B C 1
ATOM 2781 O O . ALA B 1 73 ? -1.004 25.953 20.312 1 97.62 73 ALA B O 1
ATOM 2782 N N . ALA B 1 74 ? 0.945 26.719 19.531 1 98.31 74 ALA B N 1
ATOM 2783 C CA . ALA B 1 74 ? 0.443 28.078 19.375 1 98.31 74 ALA B CA 1
ATOM 2784 C C . ALA B 1 74 ? -0.685 28.141 18.344 1 98.31 74 ALA B C 1
ATOM 2786 O O . ALA B 1 74 ? -1.746 28.703 18.609 1 98.31 74 ALA B O 1
ATOM 2787 N N . THR B 1 75 ? -0.485 27.562 17.219 1 98.5 75 THR B N 1
ATOM 2788 C CA . THR B 1 75 ? -1.485 27.625 16.156 1 98.5 75 THR B CA 1
ATOM 2789 C C . THR B 1 75 ? -2.697 26.766 16.5 1 98.5 75 THR B C 1
ATOM 2791 O O . THR B 1 75 ? -3.838 27.172 16.25 1 98.5 75 THR B O 1
ATOM 2794 N N . ALA B 1 76 ? -2.457 25.578 17.031 1 98.25 76 ALA B N 1
ATOM 2795 C CA . ALA B 1 76 ? -3.572 24.766 17.516 1 98.25 76 ALA B CA 1
ATOM 2796 C C . ALA B 1 76 ? -4.363 25.516 18.578 1 98.25 76 ALA B C 1
ATOM 2798 O O . ALA B 1 76 ? -5.598 25.5 18.578 1 98.25 76 ALA B O 1
ATOM 2799 N N . GLY B 1 77 ? -3.623 26.125 19.5 1 98.06 77 GLY B N 1
ATOM 2800 C CA . GLY B 1 77 ? -4.258 26.859 20.578 1 98.06 77 GLY B CA 1
ATOM 2801 C C . GLY B 1 77 ? -5.121 28.016 20.094 1 98.06 77 GLY B C 1
ATOM 2802 O O . GLY B 1 77 ? -6.242 28.203 20.578 1 98.06 77 GLY B O 1
ATOM 2803 N N . VAL B 1 78 ? -4.602 28.828 19.188 1 98.31 78 VAL B N 1
ATOM 2804 C CA . VAL B 1 78 ? -5.363 29.938 18.641 1 98.31 78 VAL B CA 1
ATOM 2805 C C . VAL B 1 78 ? -6.652 29.422 18 1 98.31 78 VAL B C 1
ATOM 2807 O O . VAL B 1 78 ? -7.73 29.984 18.219 1 98.31 78 VAL B O 1
ATOM 2810 N N . PHE B 1 79 ? -6.582 28.344 17.219 1 98.25 79 PHE B N 1
ATOM 2811 C CA . PHE B 1 79 ? -7.77 27.812 16.562 1 98.25 79 PHE B CA 1
ATOM 2812 C C . PHE B 1 79 ? -8.781 27.328 17.594 1 98.25 79 PHE B C 1
ATOM 2814 O O . PHE B 1 79 ? -9.984 27.578 17.453 1 98.25 79 PHE B O 1
ATOM 2821 N N . VAL B 1 80 ? -8.305 26.625 18.594 1 97.44 80 VAL B N 1
ATOM 2822 C CA . VAL B 1 80 ? -9.18 26.094 19.625 1 97.44 80 VAL B CA 1
ATOM 2823 C C . VAL B 1 80 ? -9.922 27.25 20.312 1 97.44 80 VAL B C 1
ATOM 2825 O O . VAL B 1 80 ? -11.133 27.172 20.516 1 97.44 80 VAL B O 1
ATOM 2828 N N . VAL B 1 81 ? -9.211 28.266 20.656 1 97.25 81 VAL B N 1
ATOM 2829 C CA . VAL B 1 81 ? -9.805 29.406 21.359 1 97.25 81 VAL B CA 1
ATOM 2830 C C . VAL B 1 81 ? -10.852 30.062 20.469 1 97.25 81 VAL B C 1
ATOM 2832 O O . VAL B 1 81 ? -11.977 30.328 20.922 1 97.25 81 VAL B O 1
ATOM 2835 N N . VAL B 1 82 ? -10.547 30.297 19.234 1 96.5 82 VAL B N 1
ATOM 2836 C CA . VAL B 1 82 ? -11.469 30.969 18.328 1 96.5 82 VAL B CA 1
ATOM 2837 C C . VAL B 1 82 ? -12.688 30.078 18.078 1 96.5 82 VAL B C 1
ATOM 2839 O O . VAL B 1 82 ? -13.828 30.531 18.172 1 96.5 82 VAL B O 1
ATOM 2842 N N . ALA B 1 83 ? -12.453 28.812 17.797 1 94.75 83 ALA B N 1
ATOM 2843 C CA . ALA B 1 83 ? -13.523 27.891 17.422 1 94.75 83 ALA B CA 1
ATOM 2844 C C . ALA B 1 83 ? -14.445 27.625 18.609 1 94.75 83 ALA B C 1
ATOM 2846 O O . ALA B 1 83 ? -15.664 27.516 18.453 1 94.75 83 ALA B O 1
ATOM 2847 N N . ARG B 1 84 ? -13.836 27.5 19.781 1 92.75 84 ARG B N 1
ATOM 2848 C CA . ARG B 1 84 ? -14.633 27.172 20.953 1 92.75 84 ARG B CA 1
ATOM 2849 C C . ARG B 1 84 ? -15.344 28.406 21.5 1 92.75 84 ARG B C 1
ATOM 2851 O O . ARG B 1 84 ? -16.531 28.359 21.828 1 92.75 84 ARG B O 1
ATOM 2858 N N . LEU B 1 85 ? -14.711 29.469 21.578 1 92.62 85 LEU B N 1
ATOM 2859 C CA . LEU B 1 85 ? -15.242 30.641 22.297 1 92.62 85 LEU B CA 1
ATOM 2860 C C . LEU B 1 85 ? -16.062 31.516 21.359 1 92.62 85 LEU B C 1
ATOM 2862 O O . LEU B 1 85 ? -17.047 32.125 21.766 1 92.62 85 LEU B O 1
ATOM 2866 N N . PHE B 1 86 ? -15.672 31.594 20.172 1 92 86 PHE B N 1
ATOM 2867 C CA . PHE B 1 86 ? -16.328 32.531 19.266 1 92 86 PHE B CA 1
ATOM 2868 C C . PHE B 1 86 ? -17.297 31.828 18.328 1 92 86 PHE B C 1
ATOM 2870 O O . PHE B 1 86 ? -18.344 32.344 17.984 1 92 86 PHE B O 1
ATOM 2877 N N . LEU B 1 87 ? -16.953 30.594 17.984 1 91.62 87 LEU B N 1
ATOM 2878 C CA . LEU B 1 87 ? -17.781 29.906 17 1 91.62 87 LEU B CA 1
ATOM 2879 C C . LEU B 1 87 ? -18.594 28.797 17.656 1 91.62 87 LEU B C 1
ATOM 2881 O O . LEU B 1 87 ? -19.5 28.234 17.031 1 91.62 87 LEU B O 1
ATOM 2885 N N . HIS B 1 88 ? -18.281 28.406 18.859 1 93.56 88 HIS B N 1
ATOM 2886 C CA . HIS B 1 88 ? -19.016 27.453 19.672 1 93.56 88 HIS B CA 1
ATOM 2887 C C . HIS B 1 88 ? -19.078 26.094 19 1 93.56 88 HIS B C 1
ATOM 2889 O O . HIS B 1 88 ? -20.125 25.438 18.984 1 93.56 88 HIS B O 1
ATOM 2895 N N . TRP B 1 89 ? -17.969 25.75 18.406 1 93.5 89 TRP B N 1
ATOM 2896 C CA . TRP B 1 89 ? -17.875 24.422 17.812 1 93.5 89 TRP B CA 1
ATOM 2897 C C . TRP B 1 89 ? -17.812 23.344 18.906 1 93.5 89 TRP B C 1
ATOM 2899 O O . TRP B 1 89 ? -17.359 23.594 20.016 1 93.5 89 TRP B O 1
ATOM 2909 N N . GLU B 1 90 ? -18.359 22.172 18.578 1 93.31 90 GLU B N 1
ATOM 2910 C CA . GLU B 1 90 ? -18.234 21.016 19.453 1 93.31 90 GLU B CA 1
ATOM 2911 C C . GLU B 1 90 ? -16.797 20.484 19.469 1 93.31 90 GLU B C 1
ATOM 2913 O O . GLU B 1 90 ? -16.016 20.797 18.562 1 93.31 90 GLU B O 1
ATOM 2918 N N . ALA B 1 91 ? -16.469 19.688 20.422 1 93.31 91 ALA B N 1
ATOM 2919 C CA . ALA B 1 91 ? -15.102 19.234 20.688 1 93.31 91 ALA B CA 1
ATOM 2920 C C . ALA B 1 91 ? -14.508 18.516 19.484 1 93.31 91 ALA B C 1
ATOM 2922 O O . ALA B 1 91 ? -13.344 18.719 19.141 1 93.31 91 ALA B O 1
ATOM 2923 N N . GLY B 1 92 ? -15.344 17.688 18.875 1 93.88 92 GLY B N 1
ATOM 2924 C CA . GLY B 1 92 ? -14.859 16.953 17.719 1 93.88 92 GLY B CA 1
ATOM 2925 C C . GLY B 1 92 ? -14.453 17.859 16.562 1 93.88 92 GLY B C 1
ATOM 2926 O O . GLY B 1 92 ? -13.375 17.703 16 1 93.88 92 GLY B O 1
ATOM 2927 N N . ARG B 1 93 ? -15.258 18.781 16.297 1 95.12 93 ARG B N 1
ATOM 2928 C CA . ARG B 1 93 ? -14.984 19.719 15.211 1 95.12 93 ARG B CA 1
ATOM 2929 C C . ARG B 1 93 ? -13.781 20.594 15.531 1 95.12 93 ARG B C 1
ATOM 2931 O O . ARG B 1 93 ? -12.945 20.859 14.664 1 95.12 93 ARG B O 1
ATOM 2938 N N . VAL B 1 94 ? -13.719 21 16.75 1 96.44 94 VAL B N 1
ATOM 2939 C CA . VAL B 1 94 ? -12.602 21.828 17.203 1 96.44 94 VAL B CA 1
ATOM 2940 C C . VAL B 1 94 ? -11.289 21.062 17.047 1 96.44 94 VAL B C 1
ATOM 2942 O O . VAL B 1 94 ? -10.281 21.609 16.609 1 96.44 94 VAL B O 1
ATOM 2945 N N . THR B 1 95 ? -11.297 19.797 17.375 1 97 95 THR B N 1
ATOM 2946 C CA . THR B 1 95 ? -10.102 18.969 17.328 1 97 95 THR B CA 1
ATOM 2947 C C . THR B 1 95 ? -9.602 18.812 15.891 1 97 95 THR B C 1
ATOM 2949 O O . THR B 1 95 ? -8.414 19 15.617 1 97 95 THR B O 1
ATOM 2952 N N . ILE B 1 96 ? -10.516 18.531 15 1 96.81 96 ILE B N 1
ATOM 2953 C CA . ILE B 1 96 ? -10.141 18.391 13.602 1 96.81 96 ILE B CA 1
ATOM 2954 C C . ILE B 1 96 ? -9.617 19.719 13.07 1 96.81 96 ILE B C 1
ATOM 2956 O O . ILE B 1 96 ? -8.609 19.766 12.359 1 96.81 96 ILE B O 1
ATOM 2960 N N . GLY B 1 97 ? -10.289 20.766 13.445 1 97.38 97 GLY B N 1
ATOM 2961 C CA . GLY B 1 97 ? -9.844 22.094 13.016 1 97.38 97 GLY B CA 1
ATOM 2962 C C . GLY B 1 97 ? -8.484 22.469 13.562 1 97.38 97 GLY B C 1
ATOM 2963 O O . GLY B 1 97 ? -7.652 23.031 12.844 1 97.38 97 GLY B O 1
ATOM 2964 N N . ALA B 1 98 ? -8.25 22.188 14.789 1 98.19 98 ALA B N 1
ATOM 2965 C CA . ALA B 1 98 ? -6.965 22.469 15.414 1 98.19 98 ALA B CA 1
ATOM 2966 C C . ALA B 1 98 ? -5.84 21.688 14.742 1 98.19 98 ALA B C 1
ATOM 2968 O O . ALA B 1 98 ? -4.754 22.219 14.516 1 98.19 98 ALA B O 1
ATOM 2969 N N . LEU B 1 99 ? -6.125 20.453 14.461 1 97.94 99 LEU B N 1
ATOM 2970 C CA . LEU B 1 99 ? -5.145 19.609 13.766 1 97.94 99 LEU B CA 1
ATOM 2971 C C . LEU B 1 99 ? -4.836 20.188 12.383 1 97.94 99 LEU B C 1
ATOM 2973 O O . LEU B 1 99 ? -3.666 20.312 12.016 1 97.94 99 LEU B O 1
ATOM 2977 N N . CYS B 1 100 ? -5.836 20.594 11.656 1 98.06 100 CYS B N 1
ATOM 2978 C CA . CYS B 1 100 ? -5.656 21.141 10.32 1 98.06 100 CYS B CA 1
ATOM 2979 C C . CYS B 1 100 ? -4.887 22.453 10.367 1 98.06 100 CYS B C 1
ATOM 2981 O O . CYS B 1 100 ? -4.266 22.844 9.375 1 98.06 100 CYS B O 1
ATOM 2983 N N . SER B 1 101 ? -4.852 23.094 11.5 1 98.5 101 SER B N 1
ATOM 2984 C CA . SER B 1 101 ? -4.23 24.406 11.641 1 98.5 101 SER B CA 1
ATOM 2985 C C . SER B 1 101 ? -2.801 24.297 12.164 1 98.5 101 SER B C 1
ATOM 2987 O O . SER B 1 101 ? -2.096 25.297 12.289 1 98.5 101 SER B O 1
ATOM 2989 N N . SER B 1 102 ? -2.406 23.078 12.484 1 98.31 102 SER B N 1
ATOM 2990 C CA . SER B 1 102 ? -1.143 23.031 13.211 1 98.31 102 SER B CA 1
ATOM 2991 C C . SER B 1 102 ? -0.338 21.781 12.844 1 98.31 102 SER B C 1
ATOM 2993 O O . SER B 1 102 ? 0.889 21.781 12.969 1 98.31 102 SER B O 1
ATOM 2995 N N . TYR B 1 103 ? -0.957 20.688 12.469 1 97.25 103 TYR B N 1
ATOM 2996 C CA . TYR B 1 103 ? -0.322 19.406 12.188 1 97.25 103 TYR B CA 1
ATOM 2997 C C . TYR B 1 103 ? 0.318 19.406 10.805 1 97.25 103 TYR B C 1
ATOM 2999 O O . TYR B 1 103 ? -0.358 19.641 9.797 1 97.25 103 TYR B O 1
ATOM 3007 N N . VAL B 1 104 ? 1.575 19.156 10.773 1 96.19 104 VAL B N 1
ATOM 3008 C CA . VAL B 1 104 ? 2.307 19.312 9.523 1 96.19 104 VAL B CA 1
ATOM 3009 C C . VAL B 1 104 ? 2.408 17.984 8.797 1 96.19 104 VAL B C 1
ATOM 3011 O O . VAL B 1 104 ? 2.449 16.922 9.438 1 96.19 104 VAL B O 1
ATOM 3014 N N . ASN B 1 105 ? 2.48 17.984 7.535 1 94.5 105 ASN B N 1
ATOM 3015 C CA . ASN B 1 105 ? 2.707 16.812 6.699 1 94.5 105 ASN B CA 1
ATOM 3016 C C . ASN B 1 105 ? 4.18 16.406 6.684 1 94.5 105 ASN B C 1
ATOM 3018 O O . ASN B 1 105 ? 4.824 16.438 5.637 1 94.5 105 ASN B O 1
ATOM 3022 N N . ALA B 1 106 ? 4.625 16 7.781 1 89.06 106 ALA B N 1
ATOM 3023 C CA . ALA B 1 106 ? 6.039 15.695 7.977 1 89.06 106 ALA B CA 1
ATOM 3024 C C . ALA B 1 106 ? 6.422 14.406 7.25 1 89.06 106 ALA B C 1
ATOM 3026 O O . ALA B 1 106 ? 7.559 14.258 6.797 1 89.06 106 ALA B O 1
ATOM 3027 N N . GLY B 1 107 ? 5.578 13.547 7.125 1 82.56 107 GLY B N 1
ATOM 3028 C CA . GLY B 1 107 ? 5.867 12.258 6.527 1 82.56 107 GLY B CA 1
ATOM 3029 C C . GLY B 1 107 ? 5.953 12.305 5.016 1 82.56 107 GLY B C 1
ATOM 3030 O O . GLY B 1 107 ? 7.008 12.039 4.438 1 82.56 107 GLY B O 1
ATOM 3031 N N . ASN B 1 108 ? 4.961 12.719 4.332 1 82.81 108 ASN B N 1
ATOM 3032 C CA . ASN B 1 108 ? 4.855 12.656 2.877 1 82.81 108 ASN B CA 1
ATOM 3033 C C . ASN B 1 108 ? 5.598 13.812 2.209 1 82.81 108 ASN B C 1
ATOM 3035 O O . ASN B 1 108 ? 6.309 13.609 1.224 1 82.81 108 ASN B O 1
ATOM 3039 N N . LEU B 1 109 ? 5.48 14.977 2.762 1 84.81 109 LEU B N 1
ATOM 3040 C CA . LEU B 1 109 ? 6.105 16.141 2.137 1 84.81 109 LEU B CA 1
ATOM 3041 C C . LEU B 1 109 ? 7.359 16.562 2.898 1 84.81 109 LEU B C 1
ATOM 3043 O O . LEU B 1 109 ? 8.297 17.094 2.309 1 84.81 109 LEU B O 1
ATOM 3047 N N . GLY B 1 110 ? 7.344 16.266 4.133 1 87 110 GLY B N 1
ATOM 3048 C CA . GLY B 1 110 ? 8.469 16.688 4.953 1 87 110 GLY B CA 1
ATOM 3049 C C . GLY B 1 110 ? 9.766 15.977 4.594 1 87 110 GLY B C 1
ATOM 3050 O O . GLY B 1 110 ? 10.82 16.609 4.527 1 87 110 GLY B O 1
ATOM 3051 N N . ILE B 1 111 ? 9.688 14.773 4.32 1 78.06 111 ILE B N 1
ATOM 3052 C CA . ILE B 1 111 ? 10.891 13.984 4.07 1 78.06 111 ILE B CA 1
ATOM 3053 C C . ILE B 1 111 ? 11.531 14.422 2.754 1 78.06 111 ILE B C 1
ATOM 3055 O O . ILE B 1 111 ? 12.703 14.781 2.717 1 78.06 111 ILE B O 1
ATOM 3059 N N . PRO B 1 112 ? 10.82 14.484 1.701 1 77.56 112 PRO B N 1
ATOM 3060 C CA . PRO B 1 112 ? 11.438 14.969 0.464 1 77.56 112 PRO B CA 1
ATOM 3061 C C . PRO B 1 112 ? 11.961 16.391 0.583 1 77.56 112 PRO B C 1
ATOM 3063 O O . PRO B 1 112 ? 13.031 16.719 0.051 1 77.56 112 PRO B O 1
ATOM 3066 N N . ILE B 1 113 ? 11.297 17.188 1.26 1 83.12 113 ILE B N 1
ATOM 3067 C CA . ILE B 1 113 ? 11.727 18.578 1.408 1 83.12 113 ILE B CA 1
ATOM 3068 C C . ILE B 1 113 ? 12.984 18.641 2.271 1 83.12 113 ILE B C 1
ATOM 3070 O O . ILE B 1 113 ? 13.898 19.406 1.98 1 83.12 113 ILE B O 1
ATOM 3074 N N . ALA B 1 114 ? 13.039 17.812 3.285 1 83.5 114 ALA B N 1
ATOM 3075 C CA . ALA B 1 114 ? 14.219 17.766 4.137 1 83.5 114 ALA B CA 1
ATOM 3076 C C . ALA B 1 114 ? 15.438 17.281 3.352 1 83.5 114 ALA B C 1
ATOM 3078 O O . ALA B 1 114 ? 16.547 17.797 3.523 1 83.5 114 ALA B O 1
ATOM 3079 N N . VAL B 1 115 ? 15.273 16.438 2.52 1 76.75 115 VAL B N 1
ATOM 3080 C CA . VAL B 1 115 ? 16.375 15.898 1.727 1 76.75 115 VAL B CA 1
ATOM 3081 C C . VAL B 1 115 ? 16.797 16.906 0.663 1 76.75 115 VAL B C 1
ATOM 3083 O O . VAL B 1 115 ? 17.969 17.266 0.566 1 76.75 115 VAL B O 1
ATOM 3086 N N . TYR B 1 116 ? 15.828 17.469 -0.035 1 74.69 116 TYR B N 1
ATOM 3087 C CA . TYR B 1 116 ? 16.156 18.234 -1.234 1 74.69 116 TYR B CA 1
ATOM 3088 C C . TYR B 1 116 ? 16.438 19.688 -0.896 1 74.69 116 TYR B C 1
ATOM 3090 O O . TYR B 1 116 ? 17.203 20.359 -1.591 1 74.69 116 TYR B O 1
ATOM 3098 N N . VAL B 1 117 ? 15.781 20.172 0.148 1 75.75 117 VAL B N 1
ATOM 3099 C CA . VAL B 1 117 ? 15.914 21.578 0.463 1 75.75 117 VAL B CA 1
ATOM 3100 C C . VAL B 1 117 ? 16.875 21.766 1.64 1 75.75 117 VAL B C 1
ATOM 3102 O O . VAL B 1 117 ? 17.719 22.656 1.622 1 75.75 117 VAL B O 1
ATOM 3105 N N . LEU B 1 118 ? 16.812 20.875 2.559 1 81 118 LEU B N 1
ATOM 3106 C CA . LEU B 1 118 ? 17.562 21.062 3.791 1 81 118 LEU B CA 1
ATOM 3107 C C . LEU B 1 118 ? 18.812 20.188 3.807 1 81 118 LEU B C 1
ATOM 3109 O O . LEU B 1 118 ? 19.703 20.391 4.629 1 81 118 LEU B O 1
ATOM 3113 N N . GLY B 1 119 ? 18.859 19.219 2.92 1 74.75 119 GLY B N 1
ATOM 3114 C CA . GLY B 1 119 ? 20.031 18.375 2.758 1 74.75 119 GLY B CA 1
ATOM 3115 C C . GLY B 1 119 ? 20.125 17.281 3.797 1 74.75 119 GLY B C 1
ATOM 3116 O O . GLY B 1 119 ? 21.141 16.578 3.875 1 74.75 119 GLY B O 1
ATOM 3117 N N . ASP B 1 120 ? 19.062 17.203 4.68 1 78.81 120 ASP B N 1
ATOM 3118 C CA . ASP B 1 120 ? 19.125 16.234 5.773 1 78.81 120 ASP B CA 1
ATOM 3119 C C . ASP B 1 120 ? 17.734 15.711 6.121 1 78.81 120 ASP B C 1
ATOM 3121 O O . ASP B 1 120 ? 16.969 16.375 6.82 1 78.81 120 ASP B O 1
ATOM 3125 N N . ALA B 1 121 ? 17.5 14.445 5.777 1 75.44 121 ALA B N 1
ATOM 3126 C CA . ALA B 1 121 ? 16.203 13.812 5.992 1 75.44 121 ALA B CA 1
ATOM 3127 C C . ALA B 1 121 ? 15.93 13.625 7.48 1 75.44 121 ALA B C 1
ATOM 3129 O O . ALA B 1 121 ? 14.773 13.508 7.895 1 75.44 121 ALA B O 1
ATOM 3130 N N . SER B 1 122 ? 16.984 13.594 8.242 1 76.25 122 SER B N 1
ATOM 3131 C CA . SER B 1 122 ? 16.844 13.273 9.656 1 76.25 122 SER B CA 1
ATOM 3132 C C . SER B 1 122 ? 16.172 14.414 10.422 1 76.25 122 SER B C 1
ATOM 3134 O O . SER B 1 122 ? 15.703 14.227 11.547 1 76.25 122 SER B O 1
ATOM 3136 N N . LEU B 1 123 ? 16.047 15.539 9.805 1 80.06 123 LEU B N 1
ATOM 3137 C CA . LEU B 1 123 ? 15.5 16.719 10.453 1 80.06 123 LEU B CA 1
ATOM 3138 C C . LEU B 1 123 ? 14 16.578 10.672 1 80.06 123 LEU B C 1
ATOM 3140 O O . LEU B 1 123 ? 13.414 17.297 11.484 1 80.06 123 LEU B O 1
ATOM 3144 N N . VAL B 1 124 ? 13.375 15.586 9.992 1 85.5 124 VAL B N 1
ATOM 3145 C CA . VAL B 1 124 ? 11.922 15.445 10.047 1 85.5 124 VAL B CA 1
ATOM 3146 C C . VAL B 1 124 ? 11.539 14.43 11.125 1 85.5 124 VAL B C 1
ATOM 3148 O O . VAL B 1 124 ? 10.414 14.438 11.625 1 85.5 124 VAL B O 1
ATOM 3151 N N . ALA B 1 125 ? 12.508 13.625 11.516 1 78.38 125 ALA B N 1
ATOM 3152 C CA . ALA B 1 125 ? 12.25 12.508 12.422 1 78.38 125 ALA B CA 1
ATOM 3153 C C . ALA B 1 125 ? 11.688 13 13.75 1 78.38 125 ALA B C 1
ATOM 3155 O O . ALA B 1 125 ? 10.672 12.492 14.234 1 78.38 125 ALA B O 1
ATOM 3156 N N . PRO B 1 126 ? 12.227 14.031 14.336 1 81.19 126 PRO B N 1
ATOM 3157 C CA . PRO B 1 126 ? 11.688 14.484 15.625 1 81.19 126 PRO B CA 1
ATOM 3158 C C . PRO B 1 126 ? 10.266 15.023 15.516 1 81.19 126 PRO B C 1
ATOM 3160 O O . PRO B 1 126 ? 9.469 14.859 16.438 1 81.19 126 PRO B O 1
ATOM 3163 N N . VAL B 1 127 ? 9.945 15.633 14.461 1 88.62 127 VAL B N 1
ATOM 3164 C CA . VAL B 1 127 ? 8.617 16.188 14.234 1 88.62 127 VAL B CA 1
ATOM 3165 C C . VAL B 1 127 ? 7.602 15.055 14.102 1 88.62 127 VAL B C 1
ATOM 3167 O O . VAL B 1 127 ? 6.504 15.125 14.664 1 88.62 127 VAL B O 1
ATOM 3170 N N . LEU B 1 128 ? 8.031 14.062 13.375 1 85.62 128 LEU B N 1
ATOM 3171 C CA . LEU B 1 128 ? 7.184 12.883 13.227 1 85.62 128 LEU B CA 1
ATOM 3172 C C . LEU B 1 128 ? 6.902 12.242 14.578 1 85.62 128 LEU B C 1
ATOM 3174 O O . LEU B 1 128 ? 5.766 11.867 14.867 1 85.62 128 LEU B O 1
ATOM 3178 N N . LEU B 1 129 ? 7.926 12.195 15.352 1 82.31 129 LEU B N 1
ATOM 3179 C CA . LEU B 1 129 ? 7.785 11.586 16.672 1 82.31 129 LEU B CA 1
ATOM 3180 C C . LEU B 1 129 ? 6.844 12.406 17.547 1 82.31 129 LEU B C 1
ATOM 3182 O O . LEU B 1 129 ? 5.953 11.852 18.188 1 82.31 129 LEU B O 1
ATOM 3186 N N . LEU B 1 130 ? 7.035 13.664 17.562 1 87.56 130 LEU B N 1
ATOM 3187 C CA . LEU B 1 130 ? 6.168 14.531 18.344 1 87.56 130 LEU B CA 1
ATOM 3188 C C . LEU B 1 130 ? 4.711 14.375 17.938 1 87.56 130 LEU B C 1
ATOM 3190 O O . LEU B 1 130 ? 3.83 14.234 18.781 1 87.56 130 LEU B O 1
ATOM 3194 N N . GLN B 1 131 ? 4.48 14.398 16.703 1 91.5 131 GLN B N 1
ATOM 3195 C CA . GLN B 1 131 ? 3.121 14.312 16.172 1 91.5 131 GLN B CA 1
ATOM 3196 C C . GLN B 1 131 ? 2.506 12.945 16.453 1 91.5 131 GLN B C 1
ATOM 3198 O O . GLN B 1 131 ? 1.359 12.852 16.891 1 91.5 131 GLN B O 1
ATOM 3203 N N . GLN B 1 132 ? 3.264 11.93 16.312 1 84.25 132 GLN B N 1
ATOM 3204 C CA . GLN B 1 132 ? 2.721 10.578 16.391 1 84.25 132 GLN B CA 1
ATOM 3205 C C . GLN B 1 132 ? 2.65 10.094 17.828 1 84.25 132 GLN B C 1
ATOM 3207 O O . GLN B 1 132 ? 1.8 9.273 18.172 1 84.25 132 GLN B O 1
ATOM 3212 N N . ILE B 1 133 ? 3.477 10.625 18.688 1 82.88 133 ILE B N 1
ATOM 3213 C CA . ILE B 1 133 ? 3.531 10.148 20.062 1 82.88 133 ILE B CA 1
ATOM 3214 C C . ILE B 1 133 ? 2.652 11.031 20.953 1 82.88 133 ILE B C 1
ATOM 3216 O O . ILE B 1 133 ? 2.064 10.547 21.922 1 82.88 133 ILE B O 1
ATOM 3220 N N . LEU B 1 134 ? 2.537 12.219 20.594 1 88.56 134 LEU B N 1
AT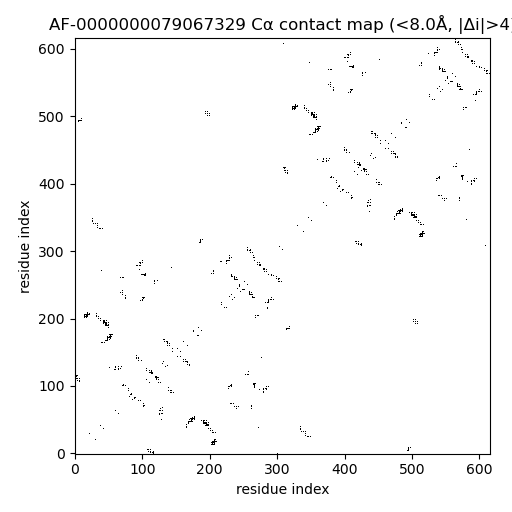OM 3221 C CA . LEU B 1 134 ? 1.866 13.133 21.516 1 88.56 134 LEU B CA 1
ATOM 3222 C C . LEU B 1 134 ? 0.614 13.719 20.875 1 88.56 134 LEU B C 1
ATOM 3224 O O . LEU B 1 134 ? -0.502 13.461 21.328 1 88.56 134 LEU B O 1
ATOM 3228 N N . VAL B 1 135 ? 0.754 14.344 19.781 1 92.75 135 VAL B N 1
ATOM 3229 C CA . VAL B 1 135 ? -0.332 15.133 19.203 1 92.75 135 VAL B CA 1
ATOM 3230 C C . VAL B 1 135 ? -1.462 14.211 18.766 1 92.75 135 VAL B C 1
ATOM 3232 O O . VAL B 1 135 ? -2.621 14.414 19.125 1 92.75 135 VAL B O 1
ATOM 3235 N N . THR B 1 136 ? -1.117 13.172 18.016 1 90.44 136 THR B N 1
ATOM 3236 C CA . THR B 1 136 ? -2.121 12.281 17.438 1 90.44 136 THR B CA 1
ATOM 3237 C C . THR B 1 136 ? -2.869 11.531 18.531 1 90.44 136 THR B C 1
ATOM 3239 O O . THR B 1 136 ? -4.102 11.57 18.594 1 90.44 136 THR B O 1
ATOM 3242 N N . PRO B 1 137 ? -2.201 10.883 19.453 1 85.94 137 PRO B N 1
ATOM 3243 C CA . PRO B 1 137 ? -2.945 10.195 20.516 1 85.94 137 PRO B CA 1
ATOM 3244 C C . PRO B 1 137 ? -3.832 11.148 21.328 1 85.94 137 PRO B C 1
ATOM 3246 O O . PRO B 1 137 ? -4.953 10.781 21.688 1 85.94 137 PRO B O 1
ATOM 3249 N N . LEU B 1 138 ? -3.377 12.344 21.594 1 89.19 138 LEU B N 1
ATOM 3250 C CA . LEU B 1 138 ? -4.184 13.312 22.328 1 89.19 138 LEU B CA 1
ATOM 3251 C C . LEU B 1 138 ? -5.426 13.695 21.531 1 89.19 138 LEU B C 1
ATOM 3253 O O . LEU B 1 138 ? -6.535 13.719 22.078 1 89.19 138 LEU B O 1
ATOM 3257 N N . ALA B 1 139 ? -5.211 13.992 20.297 1 92.88 139 ALA B N 1
ATOM 3258 C CA . ALA B 1 139 ? -6.316 14.391 19.422 1 92.88 139 ALA B CA 1
ATOM 3259 C C . ALA B 1 139 ? -7.332 13.258 19.281 1 92.88 139 ALA B C 1
ATOM 3261 O O . ALA B 1 139 ? -8.539 13.484 19.359 1 92.88 139 ALA B O 1
ATOM 3262 N N . LEU B 1 140 ? -6.879 12.07 19.062 1 88.81 140 LEU B N 1
ATOM 3263 C CA . LEU B 1 140 ? -7.773 10.938 18.875 1 88.81 140 LEU B CA 1
ATOM 3264 C C . LEU B 1 140 ? -8.523 10.609 20.172 1 88.81 140 LEU B C 1
ATOM 3266 O O . LEU B 1 140 ? -9.672 10.172 20.125 1 88.81 140 LEU B O 1
ATOM 3270 N N . THR B 1 141 ? -7.84 10.82 21.281 1 87.06 141 THR B N 1
ATOM 3271 C CA . THR B 1 141 ? -8.523 10.648 22.562 1 87.06 141 THR B CA 1
ATOM 3272 C C . THR B 1 141 ? -9.688 11.617 22.688 1 87.06 141 THR B C 1
ATOM 3274 O O . THR B 1 141 ? -10.781 11.234 23.109 1 87.06 141 THR B O 1
ATOM 3277 N N . VAL B 1 142 ? -9.477 12.844 22.328 1 90.19 142 VAL B N 1
ATOM 3278 C CA . VAL B 1 142 ? -10.539 13.836 22.391 1 90.19 142 VAL B CA 1
ATOM 3279 C C . VAL B 1 142 ? -11.672 13.43 21.438 1 90.19 142 VAL B C 1
ATOM 3281 O O . VAL B 1 142 ? -12.852 13.523 21.797 1 90.19 142 VAL B O 1
ATOM 3284 N N . LEU B 1 143 ? -11.336 12.953 20.281 1 89.94 143 LEU B N 1
ATOM 3285 C CA . LEU B 1 143 ? -12.328 12.547 19.297 1 89.94 143 LEU B CA 1
ATOM 3286 C C . LEU B 1 143 ? -13.125 11.344 19.797 1 89.94 143 LEU B C 1
ATOM 3288 O O . LEU B 1 143 ? -14.336 11.266 19.594 1 89.94 143 LEU B O 1
ATOM 3292 N N . ASP B 1 144 ? -12.461 10.438 20.453 1 85.12 144 ASP B N 1
ATOM 3293 C CA . ASP B 1 144 ? -13.117 9.25 21 1 85.12 144 ASP B CA 1
ATOM 3294 C C . ASP B 1 144 ? -14.102 9.625 22.094 1 85.12 144 ASP B C 1
ATOM 3296 O O . ASP B 1 144 ? -15.18 9.039 22.203 1 85.12 144 ASP B O 1
ATOM 3300 N N . LEU B 1 145 ? -13.719 10.609 22.812 1 84.19 145 LEU B N 1
ATOM 3301 C CA . LEU B 1 145 ? -14.531 11.008 23.953 1 84.19 145 LEU B CA 1
ATOM 3302 C C . LEU B 1 145 ? -15.68 11.914 23.516 1 84.19 145 LEU B C 1
ATOM 3304 O O . LEU B 1 145 ? -16.656 12.102 24.25 1 84.19 145 LEU B O 1
ATOM 3308 N N . SER B 1 146 ? -15.57 12.508 22.375 1 80.75 146 SER B N 1
ATOM 3309 C CA . SER B 1 146 ? -16.594 13.43 21.891 1 80.75 146 SER B CA 1
ATOM 3310 C C . SER B 1 146 ? -17.719 12.68 21.172 1 80.75 146 SER B C 1
ATOM 3312 O O . SER B 1 146 ? -18.703 13.281 20.75 1 80.75 146 SER B O 1
ATOM 3314 N N . ARG B 1 147 ? -17.672 11.375 20.938 1 73.56 147 ARG B N 1
ATOM 3315 C CA . ARG B 1 147 ? -18.719 10.602 20.266 1 73.56 147 ARG B CA 1
ATOM 3316 C C . ARG B 1 147 ? -19.984 10.547 21.125 1 73.56 147 ARG B C 1
ATOM 3318 O O . ARG B 1 147 ? -19.906 10.398 22.344 1 73.56 147 ARG B O 1
ATOM 3325 N N . PRO B 1 148 ? -21.281 10.93 20.25 1 60.12 148 PRO B N 1
ATOM 3326 C CA . PRO B 1 148 ? -22.578 10.906 20.938 1 60.12 148 PRO B CA 1
ATOM 3327 C C . PRO B 1 148 ? -22.938 9.523 21.469 1 60.12 148 PRO B C 1
ATOM 3329 O O . PRO B 1 148 ? -22.625 8.516 20.828 1 60.12 148 PRO B O 1
ATOM 3332 N N . GLY B 1 149 ? -23.125 9.234 23 1 56.53 149 GLY B N 1
ATOM 3333 C CA . GLY B 1 149 ? -23.797 8.102 23.609 1 56.53 149 GLY B CA 1
ATOM 3334 C C . GLY B 1 149 ? -23.203 7.711 24.953 1 56.53 149 GLY B C 1
ATOM 3335 O O . GLY B 1 149 ? -23.922 7.559 25.938 1 56.53 149 GLY B O 1
ATOM 3336 N N . GLU B 1 150 ? -22.141 6.883 24.922 1 53.53 150 GLU B N 1
ATOM 3337 C CA . GLU B 1 150 ? -21.969 6.137 26.156 1 53.53 150 GLU B CA 1
ATOM 3338 C C . GLU B 1 150 ? -21.219 6.961 27.203 1 53.53 150 GLU B C 1
ATOM 3340 O O . GLU B 1 150 ? -20.266 7.676 26.875 1 53.53 150 GLU B O 1
ATOM 3345 N N . PRO B 1 151 ? -21.891 7.254 28.281 1 55.38 151 PRO B N 1
ATOM 3346 C CA . PRO B 1 151 ? -21.188 7.793 29.438 1 55.38 151 PRO B CA 1
ATOM 3347 C C . PRO B 1 151 ? -19.812 7.172 29.641 1 55.38 151 PRO B C 1
ATOM 3349 O O . PRO B 1 151 ? -19.656 5.949 29.594 1 55.38 151 PRO B O 1
ATOM 3352 N N . VAL B 1 152 ? -18.859 7.793 29.156 1 59.34 152 VAL B N 1
ATOM 3353 C CA . VAL B 1 152 ? -17.531 7.168 29.156 1 59.34 152 VAL B CA 1
ATOM 3354 C C . VAL B 1 152 ? -16.953 7.195 30.562 1 59.34 152 VAL B C 1
ATOM 3356 O O . VAL B 1 152 ? -16.859 8.258 31.188 1 59.34 152 VAL B O 1
ATOM 3359 N N . SER B 1 153 ? -17.062 6.137 31.297 1 60.03 153 SER B N 1
ATOM 3360 C CA . SER B 1 153 ? -16.375 5.973 32.562 1 60.03 153 SER B CA 1
ATOM 3361 C C . SER B 1 153 ? -14.93 6.461 32.5 1 60.03 153 SER B C 1
ATOM 3363 O O . SER B 1 153 ? -14.352 6.531 31.406 1 60.03 153 SER B O 1
ATOM 3365 N N . VAL B 1 154 ? -14.484 7.043 33.531 1 59.28 154 VAL B N 1
ATOM 3366 C CA . VAL B 1 154 ? -13.117 7.539 33.688 1 59.28 154 VAL B CA 1
ATOM 3367 C C . VAL B 1 154 ? -12.133 6.504 33.125 1 59.28 154 VAL B C 1
ATOM 3369 O O . VAL B 1 154 ? -11.156 6.855 32.469 1 59.28 154 VAL B O 1
ATOM 3372 N N . VAL B 1 155 ? -12.43 5.293 33.406 1 59.88 155 VAL B N 1
ATOM 3373 C CA . VAL B 1 155 ? -11.562 4.207 32.969 1 59.88 155 VAL B CA 1
ATOM 3374 C C . VAL B 1 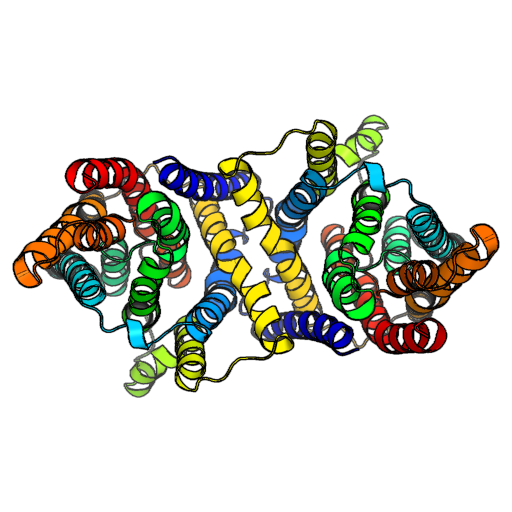155 ? -11.555 4.129 31.438 1 59.88 155 VAL B C 1
ATOM 3376 O O . VAL B 1 155 ? -10.508 3.939 30.828 1 59.88 155 VAL B O 1
ATOM 3379 N N . ARG B 1 156 ? -12.641 4.277 30.969 1 60.66 156 ARG B N 1
ATOM 3380 C CA . ARG B 1 156 ? -12.727 4.242 29.5 1 60.66 156 ARG B CA 1
ATOM 3381 C C . ARG B 1 156 ? -12 5.426 28.875 1 60.66 156 ARG B C 1
ATOM 3383 O O . ARG B 1 156 ? -11.344 5.285 27.844 1 60.66 156 ARG B O 1
ATOM 3390 N N . ARG B 1 157 ? -12.109 6.496 29.578 1 60.47 157 ARG B N 1
ATOM 3391 C CA . ARG B 1 157 ? -11.422 7.691 29.109 1 60.47 157 ARG B CA 1
ATOM 3392 C C . ARG B 1 157 ? -9.906 7.488 29.125 1 60.47 157 ARG B C 1
ATOM 3394 O O . ARG B 1 157 ? -9.203 7.941 28.219 1 60.47 157 ARG B O 1
ATOM 3401 N N . LEU B 1 158 ? -9.531 6.758 30.156 1 62.31 158 LEU B N 1
ATOM 3402 C CA . LEU B 1 158 ? -8.094 6.582 30.328 1 62.31 158 LEU B CA 1
ATOM 3403 C C . LEU B 1 158 ? -7.574 5.465 29.438 1 62.31 158 LEU B C 1
ATOM 3405 O O . LEU B 1 158 ? -6.402 5.469 29.047 1 62.31 158 LEU B O 1
ATOM 3409 N N . THR B 1 159 ? -8.414 4.586 29.094 1 66.56 159 THR B N 1
ATOM 3410 C CA . THR B 1 159 ? -7.945 3.434 28.328 1 66.56 159 THR B CA 1
ATOM 3411 C C . THR B 1 159 ? -8.211 3.625 26.844 1 66.56 159 THR B C 1
ATOM 3413 O O . THR B 1 159 ? -7.742 2.842 26.016 1 66.56 159 THR B O 1
ATOM 3416 N N . THR B 1 160 ? -8.883 4.66 26.609 1 62.19 160 THR B N 1
ATOM 3417 C CA . THR B 1 160 ? -9.281 4.918 25.219 1 62.19 160 THR B CA 1
ATOM 3418 C C . THR B 1 160 ? -8.055 5.074 24.328 1 62.19 160 THR B C 1
ATOM 3420 O O . THR B 1 160 ? -8 4.508 23.234 1 62.19 160 THR B O 1
ATOM 3423 N N . PRO B 1 161 ? -7.125 5.891 24.891 1 62.53 161 PRO B N 1
ATOM 3424 C CA . PRO B 1 161 ? -5.953 5.988 24.016 1 62.53 161 PRO B CA 1
ATOM 3425 C C . PRO B 1 161 ? -5.312 4.633 23.719 1 62.53 161 PRO B C 1
ATOM 3427 O O . PRO B 1 161 ? -4.707 4.441 22.672 1 62.53 161 PRO B O 1
ATOM 3430 N N . LEU B 1 162 ? -5.484 3.805 24.609 1 70.12 162 LEU B N 1
ATOM 3431 C CA . LEU B 1 162 ? -4.848 2.5 24.453 1 70.12 162 LEU B CA 1
ATOM 3432 C C . LEU B 1 162 ? -5.668 1.594 23.547 1 70.12 162 LEU B C 1
ATOM 3434 O O . LEU B 1 162 ? -5.203 0.522 23.141 1 70.12 162 LEU B O 1
ATOM 3438 N N . ARG B 1 163 ? -6.734 2.084 23.266 1 76.62 163 ARG B N 1
ATOM 3439 C CA . ARG B 1 163 ? -7.57 1.261 22.391 1 76.62 163 ARG B CA 1
ATOM 3440 C C . ARG B 1 163 ? -7.512 1.752 20.953 1 76.62 163 ARG B C 1
ATOM 3442 O O . ARG B 1 163 ? -7.996 1.077 20.047 1 76.62 163 ARG B O 1
ATOM 3449 N N . ASN B 1 164 ? -7 2.887 20.797 1 83.06 164 ASN B N 1
ATOM 3450 C CA . ASN B 1 164 ? -6.824 3.439 19.453 1 83.06 164 ASN B CA 1
ATOM 3451 C C . ASN B 1 164 ? -5.676 2.756 18.719 1 83.06 164 ASN B C 1
ATOM 3453 O O . ASN B 1 164 ? -4.547 2.729 19.203 1 83.06 164 ASN B O 1
ATOM 3457 N N . PRO B 1 165 ? -6 2.184 17.578 1 86.69 165 PRO B N 1
ATOM 3458 C CA . PRO B 1 165 ? -4.961 1.433 16.875 1 86.69 165 PRO B CA 1
ATOM 3459 C C . PRO B 1 165 ? -3.732 2.279 16.547 1 86.69 165 PRO B C 1
ATOM 3461 O O . PRO B 1 165 ? -2.607 1.773 16.578 1 86.69 165 PRO B O 1
ATOM 3464 N N . MET B 1 166 ? -3.951 3.506 16.281 1 86 166 MET B N 1
ATOM 3465 C CA . MET B 1 166 ? -2.822 4.383 15.977 1 86 166 MET B CA 1
ATOM 3466 C C . MET B 1 166 ? -1.943 4.578 17.203 1 86 166 MET B C 1
ATOM 3468 O O . MET B 1 166 ? -0.715 4.566 17.109 1 86 166 MET B O 1
ATOM 3472 N N . ALA B 1 167 ? -2.607 4.746 18.297 1 83.31 167 ALA B N 1
ATOM 3473 C CA . ALA B 1 167 ? -1.87 4.871 19.562 1 83.31 167 ALA B CA 1
ATOM 3474 C C . ALA B 1 167 ? -1.105 3.59 19.875 1 83.31 167 ALA B C 1
ATOM 3476 O O . ALA B 1 167 ? 0.059 3.637 20.281 1 83.31 167 ALA B O 1
ATOM 3477 N N . ILE B 1 168 ? -1.725 2.496 19.656 1 88.25 168 ILE B N 1
ATOM 3478 C CA . ILE B 1 168 ? -1.104 1.204 19.938 1 88.25 168 ILE B CA 1
ATOM 3479 C C . ILE B 1 168 ? 0.121 1.02 19.047 1 88.25 168 ILE B C 1
ATOM 3481 O O . ILE B 1 168 ? 1.188 0.623 19.516 1 88.25 168 ILE B O 1
ATOM 3485 N N . GLY B 1 169 ? -0.039 1.295 17.75 1 89.62 169 GLY B N 1
ATOM 3486 C CA . GLY B 1 169 ? 1.087 1.195 16.844 1 89.62 169 GLY B CA 1
ATOM 3487 C C . GLY B 1 169 ? 2.246 2.098 17.219 1 89.62 169 GLY B C 1
ATOM 3488 O O . GLY B 1 169 ? 3.402 1.67 17.203 1 89.62 169 GLY B O 1
ATOM 3489 N N . SER B 1 170 ? 1.93 3.301 17.594 1 86.44 170 SER B N 1
ATOM 3490 C CA . SER B 1 170 ? 2.957 4.273 17.953 1 86.44 170 SER B CA 1
ATOM 3491 C C . SER B 1 170 ? 3.656 3.875 19.25 1 86.44 170 SER B C 1
ATOM 3493 O O . SER B 1 170 ? 4.887 3.859 19.312 1 86.44 170 SER B O 1
ATOM 3495 N N . LEU B 1 171 ? 2.906 3.531 20.234 1 86.69 171 LEU B N 1
ATOM 3496 C CA . LEU B 1 171 ? 3.467 3.191 21.547 1 86.69 171 LEU B CA 1
ATOM 3497 C C . LEU B 1 171 ? 4.281 1.905 21.469 1 86.69 171 LEU B C 1
ATOM 3499 O O . LEU B 1 171 ? 5.332 1.79 22.109 1 86.69 171 LEU B O 1
ATOM 3503 N N . ALA B 1 172 ? 3.816 0.952 20.703 1 92 172 ALA B N 1
ATOM 3504 C CA . ALA B 1 172 ? 4.582 -0.279 20.516 1 92 172 ALA B CA 1
ATOM 3505 C C . ALA B 1 172 ? 5.906 0.002 19.812 1 92 172 ALA B C 1
ATOM 3507 O O . ALA B 1 172 ? 6.941 -0.559 20.188 1 92 172 ALA B O 1
ATOM 3508 N N . GLY B 1 173 ? 5.863 0.837 18.812 1 90.88 173 GLY B N 1
ATOM 3509 C CA . GLY B 1 173 ? 7.094 1.227 18.141 1 90.88 173 GLY B CA 1
ATOM 3510 C C . GLY B 1 173 ? 8.078 1.917 19.062 1 90.88 173 GLY B C 1
ATOM 3511 O O . GLY B 1 173 ? 9.273 1.611 19.047 1 90.88 173 GLY B O 1
ATOM 3512 N N . VAL B 1 174 ? 7.605 2.797 19.875 1 87.19 174 VAL B N 1
ATOM 3513 C CA . VAL B 1 174 ? 8.445 3.516 20.844 1 87.19 174 VAL B CA 1
ATOM 3514 C C . VAL B 1 174 ? 9.039 2.531 21.844 1 87.19 174 VAL B C 1
ATOM 3516 O O . VAL B 1 174 ? 10.203 2.65 22.219 1 87.19 174 VAL B O 1
ATOM 3519 N N . ALA B 1 175 ? 8.195 1.591 22.281 1 91.88 175 ALA B N 1
ATOM 3520 C CA . ALA B 1 175 ? 8.664 0.582 23.234 1 91.88 175 ALA B CA 1
ATOM 3521 C C . ALA B 1 175 ? 9.828 -0.214 22.641 1 91.88 175 ALA B C 1
ATOM 3523 O O . ALA B 1 175 ? 10.812 -0.483 23.328 1 91.88 175 ALA B O 1
ATOM 3524 N N . VAL B 1 176 ? 9.734 -0.507 21.406 1 93.12 176 VAL B N 1
ATOM 3525 C CA . VAL B 1 176 ? 10.812 -1.238 20.75 1 93.12 176 VAL B CA 1
ATOM 3526 C C . VAL B 1 176 ? 12.047 -0.348 20.625 1 93.12 176 VAL B C 1
ATOM 3528 O O . VAL B 1 176 ? 13.164 -0.784 20.906 1 93.12 176 VAL B O 1
ATOM 3531 N N . ALA B 1 177 ? 11.859 0.864 20.219 1 89 177 ALA B N 1
ATOM 3532 C CA . ALA B 1 177 ? 12.969 1.805 20.094 1 89 177 ALA B CA 1
ATOM 3533 C C . ALA B 1 177 ? 13.68 2.008 21.422 1 89 177 ALA B C 1
ATOM 3535 O O . ALA B 1 177 ? 14.906 2.037 21.484 1 89 177 ALA B O 1
ATOM 3536 N N . ALA B 1 178 ? 12.961 2.125 22.484 1 88.69 178 ALA B N 1
ATOM 3537 C CA . ALA B 1 178 ? 13.5 2.377 23.812 1 88.69 178 ALA B CA 1
ATOM 3538 C C . ALA B 1 178 ? 14.234 1.152 24.359 1 88.69 178 ALA B C 1
ATOM 3540 O O . ALA B 1 178 ? 15.188 1.283 25.125 1 88.69 178 ALA B O 1
ATOM 3541 N N . SER B 1 179 ? 13.781 0.007 23.969 1 91.81 179 SER B N 1
ATOM 3542 C CA . SER B 1 179 ? 14.398 -1.222 24.453 1 91.81 179 SER B CA 1
ATOM 3543 C C . SER B 1 179 ? 15.734 -1.474 23.766 1 91.81 179 SER B C 1
ATOM 3545 O O . SER B 1 179 ? 16.547 -2.27 24.25 1 91.81 179 SER B O 1
ATOM 3547 N N . GLY B 1 180 ? 15.938 -0.82 22.656 1 87.31 180 GLY B N 1
ATOM 3548 C CA . GLY B 1 180 ? 17.141 -1.056 21.875 1 87.31 180 GLY B CA 1
ATOM 3549 C C . GLY B 1 180 ? 17.094 -2.342 21.062 1 87.31 180 GLY B C 1
ATOM 3550 O O . GLY B 1 180 ? 18.062 -2.709 20.406 1 87.31 180 GLY B O 1
ATOM 3551 N N . TRP B 1 181 ? 15.961 -2.984 21.109 1 87.88 181 TRP B N 1
ATOM 3552 C CA . TRP B 1 181 ? 15.805 -4.25 20.391 1 87.88 181 TRP B CA 1
ATOM 3553 C C . TRP B 1 181 ? 15.633 -4.012 18.906 1 87.88 181 TRP B C 1
ATOM 3555 O O . TRP B 1 181 ? 14.914 -3.098 18.484 1 87.88 181 TRP B O 1
ATOM 3565 N N . THR B 1 182 ? 16.406 -4.746 18.109 1 86.44 182 THR B N 1
ATOM 3566 C CA . THR B 1 182 ? 16.203 -4.723 16.656 1 86.44 182 THR B CA 1
ATOM 3567 C C . THR B 1 182 ? 15.289 -5.863 16.219 1 86.44 182 THR B C 1
ATOM 3569 O O . THR B 1 182 ? 15.617 -7.035 16.406 1 86.44 182 THR B O 1
ATOM 3572 N N . LEU B 1 183 ? 14.203 -5.527 15.734 1 87.81 183 LEU B N 1
ATOM 3573 C CA . LEU B 1 183 ? 13.242 -6.543 15.305 1 87.81 183 LEU B CA 1
ATOM 3574 C C . LEU B 1 183 ? 13.797 -7.344 14.133 1 87.81 183 LEU B C 1
ATOM 3576 O O . LEU B 1 183 ? 14.336 -6.773 13.18 1 87.81 183 LEU B O 1
ATOM 3580 N N . PRO B 1 184 ? 13.656 -8.664 14.258 1 86.44 184 PRO B N 1
ATOM 3581 C CA . PRO B 1 184 ? 14.102 -9.492 13.133 1 86.44 184 PRO B CA 1
ATOM 3582 C C . PRO B 1 184 ? 13.281 -9.258 11.867 1 86.44 184 PRO B C 1
ATOM 3584 O O . PRO B 1 184 ? 12.133 -8.812 11.945 1 86.44 184 PRO B O 1
ATOM 3587 N N . GLY B 1 185 ? 13.789 -9.508 10.742 1 82.75 185 GLY B N 1
ATOM 3588 C CA . GLY B 1 185 ? 13.227 -9.297 9.422 1 82.75 185 GLY B CA 1
ATOM 3589 C C . GLY B 1 185 ? 11.828 -9.875 9.266 1 82.75 185 GLY B C 1
ATOM 3590 O O . GLY B 1 185 ? 10.906 -9.172 8.852 1 82.75 185 GLY B O 1
ATOM 3591 N N . PRO B 1 186 ? 11.664 -11.094 9.695 1 82.38 186 PRO B N 1
ATOM 3592 C CA . PRO B 1 186 ? 10.367 -11.75 9.5 1 82.38 186 PRO B CA 1
ATOM 3593 C C . PRO B 1 186 ? 9.234 -11.055 10.258 1 82.38 186 PRO B C 1
ATOM 3595 O O . PRO B 1 186 ? 8.062 -11.227 9.906 1 82.38 186 PRO B O 1
ATOM 3598 N N . LEU B 1 187 ? 9.555 -10.32 11.258 1 85.94 187 LEU B N 1
ATOM 3599 C CA . LEU B 1 187 ? 8.547 -9.578 12.008 1 85.94 187 LEU B CA 1
ATOM 3600 C C . LEU B 1 187 ? 8.383 -8.164 11.453 1 85.94 187 LEU B C 1
ATOM 3602 O O . LEU B 1 187 ? 7.27 -7.645 11.391 1 85.94 187 LEU B O 1
ATOM 3606 N N . LEU B 1 188 ? 9.453 -7.598 11.016 1 90.44 188 LEU B N 1
ATOM 3607 C CA . LEU B 1 188 ? 9.453 -6.207 10.57 1 90.44 188 LEU B CA 1
ATOM 3608 C C . LEU B 1 188 ? 8.914 -6.098 9.141 1 90.44 188 LEU B C 1
ATOM 3610 O O . LEU B 1 188 ? 8.156 -5.176 8.828 1 90.44 188 LEU B O 1
ATOM 3614 N N . GLU B 1 189 ? 9.195 -7.039 8.359 1 90.12 189 GLU B N 1
ATOM 3615 C CA . GLU B 1 189 ? 8.891 -6.945 6.938 1 90.12 189 GLU B CA 1
ATOM 3616 C C . GLU B 1 189 ? 7.379 -6.934 6.699 1 90.12 189 GLU B C 1
ATOM 3618 O O . GLU B 1 189 ? 6.879 -6.137 5.906 1 90.12 189 GLU B O 1
ATOM 3623 N N . PRO B 1 190 ? 6.641 -7.801 7.414 1 92.81 190 PRO B N 1
ATOM 3624 C CA . PRO B 1 190 ? 5.191 -7.715 7.238 1 92.81 190 PRO B CA 1
ATOM 3625 C C . PRO B 1 190 ? 4.629 -6.352 7.629 1 92.81 190 PRO B C 1
ATOM 3627 O O . PRO B 1 190 ? 3.721 -5.84 6.969 1 92.81 190 PRO B O 1
ATOM 3630 N N . LEU B 1 19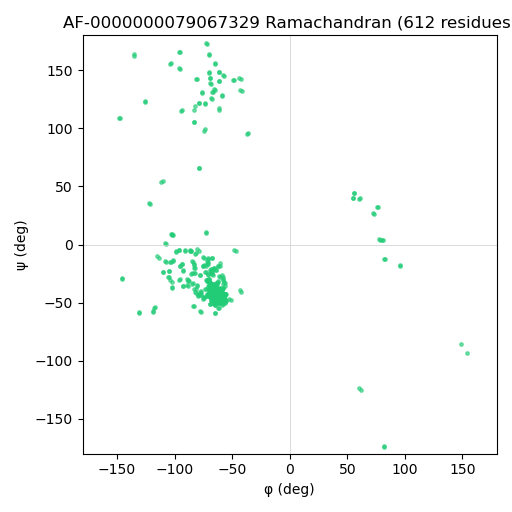1 ? 5.168 -5.809 8.672 1 94.31 191 LEU B N 1
ATOM 3631 C CA . LEU B 1 191 ? 4.715 -4.5 9.141 1 94.31 191 LEU B CA 1
ATOM 3632 C C . LEU B 1 191 ? 5.066 -3.414 8.125 1 94.31 191 LEU B C 1
ATOM 3634 O O . LEU B 1 191 ? 4.273 -2.496 7.895 1 94.31 191 LEU B O 1
ATOM 3638 N N . VAL B 1 192 ? 6.172 -3.561 7.523 1 92.31 192 VAL B N 1
ATOM 3639 C CA . VAL B 1 192 ? 6.594 -2.609 6.496 1 92.31 192 VAL B CA 1
ATOM 3640 C C . VAL B 1 192 ? 5.691 -2.742 5.27 1 92.31 192 VAL B C 1
ATOM 3642 O O . VAL B 1 192 ? 5.227 -1.739 4.723 1 92.31 192 VAL B O 1
ATOM 3645 N N . LEU B 1 193 ? 5.473 -3.959 4.918 1 91.5 193 LEU B N 1
ATOM 3646 C CA . LEU B 1 193 ? 4.625 -4.23 3.758 1 91.5 193 LEU B CA 1
ATOM 3647 C C . LEU B 1 193 ? 3.236 -3.635 3.949 1 91.5 193 LEU B C 1
ATOM 3649 O O . LEU B 1 193 ? 2.723 -2.945 3.062 1 91.5 193 LEU B O 1
ATOM 3653 N N . ILE B 1 194 ? 2.658 -3.822 5.023 1 95.38 194 ILE B N 1
ATOM 3654 C CA . ILE B 1 194 ? 1.326 -3.318 5.336 1 95.38 194 ILE B CA 1
ATOM 3655 C C . ILE B 1 194 ? 1.375 -1.801 5.504 1 95.38 194 ILE B C 1
ATOM 3657 O O . ILE B 1 194 ? 0.494 -1.088 5.016 1 95.38 194 ILE B O 1
ATOM 3661 N N . GLY B 1 195 ? 2.367 -1.332 6.207 1 94.75 195 GLY B N 1
ATOM 3662 C CA . GLY B 1 195 ? 2.523 0.096 6.434 1 94.75 195 GLY B CA 1
ATOM 3663 C C . GLY B 1 195 ? 2.629 0.897 5.148 1 94.75 195 GLY B C 1
ATOM 3664 O O . GLY B 1 195 ? 2.191 2.049 5.094 1 94.75 195 GLY B O 1
ATOM 3665 N N . ASN B 1 196 ? 3.172 0.288 4.121 1 92.31 196 ASN B N 1
ATOM 3666 C CA . ASN B 1 196 ? 3.354 0.965 2.842 1 92.31 196 ASN B CA 1
ATOM 3667 C C . ASN B 1 196 ? 2.014 1.271 2.176 1 92.31 196 ASN B C 1
ATOM 3669 O O . ASN B 1 196 ? 1.95 2.064 1.235 1 92.31 196 ASN B O 1
ATOM 3673 N N . MET B 1 197 ? 1 0.719 2.688 1 95.12 197 MET B N 1
ATOM 3674 C CA . MET B 1 197 ? -0.326 0.986 2.137 1 95.12 197 MET B CA 1
ATOM 3675 C C . MET B 1 197 ? -0.898 2.283 2.701 1 95.12 197 MET B C 1
ATOM 3677 O O . MET B 1 197 ? -1.874 2.816 2.172 1 95.12 197 MET B O 1
ATOM 3681 N N . SER B 1 198 ? -0.348 2.754 3.779 1 93.81 198 SER B N 1
ATOM 3682 C CA . SER B 1 198 ? -0.953 3.85 4.527 1 93.81 198 SER B CA 1
ATOM 3683 C C . SER B 1 198 ? -1.041 5.113 3.684 1 93.81 198 SER B C 1
ATOM 3685 O O . SER B 1 198 ? -2.137 5.617 3.418 1 93.81 198 SER B O 1
ATOM 3687 N N . VAL B 1 199 ? 0.043 5.57 3.125 1 92.19 199 VAL B N 1
ATOM 3688 C CA . VAL B 1 199 ? 0.122 6.855 2.438 1 92.19 199 VAL B CA 1
ATOM 3689 C C . VAL B 1 199 ? -0.767 6.832 1.197 1 92.19 199 VAL B C 1
ATOM 3691 O O . VAL B 1 199 ? -1.645 7.684 1.039 1 92.19 199 VAL B O 1
ATOM 3694 N N . PRO B 1 200 ? -0.614 5.848 0.368 1 94.75 200 PRO B N 1
ATOM 3695 C CA . PRO B 1 200 ? -1.471 5.871 -0.819 1 94.75 200 PRO B CA 1
ATOM 3696 C C . PRO B 1 200 ? -2.943 5.629 -0.491 1 94.75 200 PRO B C 1
ATOM 3698 O O . PRO B 1 200 ? -3.826 6.156 -1.175 1 94.75 200 PRO B O 1
ATOM 3701 N N . ALA B 1 201 ? -3.242 4.816 0.503 1 95.69 201 ALA B N 1
ATOM 3702 C CA . ALA B 1 201 ? -4.641 4.625 0.886 1 95.69 201 ALA B CA 1
ATOM 3703 C C . ALA B 1 201 ? -5.277 5.941 1.318 1 95.69 201 ALA B C 1
ATOM 3705 O O . ALA B 1 201 ? -6.398 6.254 0.919 1 95.69 201 ALA B O 1
ATOM 3706 N N . VAL B 1 202 ? -4.578 6.715 2.098 1 92.94 202 VAL B N 1
ATOM 3707 C CA . VAL B 1 202 ? -5.07 7.996 2.59 1 92.94 202 VAL B CA 1
ATOM 3708 C C . VAL B 1 202 ? -5.27 8.961 1.42 1 92.94 202 VAL B C 1
ATOM 3710 O O . VAL B 1 202 ? -6.312 9.609 1.312 1 92.94 202 VAL B O 1
ATOM 3713 N N . LEU B 1 203 ? -4.336 9.016 0.521 1 94.06 203 LEU B N 1
ATOM 3714 C CA . LEU B 1 203 ? -4.375 9.945 -0.598 1 94.06 203 LEU B CA 1
ATOM 3715 C C . LEU B 1 203 ? -5.469 9.562 -1.591 1 94.06 203 LEU B C 1
ATOM 3717 O O . LEU B 1 203 ? -6.172 10.422 -2.113 1 94.06 203 LEU B O 1
ATOM 3721 N N . LEU B 1 204 ? -5.586 8.258 -1.847 1 95.44 204 LEU B N 1
ATOM 3722 C CA . LEU B 1 204 ? -6.633 7.801 -2.748 1 95.44 204 LEU B CA 1
ATOM 3723 C C . LEU B 1 204 ? -8.016 8.062 -2.156 1 95.44 204 LEU B C 1
ATOM 3725 O O . LEU B 1 204 ? -8.922 8.523 -2.859 1 95.44 204 LEU B O 1
ATOM 3729 N N . ALA B 1 205 ? -8.18 7.703 -0.866 1 94.19 205 ALA B N 1
ATOM 3730 C CA . ALA B 1 205 ? -9.453 7.988 -0.209 1 94.19 205 ALA B CA 1
ATOM 3731 C C . ALA B 1 205 ? -9.781 9.477 -0.278 1 94.19 205 ALA B C 1
ATOM 3733 O O . ALA B 1 205 ? -10.93 9.852 -0.527 1 94.19 205 ALA B O 1
ATOM 3734 N N . PHE B 1 206 ? -8.781 10.305 -0.037 1 92.75 206 PHE B N 1
ATOM 3735 C CA . PHE B 1 206 ? -8.93 11.75 -0.147 1 92.75 206 PHE B CA 1
ATOM 3736 C C . PHE B 1 206 ? -9.375 12.141 -1.549 1 92.75 206 PHE B C 1
ATOM 3738 O O . PHE B 1 206 ? -10.336 12.906 -1.71 1 92.75 206 PHE B O 1
ATOM 3745 N N . GLY B 1 207 ? -8.742 11.633 -2.539 1 93.81 207 GLY B N 1
ATOM 3746 C CA . GLY B 1 207 ? -9.102 11.914 -3.922 1 93.81 207 GLY B CA 1
ATOM 3747 C C . GLY B 1 207 ? -10.516 11.492 -4.266 1 93.81 207 GLY B C 1
ATOM 3748 O O . GLY B 1 207 ? -11.242 12.234 -4.938 1 93.81 207 GLY B O 1
ATOM 3749 N N . ILE B 1 208 ? -10.867 10.32 -3.871 1 94.31 208 ILE B N 1
ATOM 3750 C CA . ILE B 1 208 ? -12.219 9.82 -4.113 1 94.31 208 ILE B CA 1
ATOM 3751 C C . ILE B 1 208 ? -13.234 10.766 -3.486 1 94.31 208 ILE B C 1
ATOM 3753 O O . ILE B 1 208 ? -14.305 11.008 -4.055 1 94.31 208 ILE B O 1
ATOM 3757 N N . SER B 1 209 ? -12.938 11.312 -2.336 1 91.56 209 SER B N 1
ATOM 3758 C CA . SER B 1 209 ? -13.859 12.172 -1.603 1 91.56 209 SER B CA 1
ATOM 3759 C C . SER B 1 209 ? -14.109 13.484 -2.344 1 91.56 209 SER B C 1
ATOM 3761 O O . SER B 1 209 ? -15.062 14.203 -2.047 1 91.56 209 SER B O 1
ATOM 3763 N N . LEU B 1 210 ? -13.211 13.836 -3.188 1 90.62 210 LEU B N 1
ATOM 3764 C CA . LEU B 1 210 ? -13.344 15.086 -3.928 1 90.62 210 LEU B CA 1
ATOM 3765 C C . LEU B 1 210 ? -14.461 14.992 -4.965 1 90.62 210 LEU B C 1
ATOM 3767 O O . LEU B 1 210 ? -14.938 16.016 -5.461 1 90.62 210 LEU B O 1
ATOM 3771 N N . ARG B 1 211 ? -14.773 13.664 -5.184 1 82.88 211 ARG B N 1
ATOM 3772 C CA . ARG B 1 211 ? -15.859 13.477 -6.141 1 82.88 211 ARG B CA 1
ATOM 3773 C C . ARG B 1 211 ? -17.188 13.984 -5.574 1 82.88 211 ARG B C 1
ATOM 3775 O O . ARG B 1 211 ? -17.578 13.609 -4.469 1 82.88 211 ARG B O 1
ATOM 3782 N N . GLY B 1 212 ? -17.828 14.852 -6.273 1 67.5 212 GLY B N 1
ATOM 3783 C CA . GLY B 1 212 ? -19.141 15.352 -5.879 1 67.5 212 GLY B CA 1
ATOM 3784 C C . GLY B 1 212 ? -19.062 16.484 -4.863 1 67.5 212 GLY B C 1
ATOM 3785 O O . GLY B 1 212 ? -20.078 16.906 -4.316 1 67.5 212 GLY B O 1
ATOM 3786 N N . GLY B 1 213 ? -17.875 16.578 -4.379 1 62.06 213 GLY B N 1
ATOM 3787 C CA . GLY B 1 213 ? -17.75 17.641 -3.402 1 62.06 213 GLY B CA 1
ATOM 3788 C C . GLY B 1 213 ? -18.094 19.016 -3.957 1 62.06 213 GLY B C 1
ATOM 3789 O O . GLY B 1 213 ? -18 19.25 -5.164 1 62.06 213 GLY B O 1
ATOM 3790 N N . GLU B 1 214 ? -18.938 19.688 -3.287 1 58.31 214 GLU B N 1
ATOM 3791 C CA . GLU B 1 214 ? -19.234 21.078 -3.643 1 58.31 214 GLU B CA 1
ATOM 3792 C C . GLU B 1 214 ? -17.969 21.922 -3.613 1 58.31 214 GLU B C 1
ATOM 3794 O O . GLU B 1 214 ? -16.984 21.562 -2.973 1 58.31 214 GLU B O 1
ATOM 3799 N N . ARG B 1 215 ? -17.906 22.875 -4.5 1 57.09 215 ARG B N 1
ATOM 3800 C CA . ARG B 1 215 ? -16.797 23.812 -4.594 1 57.09 215 ARG B CA 1
ATOM 3801 C C . ARG B 1 215 ? -16.344 24.281 -3.211 1 57.09 215 ARG B C 1
ATOM 3803 O O . ARG B 1 215 ? -17.188 24.562 -2.354 1 57.09 215 ARG B O 1
ATOM 3810 N N . PRO B 1 216 ? -15 24.219 -3.029 1 57.03 216 PRO B N 1
ATOM 3811 C CA . PRO B 1 216 ? -14.453 24.719 -1.767 1 57.03 216 PRO B CA 1
ATOM 3812 C C . PRO B 1 216 ? -14.977 26.109 -1.404 1 57.03 216 PRO B C 1
ATOM 3814 O O . PRO B 1 216 ? -15.203 26.938 -2.289 1 57.03 216 PRO B O 1
ATOM 3817 N N . GLY B 1 217 ? -15.281 26.5 -0.198 1 54.31 217 GLY B N 1
ATOM 3818 C CA . GLY B 1 217 ? -15.578 27.859 0.257 1 54.31 217 GLY B CA 1
ATOM 3819 C C . GLY B 1 217 ? -17.062 28.156 0.304 1 54.31 217 GLY B C 1
ATOM 3820 O O . GLY B 1 217 ? -17.453 29.281 0.65 1 54.31 217 GLY B O 1
ATOM 3821 N N . ARG B 1 218 ? -17.875 27.453 -0.332 1 55.41 218 ARG B N 1
ATOM 3822 C CA . ARG B 1 218 ? -19.281 27.859 -0.437 1 55.41 218 ARG B CA 1
ATOM 3823 C C . ARG B 1 218 ? -20.047 27.516 0.831 1 55.41 218 ARG B C 1
ATOM 3825 O O . ARG B 1 218 ? -21.203 27.922 0.992 1 55.41 218 ARG B O 1
ATOM 3832 N N . GLY B 1 219 ? -19.422 26.875 1.681 1 56.88 219 GLY B N 1
ATOM 3833 C CA . GLY B 1 219 ? -20.297 26.609 2.816 1 56.88 219 GLY B CA 1
ATOM 3834 C C . GLY B 1 219 ? -20.141 27.609 3.941 1 56.88 219 GLY B C 1
ATOM 3835 O O . GLY B 1 219 ? -19.328 28.547 3.842 1 56.88 219 GLY B O 1
ATOM 3836 N N . GLU B 1 220 ? -21.047 27.719 4.957 1 60 220 GLU B N 1
ATOM 3837 C CA . GLU B 1 220 ? -21.172 28.578 6.129 1 60 220 GLU B CA 1
ATOM 3838 C C . GLU B 1 220 ? -19.844 28.672 6.895 1 60 220 GLU B C 1
ATOM 3840 O O . GLU B 1 220 ? -19.609 29.641 7.625 1 60 220 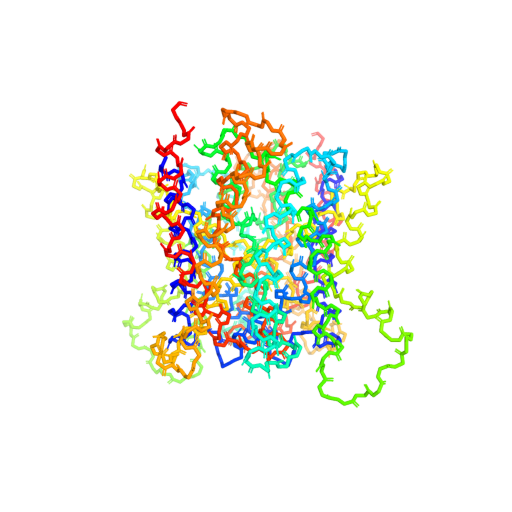GLU B O 1
ATOM 3845 N N . ASP B 1 221 ? -18.75 27.891 6.52 1 79.19 221 ASP B N 1
ATOM 3846 C CA . ASP B 1 221 ? -17.562 27.875 7.379 1 79.19 221 ASP B CA 1
ATOM 3847 C C . ASP B 1 221 ? -16.328 28.328 6.613 1 79.19 221 ASP B C 1
ATOM 3849 O O . ASP B 1 221 ? -15.219 27.875 6.895 1 79.19 221 ASP B O 1
ATOM 3853 N N . ARG B 1 222 ? -16.562 29.312 5.695 1 86.69 222 ARG B N 1
ATOM 3854 C CA . ARG B 1 222 ? -15.445 29.766 4.883 1 86.69 222 ARG B CA 1
ATOM 3855 C C . ARG B 1 222 ? -14.414 30.5 5.738 1 86.69 222 ARG B C 1
ATOM 3857 O O . ARG B 1 222 ? -13.211 30.312 5.562 1 86.69 222 ARG B O 1
ATOM 3864 N N . GLY B 1 223 ? -14.883 31.344 6.613 1 90.94 223 GLY B N 1
ATOM 3865 C CA . GLY B 1 223 ? -13.984 32.062 7.496 1 90.94 223 GLY B CA 1
ATOM 3866 C C . GLY B 1 223 ? -13.094 31.156 8.32 1 90.94 223 GLY B C 1
ATOM 3867 O O . GLY B 1 223 ? -11.891 31.406 8.445 1 90.94 223 GLY B O 1
ATOM 3868 N N . THR B 1 224 ? -13.703 30.156 8.805 1 93.81 224 THR B N 1
ATOM 3869 C CA . THR B 1 224 ? -12.961 29.203 9.633 1 93.81 224 THR B CA 1
ATOM 3870 C C . THR B 1 224 ? -11.953 28.422 8.789 1 93.81 224 THR B C 1
ATOM 3872 O O . THR B 1 224 ? -10.875 28.078 9.273 1 93.81 224 THR B O 1
ATOM 3875 N N . LEU B 1 225 ? -12.367 28.188 7.586 1 94.75 225 LEU B N 1
ATOM 3876 C CA . LEU B 1 225 ? -11.469 27.516 6.656 1 94.75 225 LEU B CA 1
ATOM 3877 C C . LEU B 1 225 ? -10.227 28.359 6.387 1 94.75 225 LEU B C 1
ATOM 3879 O O . LEU B 1 225 ? -9.109 27.859 6.441 1 94.75 225 LEU B O 1
ATOM 3883 N N . TYR B 1 226 ? -10.453 29.625 6.156 1 95.5 226 TYR B N 1
ATOM 3884 C CA . TYR B 1 226 ? -9.336 30.516 5.898 1 95.5 226 TYR B CA 1
ATOM 3885 C C . TYR B 1 226 ? -8.484 30.703 7.152 1 95.5 226 TYR B C 1
ATOM 3887 O O . TYR B 1 226 ? -7.262 30.828 7.07 1 95.5 226 TYR B O 1
ATOM 3895 N N . LEU B 1 227 ? -9.156 30.719 8.242 1 96.38 227 LEU B N 1
ATOM 3896 C CA . LEU B 1 227 ? -8.422 30.812 9.5 1 96.38 227 LEU B CA 1
ATOM 3897 C C . LEU B 1 227 ? -7.477 29.625 9.656 1 96.38 227 LEU B C 1
ATOM 3899 O O . LEU B 1 227 ? -6.301 29.797 9.992 1 96.38 227 LEU B O 1
ATOM 3903 N N . SER B 1 228 ? -7.996 28.469 9.445 1 97.5 228 SER B N 1
ATOM 3904 C CA . SER B 1 228 ? -7.188 27.25 9.555 1 97.5 228 SER B CA 1
ATOM 3905 C C . SER B 1 228 ? -6 27.297 8.594 1 97.5 228 SER B C 1
ATOM 3907 O O . SER B 1 228 ? -4.871 26.984 8.977 1 97.5 228 SER B O 1
ATOM 3909 N N . ALA B 1 229 ? -6.258 27.719 7.383 1 97.25 229 ALA B N 1
ATOM 3910 C CA . ALA B 1 229 ? -5.219 27.75 6.355 1 97.25 229 ALA B CA 1
ATOM 3911 C C . ALA B 1 229 ? -4.148 28.781 6.699 1 97.25 229 ALA B C 1
ATOM 3913 O O . ALA B 1 229 ? -2.953 28.516 6.531 1 97.25 229 ALA B O 1
ATOM 3914 N N . VAL B 1 230 ? -4.547 29.906 7.156 1 97.62 230 VAL B N 1
ATOM 3915 C CA . VAL B 1 230 ? -3.617 30.984 7.484 1 97.62 230 VAL B CA 1
ATOM 3916 C C . VAL B 1 230 ? -2.789 30.594 8.711 1 97.62 230 VAL B C 1
ATOM 3918 O O . VAL B 1 230 ? -1.587 30.875 8.766 1 97.62 230 VAL B O 1
ATOM 3921 N N . LEU B 1 231 ? -3.424 30.016 9.68 1 98.5 231 LEU B N 1
ATOM 3922 C CA . LEU B 1 231 ? -2.695 29.547 10.852 1 98.5 231 LEU B CA 1
ATOM 3923 C C . LEU B 1 231 ? -1.648 28.516 10.461 1 98.5 231 LEU B C 1
ATOM 3925 O O . LEU B 1 231 ? -0.501 28.578 10.906 1 98.5 231 LEU B O 1
ATOM 3929 N N . LYS B 1 232 ? -2.016 27.609 9.586 1 98.44 232 LYS B N 1
ATOM 3930 C CA . LYS B 1 232 ? -1.142 26.516 9.203 1 98.44 232 LYS B CA 1
ATOM 3931 C C . LYS B 1 232 ? 0.007 26.984 8.32 1 98.44 232 LYS B C 1
ATOM 3933 O O . LYS B 1 232 ? 1.145 26.547 8.477 1 98.44 232 LYS B O 1
ATOM 3938 N N . THR B 1 233 ? -0.252 27.922 7.418 1 97.94 233 THR B N 1
ATOM 3939 C CA . THR B 1 233 ? 0.716 28.172 6.355 1 97.94 233 THR B CA 1
ATOM 3940 C C . THR B 1 233 ? 1.483 29.469 6.613 1 97.94 233 THR B C 1
ATOM 3942 O O . THR B 1 233 ? 2.592 29.641 6.105 1 97.94 233 THR B O 1
ATOM 3945 N N . VAL B 1 234 ? 0.943 30.328 7.367 1 97.94 234 VAL B N 1
ATOM 3946 C CA . VAL B 1 234 ? 1.599 31.625 7.582 1 97.94 234 VAL B CA 1
ATOM 3947 C C . VAL B 1 234 ? 1.959 31.781 9.062 1 97.94 234 VAL B C 1
ATOM 3949 O O . VAL B 1 234 ? 3.129 31.953 9.406 1 97.94 234 VAL B O 1
ATOM 3952 N N . ALA B 1 235 ? 1.002 31.641 9.93 1 98.62 235 ALA B N 1
ATOM 3953 C CA . ALA B 1 235 ? 1.229 31.891 11.352 1 98.62 235 ALA B CA 1
ATOM 3954 C C . ALA B 1 235 ? 2.23 30.891 11.93 1 98.62 235 ALA B C 1
ATOM 3956 O O . ALA B 1 235 ? 3.117 31.266 12.695 1 98.62 235 ALA B O 1
ATOM 3957 N N . GLN B 1 236 ? 2.061 29.641 11.625 1 98.56 236 GLN B N 1
ATOM 3958 C CA . GLN B 1 236 ? 2.906 28.594 12.211 1 98.56 236 GLN B CA 1
ATOM 3959 C C . GLN B 1 236 ? 4.371 28.812 11.836 1 98.56 236 GLN B C 1
ATOM 3961 O O . GLN B 1 236 ? 5.242 28.828 12.711 1 98.56 236 GLN B O 1
ATOM 3966 N N . PRO B 1 237 ? 4.723 29.016 10.555 1 98.19 237 PRO B N 1
ATOM 3967 C CA . PRO B 1 237 ? 6.125 29.297 10.234 1 98.19 237 PRO B CA 1
ATOM 3968 C C . PRO B 1 237 ? 6.621 30.609 10.859 1 98.19 237 PRO B C 1
ATOM 3970 O O . PRO B 1 237 ? 7.793 30.703 11.227 1 98.19 237 PRO B O 1
ATOM 3973 N N . VAL B 1 238 ? 5.785 31.594 10.977 1 98.31 238 VAL B N 1
ATOM 3974 C CA . VAL B 1 238 ? 6.18 32.875 11.586 1 98.31 238 VAL B CA 1
ATOM 3975 C C . VAL B 1 238 ? 6.48 32.656 13.07 1 98.31 238 VAL B C 1
ATOM 3977 O O . VAL B 1 238 ? 7.453 33.188 13.602 1 98.31 238 VAL B O 1
ATOM 3980 N N . VAL B 1 239 ? 5.629 31.859 13.734 1 98.38 239 VAL B N 1
ATOM 3981 C CA . VAL B 1 239 ? 5.855 31.547 15.141 1 98.38 239 VAL B CA 1
ATOM 3982 C C . VAL B 1 239 ? 7.145 30.734 15.281 1 98.38 239 VAL B C 1
ATOM 3984 O O . VAL B 1 239 ? 7.922 30.969 16.219 1 98.38 239 VAL B O 1
ATOM 3987 N N . ALA B 1 240 ? 7.324 29.766 14.414 1 97.94 240 ALA B N 1
ATOM 3988 C CA . ALA B 1 240 ? 8.562 28.984 14.438 1 97.94 240 ALA B CA 1
ATOM 3989 C C . ALA B 1 240 ? 9.781 29.891 14.266 1 97.94 240 ALA B C 1
ATOM 3991 O O . ALA B 1 240 ? 10.789 29.719 14.953 1 97.94 240 ALA B O 1
ATOM 3992 N N . TRP B 1 241 ? 9.656 30.828 13.344 1 97.62 241 TRP B N 1
ATOM 3993 C CA . TRP B 1 241 ? 10.742 31.781 13.125 1 97.62 241 TRP B CA 1
ATOM 3994 C C . TRP B 1 241 ? 10.992 32.625 14.375 1 97.62 241 TRP B C 1
ATOM 3996 O O . TRP B 1 241 ? 12.141 32.781 14.805 1 97.62 241 TRP B O 1
ATOM 4006 N N . ALA B 1 242 ? 9.945 33.188 14.922 1 97.94 242 ALA B N 1
ATOM 4007 C CA . ALA B 1 242 ? 10.062 34.031 16.094 1 97.94 242 ALA B CA 1
ATOM 4008 C C . ALA B 1 242 ? 10.641 33.281 17.281 1 97.94 242 ALA B C 1
ATOM 4010 O O . ALA B 1 242 ? 11.516 33.781 17.984 1 97.94 242 ALA B O 1
ATOM 4011 N N . ALA B 1 243 ? 10.133 32.094 17.531 1 97.38 243 ALA B N 1
ATOM 4012 C CA . ALA B 1 243 ? 10.625 31.281 18.625 1 97.38 243 ALA B CA 1
ATOM 4013 C C . ALA B 1 243 ? 12.062 30.828 18.375 1 97.38 243 ALA B C 1
ATOM 4015 O O . ALA B 1 243 ? 12.898 30.875 19.281 1 97.38 243 ALA B O 1
ATOM 4016 N N . GLY B 1 244 ? 12.305 30.344 17.172 1 96.69 244 GLY B N 1
ATOM 4017 C CA . GLY B 1 244 ? 13.641 29.875 16.844 1 96.69 244 GLY B CA 1
ATOM 4018 C C . GLY B 1 244 ? 14.695 30.969 16.922 1 96.69 244 GLY B C 1
ATOM 4019 O O . GLY B 1 244 ? 15.711 30.812 17.594 1 96.69 244 GLY B O 1
ATOM 4020 N N . ALA B 1 245 ? 14.422 32.094 16.281 1 96.19 245 ALA B N 1
ATOM 4021 C CA . ALA B 1 245 ? 15.375 33.188 16.234 1 96.19 245 ALA B CA 1
ATOM 4022 C C . ALA B 1 245 ? 15.391 33.969 17.562 1 96.19 245 ALA B C 1
ATOM 4024 O O . ALA B 1 245 ? 16.453 34.344 18.062 1 96.19 245 ALA B O 1
ATOM 4025 N N . GLY B 1 246 ? 14.281 34.188 18.078 1 96.44 246 GLY B N 1
ATOM 4026 C CA . GLY B 1 246 ? 14.164 35.062 19.234 1 96.44 246 GLY B CA 1
ATOM 4027 C C . GLY B 1 246 ? 14.43 34.344 20.547 1 96.44 246 GLY B C 1
ATOM 4028 O O . GLY B 1 246 ? 15.242 34.812 21.359 1 96.44 246 GLY B O 1
ATOM 4029 N N . LEU B 1 247 ? 13.758 33.25 20.797 1 94.81 247 LEU B N 1
ATOM 4030 C CA . LEU B 1 247 ? 13.828 32.594 22.094 1 94.81 247 LEU B CA 1
ATOM 4031 C C . LEU B 1 247 ? 15.039 31.672 22.156 1 94.81 247 LEU B C 1
ATOM 4033 O O . LEU B 1 247 ? 15.672 31.531 23.219 1 94.81 247 LEU B O 1
ATOM 4037 N N . PHE B 1 248 ? 15.398 31.062 21.031 1 94.75 248 PHE B N 1
ATOM 4038 C CA . PHE B 1 248 ? 16.422 30.031 21.094 1 94.75 248 PHE B CA 1
ATOM 4039 C C . PHE B 1 248 ? 17.688 30.484 20.359 1 94.75 248 PHE B C 1
ATOM 4041 O O . PHE B 1 248 ? 18.703 29.766 20.359 1 94.75 248 PHE B O 1
ATOM 4048 N N . GLY B 1 249 ? 17.625 31.516 19.641 1 94.88 249 GLY B N 1
ATOM 4049 C CA . GLY B 1 249 ? 18.781 32.094 18.969 1 94.88 249 GLY B CA 1
ATOM 4050 C C . GLY B 1 249 ? 19.25 31.266 17.781 1 94.88 249 GLY B C 1
ATOM 4051 O O . GLY B 1 249 ? 20.453 31.234 17.484 1 94.88 249 GLY B O 1
ATOM 4052 N N . LEU B 1 250 ? 18.359 30.562 17.203 1 94.38 250 LEU B N 1
ATOM 4053 C CA . LEU B 1 250 ? 18.734 29.797 16.016 1 94.38 250 LEU B CA 1
ATOM 4054 C C . LEU B 1 250 ? 19.031 30.719 14.852 1 94.38 250 LEU B C 1
ATOM 4056 O O . LEU B 1 250 ? 18.391 31.766 14.695 1 94.38 250 LEU B O 1
ATOM 4060 N N . ARG B 1 251 ? 20.094 30.312 14.148 1 93.56 251 ARG B N 1
ATOM 4061 C CA . ARG B 1 251 ? 20.484 31.078 12.969 1 93.56 251 ARG B CA 1
ATOM 4062 C C . ARG B 1 251 ? 20.812 30.156 11.797 1 93.56 251 ARG B C 1
ATOM 4064 O O . ARG B 1 251 ? 20.938 28.938 11.977 1 93.56 251 ARG B O 1
ATOM 4071 N N . GLY B 1 252 ? 20.844 30.719 10.633 1 92.12 252 GLY B N 1
ATOM 4072 C CA . GLY B 1 252 ? 21.281 30 9.453 1 92.12 252 GLY B CA 1
ATOM 4073 C C . GLY B 1 252 ? 20.422 28.781 9.148 1 92.12 252 GLY B C 1
ATOM 4074 O O . GLY B 1 252 ? 19.203 28.891 9.07 1 92.12 252 GLY B O 1
ATOM 4075 N N . GLU B 1 253 ? 21.141 27.656 9.078 1 90.5 253 GLU B N 1
ATOM 4076 C CA . GLU B 1 253 ? 20.484 26.422 8.641 1 90.5 253 GLU B CA 1
ATOM 4077 C C . GLU B 1 253 ? 19.5 25.906 9.688 1 90.5 253 GLU B C 1
ATOM 4079 O O . GLU B 1 253 ? 18.438 25.391 9.344 1 90.5 253 GLU B O 1
ATOM 4084 N N . ALA B 1 254 ? 19.891 26.094 10.867 1 91.25 254 ALA B N 1
ATOM 4085 C CA . ALA B 1 254 ? 19.031 25.625 11.938 1 91.25 254 ALA B CA 1
ATOM 4086 C C . ALA B 1 254 ? 17.688 26.359 11.938 1 91.25 254 ALA B C 1
ATOM 4088 O O . ALA B 1 254 ? 16.641 25.75 12.133 1 91.25 254 ALA B O 1
ATOM 4089 N N . LEU B 1 255 ? 17.766 27.672 11.727 1 94.62 255 LEU B N 1
ATOM 4090 C CA . LEU B 1 255 ? 16.547 28.469 11.656 1 94.62 255 LEU B CA 1
ATOM 4091 C C . LEU B 1 255 ? 15.734 28.125 10.414 1 94.62 255 LEU B C 1
ATOM 4093 O O . LEU B 1 255 ? 14.508 28.016 10.484 1 94.62 255 LEU B O 1
ATOM 4097 N N . LEU B 1 256 ? 16.422 27.938 9.328 1 94.19 256 LEU B N 1
ATOM 4098 C CA . LEU B 1 256 ? 15.758 27.531 8.094 1 94.19 256 LEU B CA 1
ATOM 4099 C C . LEU B 1 256 ? 15.031 26.203 8.273 1 94.19 256 LEU B C 1
ATOM 4101 O O . LEU B 1 256 ? 13.898 26.047 7.809 1 94.19 256 LEU B O 1
ATOM 4105 N N . ASP B 1 257 ? 15.656 25.281 8.953 1 92.25 257 ASP B N 1
ATOM 4106 C CA . ASP B 1 257 ? 15.102 23.953 9.156 1 92.25 257 ASP B CA 1
ATOM 4107 C C . ASP B 1 257 ? 13.742 24.016 9.852 1 92.25 257 ASP B C 1
ATOM 4109 O O . ASP B 1 257 ? 12.766 23.438 9.367 1 92.25 257 ASP B O 1
ATOM 4113 N N . VAL B 1 258 ? 13.688 24.719 10.953 1 94.25 258 VAL B N 1
ATOM 4114 C CA . VAL B 1 258 ? 12.477 24.719 11.766 1 94.25 258 VAL B CA 1
ATOM 4115 C C . VAL B 1 258 ? 11.375 25.5 11.062 1 94.25 258 VAL B C 1
ATOM 4117 O O . VAL B 1 258 ? 10.195 25.141 11.156 1 94.25 258 VAL B O 1
ATOM 4120 N N . VAL B 1 259 ? 11.695 26.5 10.297 1 96.62 259 VAL B N 1
ATOM 4121 C CA . VAL B 1 259 ? 10.703 27.328 9.625 1 96.62 259 VAL B CA 1
ATOM 4122 C C . VAL B 1 259 ? 10.148 26.578 8.406 1 96.62 259 VAL B C 1
ATOM 4124 O O . VAL B 1 259 ? 8.945 26.594 8.148 1 96.62 259 VAL B O 1
ATOM 4127 N N . VAL B 1 260 ? 10.992 25.906 7.719 1 94.12 260 VAL B N 1
ATOM 4128 C CA . VAL B 1 260 ? 10.57 25.125 6.559 1 94.12 260 VAL B CA 1
ATOM 4129 C C . VAL B 1 260 ? 9.633 24.016 7 1 94.12 260 VAL B C 1
ATOM 4131 O O . VAL B 1 260 ? 8.594 23.781 6.375 1 94.12 260 VAL B O 1
ATOM 4134 N N . ILE B 1 261 ? 9.977 23.359 8.047 1 94 261 ILE B N 1
ATOM 4135 C CA . ILE B 1 261 ? 9.148 22.281 8.547 1 94 261 ILE B CA 1
ATOM 4136 C C . ILE B 1 261 ? 7.789 22.812 8.984 1 94 261 ILE B C 1
ATOM 4138 O O . ILE B 1 261 ? 6.754 22.203 8.695 1 94 261 ILE B O 1
ATOM 4142 N N . ALA B 1 262 ? 7.812 23.984 9.625 1 96.69 262 ALA B N 1
ATOM 4143 C CA . ALA B 1 262 ? 6.57 24.594 10.086 1 96.69 262 ALA B CA 1
ATOM 4144 C C . ALA B 1 262 ? 5.723 25.062 8.906 1 96.69 262 ALA B C 1
ATOM 4146 O O . ALA B 1 262 ? 4.504 25.219 9.031 1 96.69 262 ALA B O 1
ATOM 4147 N N . ALA B 1 263 ? 6.332 25.266 7.785 1 96.56 263 ALA B N 1
ATOM 4148 C CA . ALA B 1 263 ? 5.645 25.781 6.605 1 96.56 263 ALA B CA 1
ATOM 4149 C C . ALA B 1 263 ? 5.004 24.656 5.805 1 96.56 263 ALA B C 1
ATOM 4151 O O . ALA B 1 263 ? 4.309 24.906 4.816 1 96.56 263 ALA B O 1
ATOM 4152 N N . LEU B 1 264 ? 5.25 23.438 6.211 1 95.31 264 LEU B N 1
ATOM 4153 C CA . LEU B 1 264 ? 4.602 22.297 5.559 1 95.31 264 LEU B CA 1
ATOM 4154 C C . LEU B 1 264 ? 3.086 22.375 5.711 1 95.31 264 LEU B C 1
ATOM 4156 O O . LEU B 1 264 ? 2.586 22.906 6.703 1 95.31 264 LEU B O 1
ATOM 4160 N N . PRO B 1 265 ? 2.324 21.875 4.734 1 96.5 265 PRO B N 1
ATOM 4161 C CA . PRO B 1 265 ? 0.863 21.906 4.828 1 96.5 265 PRO B CA 1
ATOM 4162 C C . PRO B 1 265 ? 0.321 20.906 5.844 1 96.5 265 PRO B C 1
ATOM 4164 O O . PRO B 1 265 ? 1.086 20.125 6.414 1 96.5 265 PRO B O 1
ATOM 4167 N N . ALA B 1 266 ? -0.984 21.047 6.027 1 96.56 266 ALA B N 1
ATOM 4168 C CA . ALA B 1 266 ? -1.669 20.078 6.883 1 96.56 266 ALA B CA 1
ATOM 4169 C C . ALA B 1 266 ? -1.556 18.672 6.312 1 96.56 266 ALA B C 1
ATOM 4171 O O . ALA B 1 266 ? -1.655 18.484 5.098 1 96.56 266 ALA B O 1
ATOM 4172 N N . ALA B 1 267 ? -1.359 17.703 7.184 1 93.75 267 ALA B N 1
ATOM 4173 C CA . ALA B 1 267 ? -1.162 16.297 6.797 1 93.75 267 ALA B CA 1
ATOM 4174 C C . ALA B 1 267 ? -2.447 15.703 6.234 1 93.75 267 ALA B C 1
ATOM 4176 O O . ALA B 1 267 ? -3.539 15.969 6.742 1 93.75 267 ALA B O 1
ATOM 4177 N N . GLN B 1 268 ? -2.334 14.883 5.281 1 90.62 268 GLN B N 1
ATOM 4178 C CA . GLN B 1 268 ? -3.492 14.273 4.637 1 90.62 268 GLN B CA 1
ATOM 4179 C C . GLN B 1 268 ? -4.16 13.258 5.555 1 90.62 268 GLN B C 1
ATOM 4181 O O . GLN B 1 268 ? -5.348 12.961 5.406 1 90.62 268 GLN B O 1
ATOM 4186 N N . ASN B 1 269 ? -3.469 12.664 6.469 1 91.25 269 ASN B N 1
ATOM 4187 C CA . ASN B 1 269 ? -4.039 11.68 7.383 1 91.25 269 ASN B CA 1
ATOM 4188 C C . ASN B 1 269 ? -5.129 12.297 8.258 1 91.25 269 ASN B C 1
ATOM 4190 O O . ASN B 1 269 ? -5.938 11.578 8.844 1 91.25 269 ASN B O 1
ATOM 4194 N N . LEU B 1 270 ? -5.121 13.602 8.336 1 95.19 270 LEU B N 1
ATOM 4195 C CA . LEU B 1 270 ? -6.172 14.273 9.094 1 95.19 270 LEU B CA 1
ATOM 4196 C C . LEU B 1 270 ? -7.539 14.016 8.469 1 95.19 270 LEU B C 1
ATOM 4198 O O . LEU B 1 270 ? -8.547 13.977 9.172 1 95.19 270 LEU B O 1
ATOM 4202 N N . PHE B 1 271 ? -7.578 13.891 7.16 1 93.62 271 PHE B N 1
ATOM 4203 C CA . PHE B 1 271 ? -8.828 13.531 6.496 1 93.62 271 PHE B CA 1
ATOM 4204 C C . PHE B 1 271 ? -9.297 12.156 6.949 1 93.62 271 PHE B C 1
ATOM 4206 O O . PHE B 1 271 ? -10.5 11.922 7.117 1 93.62 271 PHE B O 1
ATOM 4213 N N . THR B 1 272 ? -8.359 11.227 7.078 1 92.06 272 THR B N 1
ATOM 4214 C CA . THR B 1 272 ? -8.688 9.891 7.559 1 92.06 272 THR B CA 1
ATOM 4215 C C . THR B 1 272 ? -9.305 9.945 8.953 1 92.06 272 THR B C 1
ATOM 4217 O O . THR B 1 272 ? -10.258 9.219 9.25 1 92.06 272 THR B O 1
ATOM 4220 N N . TYR B 1 273 ? -8.766 10.805 9.812 1 93.69 273 TYR B N 1
ATOM 4221 C CA . TYR B 1 273 ? -9.336 10.969 11.148 1 93.69 273 TYR B CA 1
ATOM 4222 C C . TYR B 1 273 ? -10.75 11.531 11.07 1 93.69 273 TYR B C 1
ATOM 4224 O O . TYR B 1 273 ? -11.68 10.984 11.672 1 93.69 273 TYR B O 1
ATOM 4232 N N . ALA B 1 274 ? -10.875 12.57 10.297 1 94.44 274 ALA B N 1
ATOM 4233 C CA . ALA B 1 274 ? -12.18 13.203 10.133 1 94.44 274 ALA B CA 1
ATOM 4234 C C . ALA B 1 274 ? -13.203 12.211 9.578 1 94.44 274 ALA B C 1
ATOM 4236 O O . ALA B 1 274 ? -14.344 12.164 10.039 1 94.44 274 ALA B O 1
ATOM 4237 N N . SER B 1 275 ? -12.727 11.445 8.625 1 92.62 275 SER B N 1
ATOM 4238 C CA . SER B 1 275 ? -13.609 10.492 7.957 1 92.62 275 SER B CA 1
ATOM 4239 C C . SER B 1 275 ? -13.961 9.328 8.875 1 92.62 275 SER B C 1
ATOM 4241 O O . SER B 1 275 ? -15.117 8.914 8.953 1 92.62 275 SER B O 1
ATOM 4243 N N . HIS B 1 276 ? -13.008 8.828 9.555 1 90 276 HIS B N 1
ATOM 4244 C CA . HIS B 1 276 ? -13.227 7.699 10.453 1 90 276 HIS B CA 1
ATOM 4245 C C . HIS B 1 276 ? -14.195 8.07 11.578 1 90 276 HIS B C 1
ATOM 4247 O O . HIS B 1 276 ? -15.07 7.273 11.93 1 90 276 HIS B O 1
ATOM 4253 N N . TYR B 1 277 ? -14.07 9.234 12.117 1 90.88 277 TYR B N 1
ATOM 4254 C CA . TYR B 1 277 ? -14.906 9.688 13.227 1 90.88 277 TYR B CA 1
ATOM 4255 C C . TYR B 1 277 ? -16.141 10.406 12.711 1 90.88 277 TYR B C 1
ATOM 4257 O O . TYR B 1 277 ? -17.016 10.789 13.5 1 90.88 277 TYR B O 1
ATOM 4265 N N . ARG B 1 278 ? -16.188 10.594 11.375 1 92.5 278 ARG B N 1
ATOM 4266 C CA . ARG B 1 278 ? -17.312 11.258 10.719 1 92.5 278 ARG B CA 1
ATOM 4267 C C . ARG B 1 278 ? -17.547 12.641 11.312 1 92.5 278 ARG B C 1
ATOM 4269 O O . ARG B 1 278 ? -18.672 12.984 11.672 1 92.5 278 ARG B O 1
ATOM 4276 N N . VAL B 1 279 ? -16.453 13.359 11.5 1 93.44 279 VAL B N 1
ATOM 4277 C CA . VAL B 1 279 ? -16.484 14.711 12.055 1 93.44 279 VAL B CA 1
ATOM 4278 C C . VAL B 1 279 ? -15.766 15.672 11.117 1 93.44 279 VAL B C 1
ATOM 4280 O O . VAL B 1 279 ? -14.617 15.445 10.75 1 93.44 279 VAL B O 1
ATOM 4283 N N . ALA B 1 280 ? -16.438 16.734 10.648 1 93.56 280 ALA B N 1
ATOM 4284 C CA . ALA B 1 280 ? -15.859 17.859 9.914 1 93.56 280 ALA B CA 1
ATOM 4285 C C . ALA B 1 280 ? -15.094 17.375 8.688 1 93.56 280 ALA B C 1
ATOM 4287 O O . ALA B 1 280 ? -13.977 17.844 8.422 1 93.56 280 ALA B O 1
ATOM 4288 N N . GLU B 1 281 ? -15.609 16.422 8.008 1 93.19 281 GLU B N 1
ATOM 4289 C CA . GLU B 1 281 ? -14.922 15.812 6.871 1 93.19 281 GLU B CA 1
ATOM 4290 C C . GLU B 1 281 ? -14.68 16.828 5.762 1 93.19 281 GLU B C 1
ATOM 4292 O O . GLU B 1 281 ? -13.57 16.922 5.223 1 93.19 281 GLU B O 1
ATOM 4297 N N . ARG B 1 282 ? -15.719 17.547 5.5 1 92.44 282 ARG B N 1
ATOM 4298 C CA . ARG B 1 282 ? -15.602 18.547 4.438 1 92.44 282 ARG B CA 1
ATOM 4299 C C . ARG B 1 282 ? -14.57 19.609 4.797 1 92.44 282 ARG B C 1
ATOM 4301 O O . ARG B 1 282 ? -13.758 20 3.961 1 92.44 282 ARG B O 1
ATOM 4308 N N . PHE B 1 283 ? -14.633 20.047 6.012 1 93.56 283 PHE B N 1
ATOM 4309 C CA . PHE B 1 283 ? -13.688 21.062 6.492 1 93.56 283 PHE B CA 1
ATOM 4310 C C . PHE B 1 283 ? -12.258 20.547 6.379 1 93.56 283 PHE B C 1
ATOM 4312 O O . PHE B 1 283 ? -11.375 21.266 5.898 1 93.56 283 PHE B O 1
ATOM 4319 N N . ALA B 1 284 ? -12.008 19.297 6.836 1 95.12 284 ALA B N 1
ATOM 4320 C CA . ALA B 1 284 ? -10.672 18.719 6.781 1 95.12 284 ALA B CA 1
ATOM 4321 C C . ALA B 1 284 ? -10.164 18.641 5.344 1 95.12 284 ALA B C 1
ATOM 4323 O O . ALA B 1 284 ? -9.031 19.031 5.059 1 95.12 284 ALA B O 1
ATOM 4324 N N . ARG B 1 285 ? -11.016 18.219 4.496 1 93.69 285 ARG B N 1
ATOM 4325 C CA . ARG B 1 285 ? -10.648 18.078 3.09 1 93.69 285 ARG B CA 1
ATOM 4326 C C . ARG B 1 285 ? -10.258 19.406 2.48 1 93.69 285 ARG B C 1
ATOM 4328 O O . ARG B 1 285 ? -9.195 19.531 1.862 1 93.69 285 ARG B O 1
ATOM 4335 N N . GLU B 1 286 ? -11.039 20.391 2.67 1 94.06 286 GLU B N 1
ATOM 4336 C CA . GLU B 1 286 ? -10.805 21.703 2.088 1 94.06 286 GLU B CA 1
ATOM 4337 C C . GLU B 1 286 ? -9.602 22.391 2.73 1 94.06 286 GLU B C 1
ATOM 4339 O O . GLU B 1 286 ? -8.836 23.062 2.053 1 94.06 286 GLU B O 1
ATOM 4344 N N . SER B 1 287 ? -9.484 22.219 4.008 1 95.88 287 SER B N 1
ATOM 4345 C CA . SER B 1 287 ? -8.352 22.812 4.719 1 95.88 287 SER B CA 1
ATOM 4346 C C . SER B 1 287 ? -7.027 22.219 4.242 1 95.88 287 SER B C 1
ATOM 4348 O O . SER B 1 287 ? -6.059 22.953 4.023 1 95.88 287 SER B O 1
ATOM 4350 N N . ILE B 1 288 ? -7 20.922 4.086 1 95.81 288 ILE B N 1
ATOM 4351 C CA . ILE B 1 288 ? -5.801 20.219 3.635 1 95.81 288 ILE B CA 1
ATOM 4352 C C . ILE B 1 288 ? -5.441 20.672 2.221 1 95.81 288 ILE B C 1
ATOM 4354 O O . ILE B 1 288 ? -4.285 20.984 1.938 1 95.81 288 ILE B O 1
ATOM 4358 N N . LEU B 1 289 ? -6.449 20.781 1.406 1 93.62 289 LEU B N 1
ATOM 4359 C CA . LEU B 1 289 ? -6.223 21.203 0.03 1 93.62 289 LEU B CA 1
ATOM 4360 C C . LEU B 1 289 ? -5.703 22.641 -0.016 1 93.62 289 LEU B C 1
ATOM 4362 O O . LEU B 1 289 ? -4.723 22.922 -0.707 1 93.62 289 LEU B O 1
ATOM 4366 N N . LEU B 1 290 ? -6.332 23.453 0.71 1 94.75 290 LEU B N 1
ATOM 4367 C CA . LEU B 1 290 ? -5.969 24.875 0.712 1 94.75 290 LEU B CA 1
ATOM 4368 C C . LEU B 1 290 ? -4.57 25.062 1.284 1 94.75 290 LEU B C 1
ATOM 4370 O O . LEU B 1 290 ? -3.77 25.828 0.728 1 94.75 290 LEU B O 1
ATOM 4374 N N . SER B 1 291 ? -4.293 24.406 2.383 1 96.75 291 SER B N 1
ATOM 4375 C CA . SER B 1 291 ? -2.965 24.547 2.973 1 96.75 291 SER B CA 1
ATOM 4376 C C . SER B 1 291 ? -1.888 23.984 2.057 1 96.75 291 SER B C 1
ATOM 4378 O O . SER B 1 291 ? -0.764 24.484 2.02 1 96.75 291 SER B O 1
ATOM 4380 N N . THR B 1 292 ? -2.221 22.922 1.362 1 94.06 292 THR B N 1
ATOM 4381 C CA . THR B 1 292 ? -1.271 22.328 0.423 1 94.06 292 THR B CA 1
ATOM 4382 C C . THR B 1 292 ? -0.938 23.312 -0.695 1 94.06 292 THR B C 1
ATOM 4384 O O . THR B 1 292 ? 0.234 23.516 -1.025 1 94.06 292 THR B O 1
ATOM 4387 N N . LEU B 1 293 ? -1.901 23.984 -1.224 1 93.56 293 LEU B N 1
ATOM 4388 C CA . LEU B 1 293 ? -1.704 24.953 -2.293 1 93.56 293 LEU B CA 1
ATOM 4389 C C . LEU B 1 293 ? -0.934 26.172 -1.788 1 93.56 293 LEU B C 1
ATOM 4391 O O . LEU B 1 293 ? -0.018 26.641 -2.457 1 93.56 293 LEU B O 1
ATOM 4395 N N . LEU B 1 294 ? -1.214 26.594 -0.629 1 95.88 294 LEU B N 1
ATOM 4396 C CA . LEU B 1 294 ? -0.623 27.812 -0.081 1 95.88 294 LEU B CA 1
ATOM 4397 C C . LEU B 1 294 ? 0.802 27.547 0.398 1 95.88 294 LEU B C 1
ATOM 4399 O O . LEU B 1 294 ? 1.613 28.484 0.469 1 95.88 294 LEU B O 1
ATOM 4403 N N . SER B 1 295 ? 1.074 26.312 0.756 1 95.31 295 SER B N 1
ATOM 4404 C CA . SER B 1 295 ? 2.389 26 1.306 1 95.31 295 SER B CA 1
ATOM 4405 C C . SER B 1 295 ? 3.48 26.156 0.253 1 95.31 295 SER B C 1
ATOM 4407 O O . SER B 1 295 ? 4.633 26.453 0.585 1 95.31 295 SER B O 1
ATOM 4409 N N . VAL B 1 296 ? 3.115 26.031 -1.018 1 92.75 296 VAL B N 1
ATOM 4410 C CA . VAL B 1 296 ? 4.105 26.109 -2.086 1 92.75 296 VAL B CA 1
ATOM 4411 C C . VAL B 1 296 ? 4.711 27.5 -2.125 1 92.75 296 VAL B C 1
ATOM 4413 O O . VAL B 1 296 ? 5.918 27.672 -1.94 1 92.75 296 VAL B O 1
ATOM 4416 N N . PRO B 1 297 ? 3.969 28.531 -2.311 1 93.94 297 PRO B N 1
ATOM 4417 C CA . PRO B 1 297 ? 4.566 29.875 -2.307 1 93.94 297 PRO B CA 1
ATOM 4418 C C . PRO B 1 297 ? 5.199 30.234 -0.964 1 93.94 297 PRO B C 1
ATOM 4420 O O . PRO B 1 297 ? 6.184 30.969 -0.92 1 93.94 297 PRO B O 1
ATOM 4423 N N . VAL B 1 298 ? 4.691 29.75 0.147 1 95.56 298 VAL B N 1
ATOM 4424 C CA . VAL B 1 298 ? 5.246 30.047 1.468 1 95.56 298 VAL B CA 1
ATOM 4425 C C . VAL B 1 298 ? 6.637 29.422 1.592 1 95.56 298 VAL B C 1
ATOM 4427 O O . VAL B 1 298 ? 7.574 30.078 2.057 1 95.56 298 VAL B O 1
ATOM 4430 N N . LEU B 1 299 ? 6.762 28.203 1.17 1 93 299 LEU B N 1
ATOM 4431 C CA . LEU B 1 299 ? 8.047 27.516 1.228 1 93 299 LEU B CA 1
ATOM 4432 C C . LEU B 1 299 ? 9.07 28.219 0.339 1 93 299 LEU B C 1
ATOM 4434 O O . LEU B 1 299 ? 10.242 28.359 0.718 1 93 299 LEU B O 1
ATOM 4438 N N . ILE B 1 300 ? 8.617 28.625 -0.823 1 90.19 300 ILE B N 1
ATOM 4439 C CA . ILE B 1 300 ? 9.5 29.359 -1.728 1 90.19 300 ILE B CA 1
ATOM 4440 C C . ILE B 1 300 ? 9.953 30.656 -1.069 1 90.19 300 ILE B C 1
ATOM 4442 O O . ILE B 1 300 ? 11.141 31 -1.115 1 90.19 300 ILE B O 1
ATOM 4446 N N . THR B 1 301 ? 9.086 31.312 -0.478 1 93.56 301 THR B N 1
ATOM 4447 C CA . THR B 1 301 ? 9.391 32.562 0.193 1 93.56 301 THR B CA 1
ATOM 4448 C C . THR B 1 301 ? 10.352 32.344 1.355 1 93.56 301 THR B C 1
ATOM 4450 O O . THR B 1 301 ? 11.32 33.094 1.515 1 93.56 301 THR B O 1
ATOM 4453 N N . VAL B 1 302 ? 10.07 31.328 2.182 1 94 302 VAL B N 1
ATOM 4454 C CA . VAL B 1 302 ? 10.922 31 3.324 1 94 302 VAL B CA 1
ATOM 4455 C C . VAL B 1 302 ? 12.328 30.656 2.84 1 94 302 VAL B C 1
ATOM 4457 O O . VAL B 1 302 ? 13.32 31.125 3.412 1 94 302 VAL B O 1
ATOM 4460 N N . ALA B 1 303 ? 12.414 29.875 1.829 1 87.56 303 ALA B N 1
ATOM 4461 C CA . ALA B 1 303 ? 13.711 29.484 1.273 1 87.56 303 ALA B CA 1
ATOM 4462 C C . ALA B 1 303 ? 14.461 30.703 0.734 1 87.56 303 ALA B C 1
ATOM 4464 O O . ALA B 1 303 ? 15.68 30.812 0.892 1 87.56 303 ALA B O 1
ATOM 4465 N N . ALA B 1 304 ? 13.773 31.578 0.106 1 87.69 304 ALA B N 1
ATOM 4466 C CA . ALA B 1 304 ? 14.383 32.781 -0.464 1 87.69 304 ALA B CA 1
ATOM 4467 C C . ALA B 1 304 ? 14.875 33.719 0.634 1 87.69 304 ALA B C 1
ATOM 4469 O O . ALA B 1 304 ? 15.93 34.344 0.504 1 87.69 304 ALA B O 1
ATOM 4470 N N . LEU B 1 305 ? 14.125 33.781 1.697 1 91.31 305 LEU B N 1
ATOM 4471 C CA . LEU B 1 305 ? 14.438 34.719 2.76 1 91.31 305 LEU B CA 1
ATOM 4472 C C . LEU B 1 305 ? 15.516 34.188 3.684 1 91.31 305 LEU B C 1
ATOM 4474 O O . LEU B 1 305 ? 16.375 34.938 4.148 1 91.31 305 LEU B O 1
ATOM 4478 N N . LEU B 1 306 ? 15.422 32.875 3.922 1 90.56 306 LEU B N 1
ATOM 4479 C CA . LEU B 1 306 ? 16.281 32.312 4.965 1 90.56 306 LEU B CA 1
ATOM 4480 C C . LEU B 1 306 ? 17.375 31.422 4.359 1 90.56 306 LEU B C 1
ATOM 4482 O O . LEU B 1 306 ? 18.344 31.078 5.039 1 90.56 306 LEU B O 1
ATOM 4486 N N . GLY B 1 307 ? 17.094 30.906 3.125 1 77.5 307 GLY B N 1
ATOM 4487 C CA . GLY B 1 307 ? 18.031 29.984 2.5 1 77.5 307 GLY B CA 1
ATOM 4488 C C . GLY B 1 307 ? 19.297 30.656 1.987 1 77.5 307 GLY B C 1
ATOM 4489 O O . GLY B 1 307 ? 20.078 30.047 1.266 1 77.5 307 GLY B O 1
ATOM 4490 N N . ARG B 1 308 ? 19.672 32 2.271 1 62.44 308 ARG B N 1
ATOM 4491 C CA . ARG B 1 308 ? 20.906 32.656 1.858 1 62.44 308 ARG B CA 1
ATOM 4492 C C . ARG B 1 308 ? 22.047 32.312 2.801 1 62.44 308 ARG B C 1
ATOM 4494 O O . ARG B 1 308 ? 21.828 32.062 3.986 1 62.44 308 ARG B O 1
#

Foldseek 3Di:
DVLLVVLLVVLVVLLQVLQVCLVVQVCHPCLLVVLLCLLFQPQQLLLLLLLLLAADVVCLPDLLNVLLVQLLCVQLVVQLCCCCPVVVDAQLQSLLLSLQQRPFALPRNVQSCCCPPLVHSSLSSNSSLCCQAPVVLVSVLSLVVRDPDDPQPPVNSVCVSVVGSSSVSNVNSNVNNVVVDDDDCVVSVVSVVSNVSNSSSLSSSLSSVCVPDDDPQPDPCNVSLVSSLCSQAPVSLVSSLCCCCPVVNDAASSSLSSSLRSNGGRHSCSLSSCVVSVHCNSSSSSSRVSNSVSSVVSNVVSCVVRVD/DVLLVVLLVVLVVLLQVLQVCLVVQVCHPCLLVVLLCLLFQPQLLLLLLLLLLPDDPVCLPDLLNVLLVQLLCVQLVVQLCCCCPPVVDAQLQSLLLSLQQRPFALPRNVQSCCCPPLVHSSLSSNSSLCCQAPVVLVSVLSLVVRDPDDPQPPVNSVCVSVVGSSSVSNVNSNVNNVVVDDDDCVVSVVSVVSNVSNSSSLSSSLSSVCVPDDDPQPDPCNVSLVSSLCSQAPVSLVSSLCCQCPVVNDAASSSLSSSLRSNGGRHSCSLSSCVVSVHCNVSSSSSRVSNSVSSVVSNVVSCVVRVD

Secondary structure (DSSP, 8-state):
-HHHHHHHHHHHHHHHHHHHHHHHTTT-TTHHHHHHHHIIIIIHHHHHHHHHHT--GGGGG-HHHHHHHHHHHHHHHHHHHIIIIIS---HHHHHHHHHHTT-B-IIIIIHHHIIIIIS-GGGGHHHHHHIIIIIHHHHHHHHHHTSSSS---HHHHHHHHHH-HHHHHHHHHHHHHHHT----HHHHHHHHHHHTTHHHHHHHHHHHHTTT---TT-STTHHHHHHHHHIIIIIHHHHHHIIIIIIS---HHHHHHHHHHHTSPBPTHHHHHHHHHTSSHHHHHHHHHHHHHHHHHHHHHHHHHH--/-HHHHHHHHHHHHHHHHHHHHHHHTTT-TTHHHHHHHHIIIIIHHHHHHHHHHT--GGGGG-HHHHHHHHHHHHHHHHHHHIIIIIS---HHHHHHHHHHTT-B-IIIIIHHHIIIIIS-GGGGHHHHHHIIIIIHHHHHHHHHHTSSS----HHHHHHHHHH-HHHHHHHHHHHHHHHT----HHHHHHHHHHHTTHHHHHHHHHHHHTTT---TT-STTHHHHHHHHHIIIIIHHHHHHIIIIIIS---HHHHHHHHHHHTSPBPTHHHHHHHHHTSSHHHHHHHHHHHHHHHHHHHHHHHHHH--

Nearest PDB structures (foldseek):
  8u5n-assembly1_A  TM=7.994E-01  e=6.016E-08  Homo sapiens
  7wkw-assembly1_B  TM=7.701E-01  e=2.099E-08  Arabidopsis thaliana
  8u5x-assembly1_A  TM=7.957E-01  e=2.041E-07  Homo sapiens
  3zuy-assembly1_A  TM=6.065E-01  e=3.111E-04  Neisseria meningitidis
  7vaf-assembly1_A  TM=4.507E-01  e=3.788E-02  Rattus norvegicus

Sequence (616 aa):
MQGVLTGFTVIATVIAVGYVIGRRGYLGQDGRAVLTRLAFNVATPALLFTMLAGADLSVVLSQRLLVTAMATAATAGVFVVVARLFLHWEAGRVTIGALCSSYVNAGNLGIPIAVYVLGDASLVAPVLLLQQILVTPLALTVLDLSRPGEPVSVVRRLTTPLRNPMAIGSLAGVAVAASGWTLPGPLLEPLVLIGNMSVPAVLLAFGISLRGGERPGRGEDRGTLYLSAVLKTVAQPVVAWAAGAGLFGLRGEALLDVVVIAALPAAQNLFTYASHYRVAERFARESILLSTLLSVPVLITVAALLGRMQGVLTGFTVIATVIAVGYVIGRRGYLGQDGRAVLTRLAFNVATPALLFTMLAGADLSVVLSQRLLVTAMATAATAGVFVVVARLFLHWEAGRVTIGALCSSYVNAGNLGIPIAVYVLGDASLVAPVLLLQQILVTPLALTVLDLSRPGEPVSVVRRLTTPLRNPMAIGSLAGVAVAASGWTLPGPLLEPLVLIGNMSVPAVLLAFGISLRGGERPGRGEDRGTLYLSAVLKTVAQPVVAWAAGAGLFGLRGEALLDVVVIAALPAAQNLFTYASHYRVAERFARESILLSTLLSVPVLITVAALLGR